Protein AF-A0A2S1ESB9-F1 (afdb_monomer_lite)

Sequence (446 aa):
MNRKIQLGNTDPASDSEGITGELIHFNNNGKWISNLESQIYVFVDTGYHPTDKYGKETSHFNVYFRHAVKDITPNTPVDEVPKDPDGNPIVDPSDLHKKFTRTITFVVNNDAKSPLHDPVPQKVTFDGHIYVDMVTGQTTTPETVKDANGNDVQVATTKAGNIEWNHDTQTMDEVVQKYITLNTGDKYATADDMVGTWHWISGTANEIVLTPTSENPQDLQLVYEKNKSETGPDESHDLPKVDVKVETKTFTRTVVYRGTKDGGVHFESVNGSPDGKNTYKQTVTFTRNISSTTGKDGKVTILKTTPWTAKDDTLGEVVSKTPSAVGYELVDIEKVDAHKINPDKDNPDLGIVTVTYETTPTQPTEQPSEQKNEEPQSMTTQVIAKQGETSIIESTNSSSTQPTTKQGTQQLPQTGNQKSSSLIGLGFADLLSALGLTKVNKKRKD

pLDDT: mean 74.26, std 25.58, range [23.66, 98.19]

Secondary structure (DSSP, 8-state):
-------SS----------TTSBP--SSHHHHHHHHHHTTEEEEEES--TT-B--SS-----EEEEEBEEEE-TTS-GGGS-B-TTS-BSS-GGGGEEEEEEEEEEEESSTT--B-S--EEEEEEEEEEEEEETTTTEEE-EEEEE-TTS-EEEEE-SSPP-PEES-S-EEEPPB---EEEE-TT-TT--SGGG-EEEEEEE--B--EEE-TTPPPPPPEEEEEEE-TT-SS--S------EEEEEEEEEEEEEEEEEEESSSSSS-EE---STTSSSEEEEEEEEEEEEEEEE-TTS-EEEEEEPPPB-S--EE--EEPPPGGGGT-SEES-SEEPPEE--TTTS-SEEEEEEEEEE----------------------------------------------------------------------------------------

InterPro domains:
  IPR019931 LPXTG cell wall anchor motif [PF00746] (405-445)
  IPR019931 LPXTG cell wall anchor motif [PS50847] (412-446)

Radius of gyration: 40.67 Å; chains: 1; bounding box: 105×71×106 Å

Foldseek 3Di:
DDPPDPPDDPPCPVPDDDDFPDFDDSPCPVVVVVVVVVLQKFFADKPDDRRDGDHPDDDDMDTDIFFAKDKQKLPDDQVNADADPVGGGLDHNVLQKDKAKAKEFEAEPDPVRQGQDDIDIDMDMKIKMFMARSNVRFTFDWDWGQGHVRDTHIGGDPHHIDIDIPDQKDKDAWDDDQKGAADPPDPRCPDPVSGAIKGFDDKTRHMDMDGSPDDHDYYIYTYTYGDPPPPDDDPDDPDQDKDKDKDKFKAKEKEFEWEDAPVPPDIDQWLFWPVRGRMDMDMWMWMWIWIWGADPVRDIDTDDIDDIDTPDQKDQKTATDDLVVGPADDKPPRIDHMGGDDRVPDDSYPYYHYIYGYHDHDDDDDDDDDDDDDDDDDDDDDDDDDDDDDDDDDDDDDDDDDDDDDDDDDDDDDDDDDDDDDDDDDDDDDDDDDDDDDDDDDDDDD

Organism: Limosilactobacillus reuteri (NCBI:txid1598)

Structure (mmCIF, N/CA/C/O backbone):
data_AF-A0A2S1ESB9-F1
#
_entry.id   AF-A0A2S1ESB9-F1
#
loop_
_atom_site.group_PDB
_atom_site.id
_atom_site.type_symbol
_atom_site.label_atom_id
_atom_site.label_alt_id
_atom_site.label_comp_id
_atom_site.label_asym_id
_atom_site.label_entity_id
_atom_site.label_seq_id
_atom_site.pdbx_PDB_ins_code
_atom_site.Cartn_x
_atom_site.Cartn_y
_atom_site.Cartn_z
_atom_site.occupancy
_atom_site.B_iso_or_equiv
_atom_site.auth_seq_id
_atom_site.auth_comp_id
_atom_site.auth_asym_id
_atom_site.auth_atom_id
_atom_site.pdbx_PDB_model_num
ATOM 1 N N . MET A 1 1 ? 12.572 1.985 -27.768 1.00 30.00 1 MET A N 1
ATOM 2 C CA . MET A 1 1 ? 13.407 3.060 -28.352 1.00 30.00 1 MET A CA 1
ATOM 3 C C . MET A 1 1 ? 14.835 2.850 -27.867 1.00 30.00 1 MET A C 1
ATOM 5 O O . MET A 1 1 ? 15.102 3.089 -26.701 1.00 30.00 1 MET A O 1
ATOM 9 N N . ASN A 1 2 ? 15.730 2.341 -28.718 1.00 31.89 2 ASN A N 1
ATOM 10 C CA . ASN A 1 2 ? 17.142 2.153 -28.371 1.00 31.89 2 ASN A CA 1
ATOM 11 C C . ASN A 1 2 ? 17.852 3.512 -28.428 1.00 31.89 2 ASN A C 1
ATOM 13 O O . ASN A 1 2 ? 18.237 3.952 -29.512 1.00 31.89 2 ASN A O 1
ATOM 17 N N . ARG A 1 3 ? 18.010 4.197 -27.288 1.00 34.62 3 ARG A N 1
ATOM 18 C CA . ARG A 1 3 ? 18.938 5.333 -27.202 1.00 34.62 3 ARG A CA 1
ATOM 19 C C . ARG A 1 3 ? 20.349 4.773 -27.406 1.00 34.62 3 ARG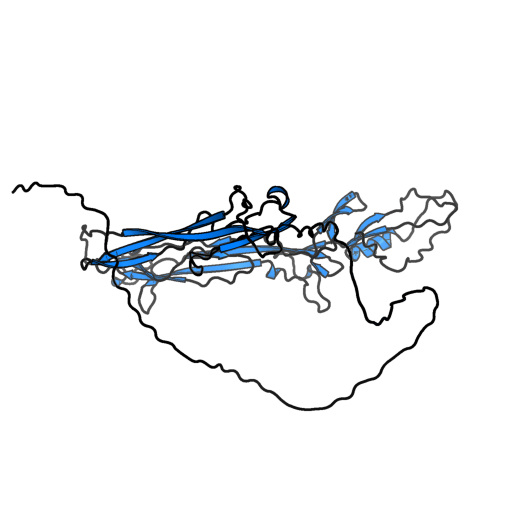 A C 1
ATOM 21 O O . ARG A 1 3 ? 20.902 4.142 -26.515 1.00 34.62 3 ARG A O 1
ATOM 28 N N . LYS A 1 4 ? 20.905 4.953 -28.606 1.00 40.56 4 LYS A N 1
ATOM 29 C CA . LYS A 1 4 ? 22.329 4.733 -28.874 1.00 40.56 4 LYS A CA 1
ATOM 30 C C . LYS A 1 4 ? 23.072 5.920 -28.269 1.00 40.56 4 LYS A C 1
ATOM 32 O O . LYS A 1 4 ? 23.159 6.970 -28.896 1.00 40.56 4 LYS A O 1
ATOM 37 N N . ILE A 1 5 ? 23.501 5.794 -27.019 1.00 37.78 5 ILE A N 1
ATOM 38 C CA . ILE A 1 5 ? 24.401 6.777 -26.417 1.00 37.78 5 ILE A CA 1
ATOM 39 C C . ILE A 1 5 ? 25.802 6.394 -26.884 1.00 37.78 5 ILE A C 1
ATOM 41 O O . ILE A 1 5 ? 26.284 5.307 -26.580 1.00 37.78 5 ILE A O 1
ATOM 45 N N . GLN A 1 6 ? 26.425 7.256 -27.683 1.00 41.56 6 GLN A N 1
ATOM 46 C CA . GLN A 1 6 ? 27.832 7.121 -28.031 1.00 41.56 6 GLN A CA 1
ATOM 47 C C . GLN A 1 6 ? 28.641 7.481 -26.778 1.00 41.56 6 GLN A C 1
ATOM 49 O O . GLN A 1 6 ? 28.744 8.651 -26.409 1.00 41.56 6 GLN A O 1
ATOM 54 N N . LEU A 1 7 ? 29.113 6.462 -26.057 1.00 38.34 7 LEU A N 1
ATOM 55 C CA . LEU A 1 7 ? 29.847 6.610 -24.799 1.00 38.34 7 LEU A CA 1
ATOM 56 C C . LEU A 1 7 ? 31.301 7.002 -25.091 1.00 38.34 7 LEU A C 1
ATOM 58 O O . LEU A 1 7 ? 32.201 6.167 -25.096 1.00 38.34 7 LEU A O 1
ATOM 62 N N . GLY A 1 8 ? 31.496 8.293 -25.361 1.00 38.50 8 GLY A N 1
ATOM 63 C CA . GLY A 1 8 ? 32.793 8.905 -25.638 1.00 38.50 8 GLY A CA 1
ATOM 64 C C . GLY A 1 8 ? 33.012 9.223 -27.115 1.00 38.50 8 GLY A C 1
ATOM 65 O O . GLY A 1 8 ? 32.291 8.756 -27.997 1.00 38.50 8 GLY A O 1
ATOM 66 N N . ASN A 1 9 ? 34.035 10.034 -27.395 1.00 35.91 9 ASN A N 1
ATOM 67 C CA . ASN A 1 9 ? 34.593 10.076 -28.743 1.00 35.91 9 ASN A CA 1
ATOM 68 C C . ASN A 1 9 ? 34.956 8.637 -29.119 1.00 35.91 9 ASN A C 1
ATOM 70 O O . ASN A 1 9 ? 35.440 7.901 -28.258 1.00 35.91 9 ASN A O 1
ATOM 74 N N . THR A 1 10 ? 34.732 8.236 -30.376 1.00 39.66 10 THR A N 1
ATOM 75 C CA . THR A 1 10 ? 35.476 7.101 -30.929 1.00 39.66 10 THR A CA 1
ATOM 76 C C . THR A 1 10 ? 36.922 7.375 -30.571 1.00 39.66 10 THR A C 1
ATOM 78 O O . THR A 1 10 ? 37.486 8.340 -31.091 1.00 39.66 10 THR A O 1
ATOM 81 N N . ASP A 1 11 ? 37.490 6.620 -29.630 1.00 39.94 11 ASP A N 1
ATOM 82 C CA . ASP A 1 11 ? 38.932 6.553 -29.558 1.00 39.94 11 ASP A CA 1
ATOM 83 C C . ASP A 1 11 ? 39.311 6.163 -30.985 1.00 39.94 11 ASP A C 1
ATOM 85 O O . ASP A 1 11 ? 38.796 5.149 -31.483 1.00 39.94 11 ASP A O 1
ATOM 89 N N . PRO A 1 12 ? 40.092 6.967 -31.719 1.00 42.47 12 PRO A N 1
ATOM 90 C CA . PRO A 1 12 ? 40.812 6.419 -32.833 1.00 42.47 12 PRO A CA 1
ATOM 91 C C . PRO A 1 12 ? 41.837 5.478 -32.197 1.00 42.47 12 PRO A C 1
ATOM 93 O O . PRO A 1 12 ? 43.038 5.726 -32.221 1.00 42.47 12 PRO A O 1
ATOM 96 N N . ALA A 1 13 ? 41.368 4.342 -31.681 1.00 43.00 13 ALA A N 1
ATOM 97 C CA . ALA A 1 13 ? 42.067 3.102 -31.849 1.00 43.00 13 ALA A CA 1
ATOM 98 C C . ALA A 1 13 ? 42.109 2.913 -33.376 1.00 43.00 13 ALA A C 1
ATOM 100 O O . ALA A 1 13 ? 41.292 2.254 -34.010 1.00 43.00 13 ALA A O 1
ATOM 101 N N . SER A 1 14 ? 43.013 3.672 -33.995 1.00 44.69 14 SER A N 1
ATOM 102 C CA . SER A 1 14 ? 43.465 3.551 -35.362 1.00 44.69 14 SER A CA 1
ATOM 103 C C . SER A 1 14 ? 44.414 2.358 -35.404 1.00 44.69 14 SER A C 1
ATOM 105 O O . SER A 1 14 ? 45.553 2.457 -35.844 1.00 44.69 14 SER A O 1
ATOM 107 N N . ASP A 1 15 ? 44.001 1.239 -34.832 1.00 50.91 15 ASP A N 1
ATOM 108 C CA . ASP A 1 15 ? 44.518 -0.070 -35.135 1.00 50.91 15 ASP A CA 1
ATOM 109 C C . ASP A 1 15 ? 43.450 -0.674 -36.043 1.00 50.91 15 ASP A C 1
ATOM 111 O O . ASP A 1 15 ? 42.523 -1.355 -35.628 1.00 50.91 15 ASP A O 1
ATOM 115 N N . SER A 1 16 ? 43.489 -0.447 -37.351 1.00 54.78 16 SER A N 1
ATOM 116 C CA . SER A 1 16 ? 44.510 -1.092 -38.170 1.00 54.78 16 SER A CA 1
ATOM 117 C C . SER A 1 16 ? 44.165 -0.877 -39.643 1.00 54.78 16 SER A C 1
ATOM 119 O O . SER A 1 16 ? 43.091 -1.262 -40.104 1.00 54.78 16 SER A O 1
ATOM 121 N N . GLU A 1 17 ? 45.085 -0.307 -40.412 1.00 64.94 17 GLU A N 1
ATOM 122 C CA . GLU A 1 17 ? 45.155 -0.690 -41.818 1.00 64.94 17 GLU A CA 1
ATOM 123 C C . GLU A 1 17 ? 45.645 -2.142 -41.842 1.00 64.94 17 GLU A C 1
ATOM 125 O O . GLU A 1 17 ? 46.680 -2.464 -41.258 1.00 64.94 17 GLU A O 1
ATOM 130 N N . GLY A 1 18 ? 44.858 -3.032 -42.438 1.00 68.31 18 GLY A N 1
ATOM 131 C CA . GLY A 1 18 ? 45.163 -4.455 -42.532 1.00 68.31 18 GLY A CA 1
ATOM 132 C C . GLY A 1 18 ? 45.113 -4.933 -43.974 1.00 68.31 18 GLY A C 1
ATOM 133 O O . GLY A 1 18 ? 44.559 -4.267 -44.853 1.00 68.31 18 GLY A O 1
ATOM 134 N N . ILE A 1 19 ? 45.706 -6.094 -44.240 1.00 79.62 19 ILE A N 1
ATOM 135 C CA . ILE A 1 19 ? 45.704 -6.670 -45.583 1.00 79.62 19 ILE A CA 1
ATOM 136 C C . ILE A 1 19 ? 44.345 -7.323 -45.831 1.00 79.62 19 ILE A C 1
ATOM 138 O O . ILE A 1 19 ? 43.876 -8.135 -45.032 1.00 79.62 19 ILE A O 1
ATOM 142 N N . THR A 1 20 ? 43.715 -6.998 -46.965 1.00 87.38 20 THR A N 1
ATOM 143 C CA . THR A 1 20 ? 42.437 -7.599 -47.364 1.00 87.38 20 THR A CA 1
ATOM 144 C C . THR A 1 20 ? 42.488 -9.129 -47.257 1.00 87.38 20 THR A C 1
ATOM 146 O O . THR A 1 20 ? 43.317 -9.778 -47.895 1.00 87.38 20 THR A O 1
ATOM 149 N N . GLY A 1 21 ? 41.560 -9.706 -46.491 1.00 82.88 21 GLY A N 1
ATOM 150 C CA . GLY A 1 21 ? 41.450 -11.148 -46.258 1.00 82.88 21 GLY A CA 1
ATOM 151 C C . GLY A 1 21 ? 42.128 -11.671 -44.984 1.00 82.88 21 GLY A C 1
ATOM 152 O O . GLY A 1 21 ? 41.868 -12.823 -44.618 1.00 82.88 21 GLY A O 1
ATOM 153 N N . GLU A 1 22 ? 42.931 -10.857 -44.294 1.00 86.25 22 GLU A N 1
ATOM 154 C CA . GLU A 1 22 ? 43.457 -11.173 -42.958 1.00 86.25 22 GLU A CA 1
ATOM 155 C C . GLU A 1 22 ? 42.415 -10.918 -41.868 1.00 86.25 22 GLU A C 1
ATOM 157 O O . GLU A 1 22 ? 41.500 -10.116 -42.058 1.00 86.25 22 GLU A O 1
ATOM 162 N N . LEU A 1 23 ? 42.540 -11.630 -40.742 1.00 85.19 23 LEU A N 1
ATOM 163 C CA . LEU A 1 23 ? 41.659 -11.459 -39.586 1.00 85.19 23 LEU A CA 1
ATOM 164 C C . LEU A 1 23 ? 41.872 -10.088 -38.947 1.00 85.19 23 LEU A C 1
ATOM 166 O O . LEU A 1 23 ? 43.005 -9.639 -38.783 1.00 85.19 23 LEU A O 1
ATOM 170 N N . ILE A 1 24 ? 40.770 -9.456 -38.561 1.00 80.88 24 ILE A N 1
ATOM 171 C CA . ILE A 1 24 ? 40.792 -8.200 -37.819 1.00 80.88 24 ILE A CA 1
ATOM 172 C C . ILE A 1 24 ? 41.144 -8.505 -36.362 1.00 80.88 24 ILE A C 1
ATOM 174 O O . ILE A 1 24 ? 40.563 -9.400 -35.751 1.00 80.88 24 ILE A O 1
ATOM 178 N N . HIS A 1 25 ? 42.074 -7.737 -35.793 1.00 74.12 25 HIS A N 1
ATOM 179 C CA . HIS A 1 25 ? 42.448 -7.826 -34.383 1.00 74.12 25 HIS A CA 1
ATOM 180 C C . HIS A 1 25 ? 42.416 -6.438 -33.738 1.00 74.12 25 HIS A C 1
ATOM 182 O O . HIS A 1 25 ? 43.263 -5.597 -34.024 1.00 74.12 25 HIS A O 1
ATOM 188 N N . PHE A 1 26 ? 41.454 -6.214 -32.839 1.00 71.31 26 PHE A N 1
ATOM 189 C CA . PHE A 1 26 ? 41.384 -4.993 -32.034 1.00 71.31 26 PHE A CA 1
ATOM 190 C C . PHE A 1 26 ? 42.150 -5.184 -30.726 1.00 71.31 26 PHE A C 1
ATOM 192 O O . PHE A 1 26 ? 41.699 -5.913 -29.840 1.00 71.31 26 PHE A O 1
ATOM 199 N N . ASN A 1 27 ? 43.295 -4.518 -30.580 1.00 61.88 27 ASN A N 1
ATOM 200 C CA . ASN A 1 27 ? 44.199 -4.764 -29.453 1.00 61.88 27 ASN A CA 1
ATOM 201 C C . ASN A 1 27 ? 43.704 -4.132 -28.139 1.00 61.88 27 ASN A C 1
ATOM 203 O O . ASN A 1 27 ? 44.113 -4.559 -27.061 1.00 61.88 27 ASN A O 1
ATOM 207 N N . ASN A 1 28 ? 42.788 -3.159 -28.214 1.00 67.62 28 ASN A N 1
ATOM 208 C CA . ASN A 1 28 ? 42.314 -2.397 -27.051 1.00 67.62 28 ASN A CA 1
ATOM 209 C C . ASN A 1 28 ? 40.837 -2.617 -26.678 1.00 67.62 28 ASN A C 1
ATOM 211 O O . ASN A 1 28 ? 40.416 -2.173 -25.607 1.00 67.62 28 ASN A O 1
ATOM 215 N N . ASN A 1 29 ? 40.050 -3.321 -27.500 1.00 72.56 29 ASN A N 1
ATOM 216 C CA . ASN A 1 29 ? 38.596 -3.408 -27.310 1.00 72.56 29 ASN A CA 1
ATOM 217 C C . ASN A 1 29 ? 38.214 -4.088 -25.982 1.00 72.56 29 ASN A C 1
ATOM 219 O O . ASN A 1 29 ? 37.402 -3.565 -25.227 1.00 72.56 29 ASN A O 1
ATOM 223 N N . GLY A 1 30 ? 38.877 -5.196 -25.630 1.00 76.25 30 GLY A N 1
ATOM 224 C CA . GLY A 1 30 ? 38.617 -5.888 -24.361 1.00 76.25 30 GLY A CA 1
ATOM 225 C C . GLY A 1 30 ? 38.852 -5.001 -23.133 1.00 76.25 30 GLY A C 1
ATOM 226 O O . GLY A 1 30 ? 38.045 -4.995 -22.211 1.00 76.25 30 GLY A O 1
ATOM 227 N N . LYS A 1 31 ? 39.908 -4.177 -23.146 1.00 81.00 31 LYS A N 1
ATOM 228 C CA . LYS A 1 31 ? 40.212 -3.249 -22.046 1.00 81.00 31 LYS A CA 1
ATOM 229 C C . LYS A 1 31 ? 39.154 -2.152 -21.913 1.00 81.00 31 LYS A C 1
ATOM 231 O O . LYS A 1 31 ? 38.816 -1.772 -20.795 1.00 81.00 31 LYS A O 1
ATOM 236 N N . TRP A 1 32 ? 38.652 -1.637 -23.034 1.00 81.06 32 TRP A N 1
ATOM 237 C CA . TRP A 1 32 ? 37.601 -0.621 -23.038 1.00 81.06 32 TRP A CA 1
ATOM 238 C C . TRP A 1 32 ? 36.255 -1.190 -22.573 1.00 81.06 32 TRP A C 1
ATOM 240 O O . TRP A 1 32 ? 35.613 -0.579 -21.721 1.00 81.06 32 TRP A O 1
ATOM 250 N N . ILE A 1 33 ? 35.887 -2.394 -23.030 1.00 84.88 33 ILE A N 1
ATOM 251 C CA . ILE A 1 33 ? 34.697 -3.111 -22.548 1.00 84.88 33 ILE A CA 1
ATOM 252 C C . ILE A 1 33 ? 34.770 -3.289 -21.028 1.00 84.88 33 ILE A C 1
ATOM 254 O O . ILE A 1 33 ? 33.876 -2.829 -20.323 1.00 84.88 33 ILE A O 1
ATOM 258 N N . SER A 1 34 ? 35.879 -3.827 -20.506 1.00 87.00 34 SER A N 1
ATOM 259 C CA . SER A 1 34 ? 36.058 -3.993 -19.058 1.00 87.00 34 SER A CA 1
ATOM 260 C C . SER A 1 34 ? 36.046 -2.667 -18.288 1.00 87.00 34 SER A C 1
ATOM 262 O O . SER A 1 34 ? 35.618 -2.625 -17.137 1.00 87.00 34 SER A O 1
ATOM 264 N N . ASN A 1 35 ? 36.503 -1.566 -18.896 1.00 87.12 35 ASN A N 1
ATOM 265 C CA . ASN A 1 35 ? 36.434 -0.247 -18.270 1.00 87.12 35 ASN A CA 1
ATOM 266 C C . ASN A 1 35 ? 34.985 0.245 -18.135 1.00 87.12 35 ASN A C 1
ATOM 268 O O . ASN A 1 35 ? 34.623 0.741 -17.070 1.00 87.12 35 ASN A O 1
ATOM 272 N N . LEU A 1 36 ? 34.150 0.077 -19.162 1.00 87.88 36 LEU A N 1
ATOM 273 C CA . LEU A 1 36 ? 32.729 0.421 -19.075 1.00 87.88 36 LEU A CA 1
ATOM 274 C C . LEU A 1 36 ? 31.974 -0.500 -18.114 1.00 87.88 36 LEU A C 1
ATOM 276 O O . LEU A 1 36 ? 31.175 -0.018 -17.316 1.00 87.88 36 LEU A O 1
ATOM 280 N N . GLU A 1 37 ? 32.269 -1.799 -18.105 1.00 89.00 37 GLU A N 1
ATOM 281 C CA . GLU A 1 37 ? 31.684 -2.726 -17.127 1.00 89.00 37 GLU A CA 1
ATOM 282 C C . GLU A 1 37 ? 32.044 -2.340 -15.685 1.00 89.00 37 GLU A C 1
ATOM 284 O O . GLU A 1 37 ? 31.188 -2.358 -14.802 1.00 89.00 37 GLU A O 1
ATOM 289 N N . SER A 1 38 ? 33.276 -1.869 -15.447 1.00 87.50 38 SER A N 1
ATOM 290 C CA . SER A 1 38 ? 33.680 -1.330 -14.137 1.00 87.50 38 SER A CA 1
ATOM 291 C C . SER A 1 38 ? 32.949 -0.037 -13.743 1.00 87.50 38 SER A C 1
ATOM 293 O O . SER A 1 38 ? 32.910 0.314 -12.567 1.00 87.50 38 SER A O 1
ATOM 295 N N . GLN A 1 39 ? 32.342 0.646 -14.716 1.00 86.31 39 GLN A N 1
ATOM 296 C CA . GLN A 1 39 ? 31.465 1.804 -14.531 1.00 86.31 39 GLN A CA 1
ATOM 297 C C . GLN A 1 39 ? 29.978 1.411 -14.523 1.00 86.31 39 GLN A C 1
ATOM 299 O O . GLN A 1 39 ? 29.112 2.260 -14.718 1.00 86.31 39 GLN A O 1
ATOM 304 N N . ILE A 1 40 ? 29.675 0.135 -14.260 1.00 90.00 40 ILE A N 1
ATOM 305 C CA . ILE A 1 40 ? 28.315 -0.379 -14.056 1.00 90.00 40 ILE A CA 1
ATOM 306 C C . ILE A 1 40 ? 27.469 -0.38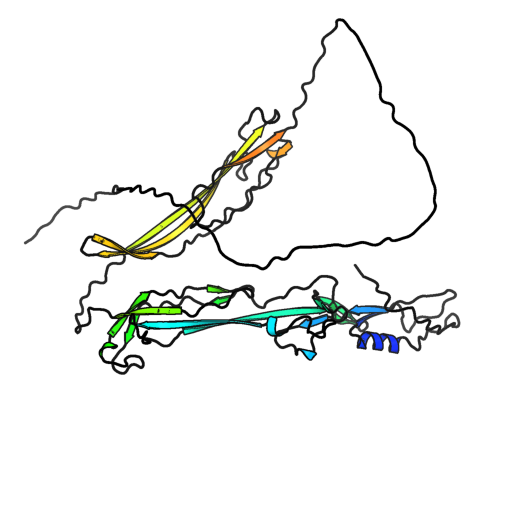0 -15.350 1.00 90.00 40 ILE A C 1
ATOM 308 O O . ILE A 1 40 ? 26.238 -0.312 -15.335 1.00 90.00 40 ILE A O 1
ATOM 312 N N . TYR A 1 41 ? 28.135 -0.511 -16.499 1.00 92.88 41 TYR A N 1
ATOM 313 C CA . TYR A 1 41 ? 27.492 -0.876 -17.761 1.00 92.88 41 TYR A CA 1
ATOM 314 C C . TYR A 1 41 ? 27.487 -2.397 -17.951 1.00 92.88 41 TYR A C 1
ATOM 316 O O . TYR A 1 41 ? 28.343 -3.112 -17.444 1.00 92.88 41 TYR A O 1
ATOM 324 N N . VAL A 1 42 ? 26.530 -2.894 -18.727 1.00 93.50 42 VAL A N 1
ATOM 325 C CA . VAL A 1 42 ? 26.394 -4.305 -19.098 1.00 93.50 42 VAL A CA 1
ATOM 326 C C . VAL A 1 42 ? 26.655 -4.436 -20.591 1.00 93.50 42 VAL A C 1
ATOM 328 O O . VAL A 1 42 ? 25.948 -3.819 -21.392 1.00 93.50 42 VAL A O 1
ATOM 331 N N . PHE A 1 43 ? 27.667 -5.216 -20.971 1.00 92.75 43 PHE A N 1
ATOM 332 C CA . PHE A 1 43 ? 27.973 -5.516 -22.368 1.00 92.75 43 PHE A CA 1
ATOM 333 C C . PHE A 1 43 ? 26.958 -6.521 -22.928 1.00 92.75 43 PHE A C 1
ATOM 335 O O . PHE A 1 43 ? 26.871 -7.657 -22.464 1.00 92.75 43 PHE A O 1
ATOM 342 N N . VAL A 1 44 ? 26.169 -6.097 -23.918 1.00 92.88 44 VAL A N 1
ATOM 343 C CA . VAL A 1 44 ? 25.044 -6.902 -24.425 1.00 92.88 44 VAL A CA 1
ATOM 344 C C . VAL A 1 44 ? 25.281 -7.482 -25.809 1.00 92.88 44 VAL A C 1
ATOM 346 O O . VAL A 1 44 ? 24.827 -8.585 -26.082 1.00 92.88 44 VAL A O 1
ATOM 349 N N . ASP A 1 45 ? 25.966 -6.757 -26.692 1.00 89.25 45 ASP A N 1
ATOM 350 C CA . ASP A 1 45 ? 26.134 -7.199 -28.076 1.00 89.25 45 ASP A CA 1
ATOM 351 C C . ASP A 1 45 ? 27.289 -6.467 -28.764 1.00 89.25 45 ASP A C 1
ATOM 353 O O . ASP A 1 45 ? 27.632 -5.338 -28.412 1.00 89.25 45 ASP A O 1
ATOM 357 N N . THR A 1 46 ? 27.872 -7.077 -29.788 1.00 87.69 46 THR A N 1
ATOM 358 C CA . THR A 1 46 ? 28.926 -6.495 -30.617 1.00 87.69 46 THR A CA 1
ATOM 359 C C . THR A 1 46 ? 28.716 -6.882 -32.073 1.00 87.69 46 THR A C 1
ATOM 361 O O . THR A 1 46 ? 28.450 -8.033 -32.395 1.00 87.69 46 THR A O 1
ATOM 364 N N . GLY A 1 47 ? 28.897 -5.919 -32.976 1.00 85.88 47 GLY A N 1
ATOM 365 C CA . GLY A 1 47 ? 28.925 -6.194 -34.412 1.00 85.88 47 GLY A CA 1
ATOM 366 C C . GLY A 1 47 ? 30.225 -6.849 -34.886 1.00 85.88 47 GLY A C 1
ATOM 367 O O . GLY A 1 47 ? 30.282 -7.273 -36.032 1.00 85.88 47 GLY A O 1
ATOM 368 N N . TYR A 1 48 ? 31.264 -6.875 -34.045 1.00 84.31 48 TYR A N 1
ATOM 369 C CA . TYR A 1 48 ? 32.548 -7.514 -34.337 1.00 84.31 48 TYR A CA 1
ATOM 370 C C . TYR A 1 48 ? 32.564 -8.970 -33.872 1.00 84.31 48 TYR A C 1
ATOM 372 O O . TYR A 1 48 ? 32.291 -9.258 -32.702 1.00 84.31 48 TYR A O 1
ATOM 380 N N . HIS A 1 49 ? 33.003 -9.858 -34.757 1.00 84.62 49 HIS A N 1
ATOM 381 C CA . HIS A 1 49 ? 33.276 -11.258 -34.482 1.00 84.62 49 HIS A CA 1
ATOM 382 C C . HIS A 1 49 ? 34.761 -11.582 -34.716 1.00 84.62 49 HIS A C 1
ATOM 384 O O . HIS A 1 49 ? 35.351 -11.103 -35.683 1.00 84.62 49 HIS A O 1
ATOM 390 N N . PRO A 1 50 ? 35.382 -12.472 -33.914 1.00 83.62 50 PRO A N 1
ATOM 391 C CA . PRO A 1 50 ? 36.795 -12.848 -34.081 1.00 83.62 50 PRO A CA 1
ATOM 392 C C . PRO A 1 50 ? 37.163 -13.454 -35.447 1.00 83.62 50 PRO A C 1
ATOM 394 O O . PRO A 1 50 ? 38.338 -13.642 -35.745 1.00 83.62 50 PRO A O 1
ATOM 397 N N . THR A 1 51 ? 36.167 -13.820 -36.255 1.00 89.12 51 THR A N 1
ATOM 398 C CA . THR A 1 51 ? 36.330 -14.356 -37.611 1.00 89.12 51 THR A CA 1
ATOM 399 C C . THR A 1 51 ? 36.276 -13.290 -38.706 1.00 89.12 51 THR A C 1
ATOM 401 O O . THR A 1 51 ? 36.459 -13.632 -39.877 1.00 89.12 51 THR A O 1
ATOM 404 N N . ASP A 1 52 ? 35.995 -12.033 -38.356 1.00 88.31 52 ASP A N 1
ATOM 405 C CA . ASP A 1 52 ? 35.898 -10.933 -39.312 1.00 88.31 52 ASP A CA 1
ATOM 406 C C . ASP A 1 52 ? 37.259 -10.610 -39.933 1.00 88.31 52 ASP A C 1
ATOM 408 O O . ASP A 1 52 ? 38.313 -10.779 -39.316 1.00 88.31 52 ASP A O 1
ATOM 412 N N . LYS A 1 53 ? 37.235 -10.164 -41.194 1.00 88.44 53 LYS A N 1
ATOM 413 C CA . LYS A 1 53 ? 38.427 -9.954 -42.024 1.00 88.44 53 LYS A CA 1
ATOM 414 C C . LYS A 1 53 ? 38.435 -8.580 -42.674 1.00 88.44 53 LYS A C 1
ATOM 416 O O . LYS A 1 53 ? 37.372 -8.056 -43.002 1.00 88.44 53 LYS A O 1
ATOM 421 N N . TYR A 1 54 ? 39.622 -8.038 -42.945 1.00 85.44 54 TYR A N 1
ATOM 422 C CA . TYR A 1 54 ? 39.738 -6.774 -43.675 1.00 85.44 54 TYR A CA 1
ATOM 423 C C . TYR A 1 54 ? 39.152 -6.899 -45.082 1.00 85.44 54 TYR A C 1
ATOM 425 O O . TYR A 1 54 ? 39.483 -7.815 -45.844 1.00 85.44 54 TYR A O 1
ATOM 433 N N . GLY A 1 55 ? 38.282 -5.951 -45.424 1.00 84.69 55 GLY A N 1
ATOM 434 C CA . GLY A 1 55 ? 37.729 -5.781 -46.762 1.00 84.69 55 GLY A CA 1
ATOM 435 C C . GLY A 1 55 ? 38.599 -4.886 -47.645 1.00 84.69 55 GLY A C 1
ATOM 436 O O . GLY A 1 55 ? 39.761 -4.617 -47.348 1.00 84.69 55 GLY A O 1
ATOM 437 N N . LYS A 1 56 ? 38.018 -4.431 -48.758 1.00 85.56 56 LYS A N 1
ATOM 438 C CA . LYS A 1 56 ? 38.603 -3.387 -49.621 1.00 85.56 56 LYS A CA 1
ATOM 439 C C . LYS A 1 56 ? 38.125 -1.980 -49.257 1.00 85.56 56 LYS A C 1
ATOM 441 O O . LYS A 1 56 ? 38.686 -1.009 -49.743 1.00 85.56 56 LYS A O 1
ATOM 446 N N . GLU A 1 57 ? 37.094 -1.904 -48.423 1.00 85.00 57 GLU A N 1
ATOM 447 C CA . GLU A 1 57 ? 36.406 -0.680 -48.027 1.00 85.00 57 GLU A CA 1
ATOM 448 C C . GLU A 1 57 ? 36.476 -0.512 -46.507 1.00 85.00 57 GLU A C 1
ATOM 450 O O . GLU A 1 57 ? 36.620 -1.490 -45.763 1.00 85.00 57 GLU A O 1
ATOM 455 N N . THR A 1 58 ? 36.318 0.724 -46.038 1.00 81.88 58 THR A N 1
ATOM 456 C CA . THR A 1 58 ? 36.223 1.030 -44.608 1.00 81.88 58 THR A CA 1
ATOM 457 C C . THR A 1 58 ? 34.986 0.374 -43.994 1.00 81.88 58 THR A C 1
ATOM 459 O O . THR A 1 58 ? 33.883 0.471 -44.528 1.00 81.88 58 THR A O 1
ATOM 462 N N . SER A 1 59 ? 35.169 -0.281 -42.848 1.00 78.00 59 SER A N 1
ATOM 463 C CA . SER A 1 59 ? 34.100 -0.925 -42.078 1.00 78.00 59 SER A CA 1
ATOM 464 C C . SER A 1 59 ? 34.036 -0.344 -40.667 1.00 78.00 59 SER A C 1
ATOM 466 O O . SER A 1 59 ? 35.057 0.061 -40.113 1.00 78.00 59 SER A O 1
ATOM 468 N N . HIS A 1 60 ? 32.839 -0.321 -40.080 1.00 79.50 60 HIS A N 1
ATOM 469 C CA . HIS A 1 60 ? 32.608 0.142 -38.712 1.00 79.50 60 HIS A CA 1
ATOM 470 C C . HIS A 1 60 ? 31.896 -0.942 -37.909 1.00 79.50 60 HIS A C 1
ATOM 472 O O . HIS A 1 60 ? 30.858 -1.450 -38.336 1.00 79.50 60 HIS A O 1
ATOM 478 N N . PHE A 1 61 ? 32.419 -1.241 -36.723 1.00 80.62 61 PHE A N 1
ATOM 479 C CA . PHE A 1 61 ? 31.793 -2.146 -35.767 1.00 80.62 61 PHE A CA 1
ATOM 480 C C . PHE A 1 61 ? 31.281 -1.353 -34.570 1.00 80.62 61 PHE A C 1
ATOM 482 O O . PHE A 1 61 ? 31.920 -0.404 -34.122 1.00 80.62 61 PHE A O 1
ATOM 489 N N . ASN A 1 62 ? 30.117 -1.745 -34.061 1.00 82.12 62 ASN A N 1
ATOM 490 C CA . ASN A 1 62 ? 29.534 -1.154 -32.863 1.00 82.12 62 ASN A CA 1
ATOM 491 C C . ASN A 1 62 ? 29.621 -2.146 -31.711 1.00 82.12 62 ASN A C 1
ATOM 493 O O . ASN A 1 62 ? 29.445 -3.346 -31.918 1.00 82.12 62 ASN A O 1
ATOM 497 N N . VAL A 1 63 ? 29.814 -1.622 -30.508 1.00 83.88 63 VAL A N 1
ATOM 498 C CA . VAL A 1 63 ? 29.689 -2.363 -29.255 1.00 83.88 63 VAL A CA 1
ATOM 499 C C . VAL A 1 63 ? 28.514 -1.760 -28.496 1.00 83.88 63 VAL A C 1
ATOM 501 O O . VAL A 1 63 ? 28.399 -0.538 -28.380 1.00 83.88 63 VAL A O 1
ATOM 504 N N . TYR A 1 64 ? 27.607 -2.607 -28.033 1.00 85.06 64 TYR A N 1
ATOM 505 C CA . TYR A 1 64 ? 26.353 -2.210 -27.418 1.00 85.06 64 TYR A CA 1
ATOM 506 C C . TYR A 1 64 ? 26.386 -2.502 -25.923 1.00 85.06 64 TYR A C 1
ATOM 508 O O . TYR A 1 64 ? 26.679 -3.618 -25.493 1.00 85.06 64 TYR A O 1
ATOM 516 N N . PHE A 1 65 ? 26.020 -1.486 -25.144 1.00 91.75 65 PHE A N 1
ATOM 517 C CA . PHE A 1 65 ? 25.888 -1.573 -23.698 1.00 91.75 65 PHE A CA 1
ATOM 518 C C . PHE A 1 65 ? 24.485 -1.185 -23.250 1.00 91.75 65 PHE A C 1
ATOM 520 O O . PHE A 1 65 ? 23.740 -0.476 -23.938 1.00 91.75 65 PHE A O 1
ATOM 527 N N . ARG A 1 66 ? 24.157 -1.634 -22.048 1.00 93.31 66 ARG A N 1
ATOM 528 C CA . ARG A 1 66 ? 23.017 -1.188 -21.254 1.00 93.31 66 ARG A CA 1
ATOM 529 C C . ARG A 1 66 ? 23.511 -0.702 -19.897 1.00 93.31 66 ARG A C 1
ATOM 531 O O . ARG A 1 66 ? 24.628 -1.019 -19.502 1.00 93.31 66 ARG A O 1
ATOM 538 N N . HIS A 1 67 ? 22.701 0.071 -19.189 1.00 94.81 67 HIS A N 1
ATOM 539 C CA . HIS A 1 67 ? 23.002 0.403 -17.799 1.00 94.81 67 HIS A CA 1
ATOM 540 C C . HIS A 1 67 ? 22.633 -0.787 -16.918 1.00 94.81 67 HIS A C 1
ATOM 542 O O . HIS A 1 67 ? 21.570 -1.388 -17.117 1.00 94.81 67 HIS A O 1
ATOM 548 N N . ALA A 1 68 ? 23.483 -1.130 -15.951 1.00 94.44 68 ALA A N 1
ATOM 549 C CA . ALA A 1 68 ? 23.067 -2.093 -14.946 1.00 94.44 68 ALA A CA 1
ATOM 550 C C . ALA A 1 68 ? 22.001 -1.473 -14.037 1.00 94.44 68 ALA A C 1
ATOM 552 O O . ALA A 1 68 ? 21.927 -0.257 -13.834 1.00 94.44 68 ALA A O 1
ATOM 553 N N . VAL A 1 69 ? 21.177 -2.344 -13.476 1.00 95.69 69 VAL A N 1
ATOM 554 C CA . VAL A 1 69 ? 20.124 -1.987 -12.534 1.00 95.69 69 VAL A CA 1
ATOM 555 C C . VAL A 1 69 ? 20.379 -2.696 -11.215 1.00 95.69 69 VAL A C 1
ATOM 557 O O . VAL A 1 69 ? 20.885 -3.820 -11.202 1.00 95.69 69 VAL A O 1
ATOM 560 N N . LYS A 1 70 ? 20.027 -2.051 -10.106 1.00 95.38 70 LYS A N 1
ATOM 561 C CA . LYS A 1 70 ? 20.105 -2.654 -8.776 1.00 95.38 70 LYS A CA 1
ATOM 562 C C . LYS A 1 70 ? 18.748 -2.636 -8.098 1.00 95.38 70 LYS A C 1
ATOM 564 O O . LYS A 1 70 ? 18.068 -1.615 -8.116 1.00 95.38 70 LYS A O 1
ATOM 569 N N . ASP A 1 71 ? 18.384 -3.771 -7.515 1.00 97.19 71 ASP A N 1
ATOM 570 C CA . ASP A 1 71 ? 17.208 -3.914 -6.662 1.00 97.19 71 ASP A CA 1
ATOM 571 C C . ASP A 1 71 ? 17.544 -3.412 -5.253 1.00 97.19 71 ASP A C 1
ATOM 573 O O . ASP A 1 71 ? 18.471 -3.918 -4.608 1.00 97.19 71 ASP A O 1
ATOM 577 N N . ILE A 1 72 ? 16.838 -2.384 -4.796 1.00 97.69 72 ILE A N 1
ATOM 578 C CA . ILE A 1 72 ? 17.001 -1.809 -3.463 1.00 97.69 72 ILE A CA 1
ATOM 579 C C . ILE A 1 72 ? 15.846 -2.296 -2.597 1.00 97.69 72 ILE A C 1
ATOM 581 O O . ILE A 1 72 ? 14.682 -2.094 -2.929 1.00 97.69 72 ILE A O 1
ATOM 585 N N . THR A 1 73 ? 16.185 -2.917 -1.472 1.00 97.44 73 THR A N 1
ATOM 586 C CA . THR A 1 73 ? 15.261 -3.477 -0.477 1.00 97.44 73 THR A CA 1
ATOM 587 C C . THR A 1 73 ? 15.598 -2.896 0.899 1.00 97.44 73 THR A C 1
ATOM 589 O O . THR A 1 73 ? 16.664 -2.292 1.047 1.00 97.44 73 THR A O 1
ATOM 592 N N . PRO A 1 74 ? 14.795 -3.131 1.953 1.00 97.94 74 PRO A N 1
ATOM 593 C CA . PRO A 1 74 ? 15.102 -2.609 3.283 1.00 97.94 74 PRO A CA 1
ATOM 594 C C . PRO A 1 74 ? 16.399 -3.135 3.895 1.00 97.94 74 PRO A C 1
ATOM 596 O O . PRO A 1 74 ? 16.944 -2.536 4.818 1.00 97.94 74 PRO A O 1
ATOM 599 N N . ASN A 1 75 ? 16.890 -4.266 3.388 1.00 96.56 75 ASN A N 1
ATOM 600 C CA . ASN A 1 75 ? 18.118 -4.900 3.854 1.00 96.56 75 ASN A CA 1
ATOM 601 C C . ASN A 1 75 ? 19.341 -4.518 3.007 1.00 96.56 75 ASN A C 1
ATOM 603 O O . ASN A 1 75 ? 20.441 -4.986 3.297 1.00 96.56 75 ASN A O 1
ATOM 607 N N . THR A 1 76 ? 19.170 -3.709 1.957 1.00 96.75 76 THR A N 1
ATOM 608 C CA . THR A 1 76 ? 20.287 -3.246 1.130 1.00 96.75 76 THR A CA 1
ATOM 609 C C . THR A 1 76 ? 21.178 -2.310 1.959 1.00 96.75 76 THR A C 1
ATOM 611 O O . THR A 1 76 ? 20.668 -1.328 2.501 1.00 96.75 76 THR A O 1
ATOM 614 N N . PRO A 1 77 ? 22.496 -2.568 2.078 1.00 95.88 77 PRO A N 1
ATOM 615 C CA . PRO A 1 77 ? 23.404 -1.662 2.778 1.00 95.88 77 PRO A CA 1
ATOM 616 C C . PRO A 1 77 ? 23.412 -0.260 2.150 1.00 95.88 77 PRO A C 1
ATOM 618 O O . PRO A 1 77 ? 23.378 -0.114 0.931 1.00 95.88 77 PRO A O 1
ATOM 621 N N . VAL A 1 78 ? 23.456 0.793 2.970 1.00 93.44 78 VAL A N 1
ATOM 622 C CA . VAL A 1 78 ? 23.349 2.188 2.488 1.00 93.44 78 VAL A CA 1
ATOM 623 C C . VAL A 1 78 ? 24.536 2.590 1.602 1.00 93.44 78 VAL A C 1
ATOM 625 O O . VAL A 1 78 ? 24.383 3.374 0.670 1.00 93.44 78 VAL A O 1
ATOM 628 N N . ASP A 1 79 ? 25.724 2.047 1.863 1.00 92.19 79 ASP A N 1
ATOM 629 C CA . ASP A 1 79 ? 26.937 2.258 1.062 1.00 92.19 79 ASP A CA 1
ATOM 630 C C . ASP A 1 79 ? 26.876 1.592 -0.318 1.00 92.19 79 ASP A C 1
ATOM 632 O O . ASP A 1 79 ? 27.611 1.968 -1.230 1.00 92.19 79 ASP A O 1
ATOM 636 N N . GLU A 1 80 ? 25.962 0.643 -0.475 1.00 91.31 80 GLU A N 1
ATOM 637 C CA . GLU A 1 80 ? 25.688 -0.077 -1.706 1.00 91.31 80 GLU A CA 1
ATOM 638 C C . GLU A 1 80 ? 24.619 0.594 -2.586 1.00 91.31 80 GLU A C 1
ATOM 640 O O . GLU A 1 80 ? 24.409 0.151 -3.723 1.00 91.31 80 GLU A O 1
ATOM 645 N N . VAL A 1 81 ? 23.946 1.635 -2.083 1.00 92.44 81 VAL A N 1
ATOM 646 C CA . VAL A 1 81 ? 22.960 2.428 -2.827 1.00 92.44 81 VAL A CA 1
ATOM 647 C C . VAL A 1 81 ? 23.664 3.567 -3.574 1.00 92.44 81 VAL A C 1
ATOM 649 O O . VAL A 1 81 ? 24.504 4.256 -2.985 1.00 92.44 81 VAL A O 1
ATOM 652 N N . PRO A 1 82 ? 23.326 3.826 -4.852 1.00 90.56 82 PRO A N 1
ATOM 653 C CA 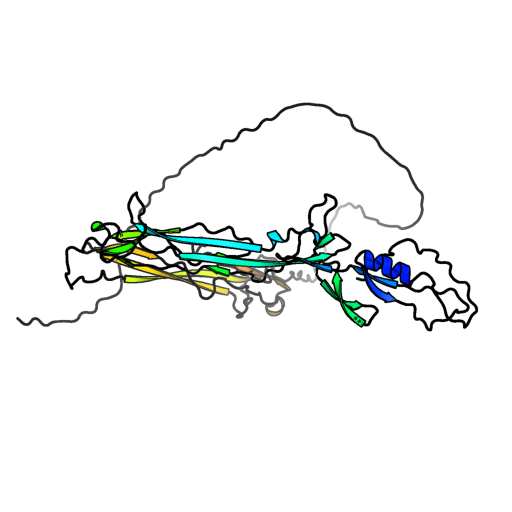. PRO A 1 82 ? 23.843 4.988 -5.565 1.00 90.56 82 PRO A CA 1
ATOM 654 C C . PRO A 1 82 ? 23.513 6.300 -4.845 1.00 90.56 82 PRO A C 1
ATOM 656 O O . PRO A 1 82 ? 22.442 6.450 -4.250 1.00 90.56 82 PRO A O 1
ATOM 659 N N . LYS A 1 83 ? 24.440 7.257 -4.921 1.00 91.00 83 LYS A N 1
ATOM 660 C CA . LYS A 1 83 ? 24.336 8.552 -4.244 1.00 91.00 83 LYS A CA 1
ATOM 661 C C . LYS A 1 83 ? 24.041 9.679 -5.224 1.00 91.00 83 LYS A C 1
ATOM 663 O O . LYS A 1 83 ? 24.493 9.642 -6.367 1.00 91.00 83 LYS A O 1
ATOM 668 N N . ASP A 1 84 ? 23.306 10.678 -4.757 1.00 88.00 84 ASP A N 1
ATOM 669 C CA . ASP A 1 84 ? 23.107 11.942 -5.455 1.00 88.00 84 ASP A CA 1
ATOM 670 C C . ASP A 1 84 ? 24.403 12.795 -5.452 1.00 88.00 84 ASP A C 1
ATOM 672 O O . ASP A 1 84 ? 25.385 12.441 -4.785 1.00 88.00 84 ASP A O 1
ATOM 676 N N . PRO A 1 85 ? 24.457 13.916 -6.201 1.00 88.00 85 PRO A N 1
ATOM 677 C CA . PRO A 1 85 ? 25.624 14.805 -6.213 1.00 88.00 85 PRO A CA 1
ATOM 678 C C . PRO A 1 85 ? 25.999 15.399 -4.847 1.00 88.00 85 PRO A C 1
ATOM 680 O O . PRO A 1 85 ? 27.147 15.808 -4.667 1.00 88.00 85 PRO A O 1
ATOM 683 N N . ASP A 1 86 ? 25.060 15.434 -3.900 1.00 89.94 86 ASP A N 1
ATOM 684 C CA . ASP A 1 86 ? 25.266 15.919 -2.533 1.00 89.94 86 ASP A CA 1
ATOM 685 C C . ASP A 1 86 ? 25.789 14.809 -1.594 1.00 89.94 86 ASP A C 1
ATOM 687 O O . ASP A 1 86 ? 26.184 15.078 -0.458 1.00 89.94 86 ASP A O 1
ATOM 691 N N . GLY A 1 87 ? 25.861 13.563 -2.076 1.00 89.62 87 GLY A N 1
ATOM 692 C CA . GLY A 1 87 ? 26.390 12.402 -1.365 1.00 89.62 87 GLY A CA 1
ATOM 693 C C . GLY A 1 87 ? 25.357 11.609 -0.559 1.00 89.62 87 GLY A C 1
ATOM 694 O O . GLY A 1 87 ? 25.752 10.679 0.155 1.00 89.62 87 GLY A O 1
ATOM 695 N N . ASN A 1 88 ? 24.066 11.928 -0.668 1.00 91.19 88 ASN A N 1
ATOM 696 C CA . ASN A 1 88 ? 22.986 11.186 -0.015 1.00 91.19 88 ASN A CA 1
ATOM 697 C C . ASN A 1 88 ? 22.551 9.995 -0.879 1.00 91.19 88 ASN A C 1
ATOM 699 O O . ASN A 1 88 ? 22.624 10.080 -2.104 1.00 91.19 88 ASN A O 1
ATOM 703 N N . PRO A 1 89 ? 22.096 8.877 -0.287 1.00 93.75 89 PRO A N 1
ATOM 704 C CA . PRO A 1 89 ? 21.538 7.781 -1.072 1.00 93.75 89 PRO A CA 1
ATOM 705 C C . PRO A 1 89 ? 20.285 8.252 -1.825 1.00 93.75 89 PRO A C 1
ATOM 707 O O . PRO A 1 89 ? 19.433 8.930 -1.257 1.00 93.75 89 PRO A O 1
ATOM 710 N N . ILE A 1 90 ? 20.153 7.866 -3.097 1.00 92.50 90 ILE A N 1
ATOM 711 C CA . ILE A 1 90 ? 18.992 8.232 -3.934 1.00 92.50 90 ILE A CA 1
ATOM 712 C C . ILE A 1 90 ? 17.684 7.656 -3.379 1.00 92.50 90 ILE A C 1
ATOM 714 O O . ILE A 1 90 ? 16.621 8.256 -3.524 1.00 92.50 90 ILE A O 1
ATOM 718 N N . VAL A 1 91 ? 17.767 6.491 -2.741 1.00 94.56 91 VAL A N 1
ATOM 719 C CA . VAL A 1 91 ? 16.677 5.870 -1.989 1.00 94.56 91 VAL A CA 1
ATOM 720 C C . VAL A 1 91 ? 17.243 5.450 -0.645 1.00 94.56 91 VAL A C 1
ATOM 722 O O . VAL A 1 91 ? 18.221 4.709 -0.609 1.00 94.56 91 VAL A O 1
ATOM 725 N N . ASP A 1 92 ? 16.640 5.887 0.456 1.00 94.88 92 ASP A N 1
ATOM 726 C CA . ASP A 1 92 ? 16.982 5.355 1.772 1.00 94.88 92 ASP A CA 1
ATOM 727 C C . ASP A 1 92 ? 16.349 3.956 1.926 1.00 94.88 92 ASP A C 1
ATOM 729 O O . ASP A 1 92 ? 15.121 3.841 1.892 1.00 94.88 92 ASP A O 1
ATOM 733 N N . PRO A 1 93 ? 17.134 2.872 2.099 1.00 96.31 93 PRO A N 1
ATOM 734 C CA . PRO A 1 93 ? 16.590 1.533 2.327 1.00 96.31 93 PRO A CA 1
ATOM 735 C C . PRO A 1 93 ? 15.597 1.475 3.495 1.00 96.31 93 PRO A C 1
ATOM 737 O O . PRO A 1 93 ? 14.623 0.726 3.445 1.00 96.31 93 PRO A O 1
ATOM 740 N N . SER A 1 94 ? 15.787 2.292 4.535 1.00 95.19 94 SER A N 1
ATOM 741 C CA . SER A 1 94 ? 14.887 2.314 5.690 1.00 95.19 94 SER A CA 1
ATOM 742 C C . SER A 1 94 ? 13.492 2.848 5.353 1.00 95.19 94 SER A C 1
ATOM 744 O O . SER A 1 94 ? 12.512 2.426 5.971 1.00 95.19 94 SER A O 1
ATOM 746 N N . ASP A 1 95 ? 13.361 3.685 4.318 1.00 95.50 95 ASP A N 1
ATOM 747 C CA . ASP A 1 95 ? 12.061 4.163 3.847 1.00 95.50 95 ASP A CA 1
ATOM 748 C C . ASP A 1 95 ? 11.223 3.063 3.195 1.00 95.50 95 ASP A C 1
ATOM 750 O O . ASP A 1 95 ? 9.994 3.181 3.149 1.00 95.50 95 ASP A O 1
ATOM 754 N N . LEU A 1 96 ? 11.868 1.979 2.761 1.00 97.62 96 LEU A N 1
ATOM 755 C CA . LEU A 1 96 ? 11.232 0.800 2.185 1.00 97.62 96 LEU A CA 1
ATOM 756 C C . LEU A 1 96 ? 10.713 -0.178 3.251 1.00 97.62 96 LEU A C 1
ATOM 758 O O . LEU A 1 96 ? 10.104 -1.180 2.894 1.00 97.62 96 LEU A O 1
ATOM 762 N N . HIS A 1 97 ? 10.909 0.092 4.546 1.00 97.38 97 HIS A N 1
ATOM 763 C CA . HIS A 1 97 ? 10.291 -0.672 5.631 1.00 97.38 97 HIS A CA 1
ATOM 764 C C . HIS A 1 97 ? 9.308 0.199 6.408 1.00 97.38 97 HIS A C 1
ATOM 766 O O . HIS A 1 97 ? 9.689 1.167 7.068 1.00 97.38 97 HIS A O 1
ATOM 772 N N . LYS A 1 98 ? 8.024 -0.167 6.389 1.00 97.12 98 LYS A N 1
ATOM 773 C CA . LYS A 1 98 ? 6.995 0.496 7.200 1.00 97.12 98 LYS A CA 1
ATOM 774 C C . LYS A 1 98 ? 6.476 -0.466 8.249 1.00 97.12 98 LYS A C 1
ATOM 776 O O . LYS A 1 98 ? 6.003 -1.554 7.937 1.00 97.12 98 LYS A O 1
ATOM 781 N N . LYS A 1 99 ? 6.531 -0.048 9.510 1.00 97.38 99 LYS A N 1
ATOM 782 C CA . LYS A 1 99 ? 6.028 -0.815 10.647 1.00 97.38 99 LYS A CA 1
ATOM 783 C C . LYS A 1 99 ? 4.961 -0.011 11.361 1.00 97.38 99 LYS A C 1
ATOM 785 O O . LYS A 1 99 ? 5.227 1.092 11.828 1.00 97.38 99 LYS A O 1
ATOM 790 N N . PHE A 1 100 ? 3.794 -0.620 11.507 1.00 98.12 100 PHE A N 1
ATOM 791 C CA . PHE A 1 100 ? 2.677 -0.044 12.232 1.00 98.12 100 PHE A CA 1
ATOM 792 C C . PHE A 1 100 ? 2.374 -0.880 13.464 1.00 98.12 100 PHE A C 1
ATOM 794 O O . PHE A 1 100 ? 2.334 -2.112 13.401 1.00 98.12 100 PHE A O 1
ATOM 801 N N . THR A 1 101 ? 2.153 -0.213 14.590 1.00 97.44 101 THR A N 1
ATOM 802 C CA . THR A 1 101 ? 1.833 -0.849 15.867 1.00 97.44 101 THR A CA 1
ATOM 803 C C . THR A 1 101 ? 0.745 -0.081 16.592 1.00 97.44 101 THR A C 1
ATOM 805 O O . THR A 1 101 ? 0.802 1.146 16.648 1.00 97.44 101 THR A O 1
ATOM 808 N N . ARG A 1 102 ? -0.186 -0.811 17.207 1.00 96.81 102 ARG A N 1
ATOM 809 C CA . ARG A 1 102 ? -1.085 -0.288 18.243 1.00 96.81 102 ARG A CA 1
ATOM 810 C C . ARG A 1 102 ? -1.231 -1.304 19.361 1.00 96.81 102 ARG A C 1
ATOM 812 O O . ARG A 1 102 ? -1.126 -2.507 19.129 1.00 96.81 102 ARG A O 1
ATOM 819 N N . THR A 1 103 ? -1.532 -0.825 20.552 1.00 96.06 103 THR A N 1
ATOM 820 C CA . THR A 1 103 ? -1.794 -1.641 21.731 1.00 96.06 103 THR A CA 1
ATOM 821 C C . THR A 1 103 ? -3.199 -1.359 22.237 1.00 96.06 103 THR A C 1
ATOM 823 O O . THR A 1 103 ? -3.578 -0.205 22.435 1.00 96.06 103 THR A O 1
ATOM 826 N N . ILE A 1 104 ? -3.976 -2.419 22.462 1.00 95.69 104 ILE A N 1
ATOM 827 C CA . ILE A 1 104 ? -5.303 -2.327 23.073 1.00 95.69 104 ILE A CA 1
ATOM 828 C C . ILE A 1 104 ? -5.179 -2.670 24.554 1.00 95.69 104 ILE A C 1
ATOM 830 O O . ILE A 1 104 ? -4.703 -3.746 24.910 1.00 95.69 104 ILE A O 1
ATOM 834 N N . THR A 1 105 ? -5.600 -1.755 25.418 1.00 96.25 105 THR A N 1
ATOM 835 C CA . THR A 1 105 ? -5.564 -1.914 26.878 1.00 96.25 105 THR A CA 1
ATOM 836 C C . THR A 1 105 ? -6.976 -1.985 27.449 1.00 96.25 105 THR A C 1
ATOM 838 O O . THR A 1 105 ? -7.910 -1.428 26.875 1.00 96.25 105 THR A O 1
ATOM 841 N N . PHE A 1 106 ? -7.138 -2.669 28.581 1.00 94.94 106 PHE A N 1
ATOM 842 C CA . PHE A 1 106 ? -8.432 -2.899 29.228 1.00 94.94 106 PHE A CA 1
ATOM 843 C C . PHE A 1 106 ? -8.383 -2.311 30.631 1.00 94.94 106 PHE A C 1
ATOM 845 O O . PHE A 1 106 ? -7.615 -2.796 31.462 1.00 94.94 106 PHE A O 1
ATOM 852 N N . VAL A 1 107 ? -9.155 -1.258 30.887 1.00 93.94 107 VAL A N 1
ATOM 853 C CA . VAL A 1 107 ? -9.014 -0.440 32.099 1.00 93.94 107 VAL A CA 1
ATOM 854 C C . VAL A 1 107 ? -10.340 -0.199 32.806 1.00 93.94 107 VAL A C 1
ATOM 856 O O . VAL A 1 107 ? -11.403 -0.142 32.191 1.00 93.94 107 VAL A O 1
ATOM 859 N N . VAL A 1 108 ? -10.274 -0.002 34.118 1.00 87.88 108 VAL A N 1
ATOM 860 C CA . VAL A 1 108 ? -11.422 0.387 34.941 1.00 87.88 108 VAL A CA 1
ATOM 861 C C . VAL A 1 108 ? -11.874 1.821 34.627 1.00 87.88 108 VAL A C 1
ATOM 863 O O . VAL A 1 108 ? -11.063 2.715 34.370 1.00 87.88 108 VAL A O 1
ATOM 866 N N . ASN A 1 109 ? -13.183 2.077 34.707 1.00 86.12 109 ASN A N 1
ATOM 867 C CA . ASN A 1 109 ? -13.773 3.413 34.689 1.00 86.12 109 ASN A CA 1
ATOM 868 C C . ASN A 1 109 ? -13.579 4.154 36.022 1.00 86.12 109 ASN A C 1
ATOM 870 O O . ASN A 1 109 ? -14.529 4.456 36.740 1.00 86.12 109 ASN A O 1
ATOM 874 N N . ASN A 1 110 ? -12.330 4.426 36.367 1.00 80.50 110 ASN A N 1
ATOM 875 C CA . ASN A 1 110 ? -11.948 5.288 37.476 1.00 80.50 110 ASN A CA 1
ATOM 876 C C . ASN A 1 110 ? -10.828 6.235 37.019 1.00 80.50 110 ASN A C 1
ATOM 878 O O . ASN A 1 110 ? -10.387 6.178 35.863 1.00 80.50 110 ASN A O 1
ATOM 882 N N . ASP A 1 111 ? -10.380 7.106 37.920 1.00 79.94 111 ASP A N 1
ATOM 883 C CA . ASP A 1 111 ? -9.287 8.045 37.644 1.00 79.94 111 ASP A CA 1
ATOM 884 C C . ASP A 1 111 ? -7.940 7.327 37.477 1.00 79.94 111 ASP A C 1
ATOM 886 O O . ASP A 1 111 ? -7.091 7.765 36.707 1.00 79.94 111 ASP A O 1
ATOM 890 N N . ALA A 1 112 ? -7.757 6.191 38.157 1.00 85.44 112 ALA A N 1
ATOM 891 C CA . ALA A 1 112 ? -6.513 5.425 38.138 1.00 85.44 112 ALA A CA 1
ATOM 892 C C . ALA A 1 112 ? -6.308 4.582 36.864 1.00 85.44 112 ALA A C 1
ATOM 894 O O . ALA A 1 112 ? -5.187 4.150 36.610 1.00 85.44 112 ALA A O 1
ATOM 895 N N . LYS A 1 113 ? -7.370 4.323 36.083 1.00 88.38 113 LYS A N 1
ATOM 896 C CA . LYS A 1 113 ? -7.366 3.446 34.896 1.00 88.38 113 LYS A CA 1
ATOM 897 C C . LYS A 1 113 ? -6.688 2.097 35.152 1.00 88.38 113 LYS A C 1
ATOM 899 O O . LYS A 1 113 ? -5.913 1.613 34.329 1.00 88.38 113 LYS A O 1
ATOM 904 N N . SER A 1 114 ? -6.990 1.484 36.298 1.00 91.25 114 SER A N 1
ATOM 905 C CA . SER A 1 114 ? -6.400 0.203 36.700 1.00 91.25 114 SER A CA 1
ATOM 906 C C . SER A 1 114 ? -6.609 -0.868 35.618 1.00 91.25 114 SER A C 1
ATOM 908 O O . SER A 1 114 ? -7.725 -0.970 35.099 1.00 91.25 114 SER A O 1
ATOM 910 N N . PRO A 1 115 ? -5.584 -1.666 35.268 1.00 95.06 115 PRO A N 1
ATOM 911 C CA . PRO A 1 115 ? -5.698 -2.679 34.227 1.00 95.06 115 PRO A CA 1
ATOM 912 C C . PRO A 1 115 ? -6.544 -3.868 34.692 1.00 95.06 115 PRO A C 1
ATOM 914 O O . PRO A 1 115 ? -6.458 -4.289 35.843 1.00 95.06 115 PRO A O 1
ATOM 917 N N . LEU A 1 116 ? -7.325 -4.431 33.772 1.00 92.44 116 LEU A N 1
ATOM 918 C CA . LEU A 1 116 ? -8.190 -5.591 34.013 1.00 92.44 116 LEU A CA 1
ATOM 919 C C . LEU A 1 116 ? -7.743 -6.848 33.263 1.00 92.44 116 LEU A C 1
ATOM 921 O O . LEU A 1 116 ? -8.182 -7.945 33.587 1.00 92.44 116 LEU A O 1
ATOM 925 N N . HIS A 1 117 ? -6.904 -6.701 32.244 1.00 91.00 117 HIS A N 1
ATOM 926 C CA . HIS A 1 117 ? -6.474 -7.801 31.390 1.00 91.00 117 HIS A CA 1
ATOM 927 C C . HIS A 1 117 ? -5.122 -7.476 30.751 1.00 91.00 117 HIS A C 1
ATOM 929 O O . HIS A 1 117 ? -4.717 -6.309 30.692 1.00 91.00 117 HIS A O 1
ATOM 935 N N . ASP A 1 118 ? -4.427 -8.502 30.260 1.00 90.94 118 ASP A N 1
ATOM 936 C CA . ASP A 1 118 ? -3.219 -8.312 29.461 1.00 90.94 118 ASP A CA 1
ATOM 937 C C . ASP A 1 118 ? -3.535 -7.467 28.215 1.00 90.94 118 ASP A C 1
ATOM 939 O O . ASP A 1 118 ? -4.570 -7.691 27.573 1.00 90.94 118 ASP A O 1
ATOM 943 N N . PRO A 1 119 ? -2.676 -6.493 27.865 1.00 94.88 119 PRO A N 1
ATOM 944 C CA . PRO A 1 119 ? -2.855 -5.710 26.655 1.00 94.88 119 PRO A CA 1
ATOM 945 C C . PRO A 1 119 ? -2.720 -6.593 25.411 1.00 94.88 119 PRO A C 1
ATOM 947 O O . PRO A 1 119 ? -1.944 -7.548 25.396 1.00 94.88 119 PRO A O 1
ATOM 950 N N . VAL A 1 120 ? -3.434 -6.237 24.345 1.00 94.31 120 VAL A N 1
ATOM 951 C CA . VAL A 1 120 ? -3.334 -6.899 23.039 1.00 94.31 120 VAL A CA 1
ATOM 952 C C . VAL A 1 120 ? -2.491 -6.021 22.111 1.00 94.31 120 VAL A C 1
ATOM 954 O O . VAL A 1 120 ? -3.010 -5.036 21.576 1.00 94.31 120 VAL A O 1
ATOM 957 N N . PRO A 1 121 ? -1.191 -6.320 21.926 1.00 95.50 121 PRO A N 1
ATOM 958 C CA . PRO A 1 121 ? -0.377 -5.641 20.931 1.00 95.50 121 PRO A CA 1
ATOM 959 C C . PRO A 1 121 ? -0.724 -6.152 19.530 1.00 95.50 121 PRO A C 1
ATOM 961 O O . PRO A 1 121 ? -0.830 -7.355 19.296 1.00 95.50 121 PRO A O 1
ATOM 964 N N . GLN A 1 122 ? -0.845 -5.237 18.579 1.00 96.06 122 GLN A N 1
ATOM 965 C CA . GLN A 1 122 ? -1.019 -5.535 17.164 1.00 96.06 122 GLN A CA 1
ATOM 966 C C . GLN A 1 122 ? 0.114 -4.896 16.365 1.00 96.06 122 GLN A C 1
ATOM 968 O O . GLN A 1 122 ? 0.590 -3.803 16.682 1.00 96.06 122 GLN A O 1
ATOM 973 N N . LYS A 1 123 ? 0.569 -5.608 15.334 1.00 96.69 123 LYS A N 1
ATOM 974 C CA . LYS A 1 123 ? 1.692 -5.208 14.488 1.00 96.69 123 LYS A CA 1
ATOM 975 C C . LYS A 1 123 ? 1.443 -5.662 13.056 1.00 96.69 123 LYS A C 1
ATOM 977 O O . LYS A 1 123 ? 1.159 -6.836 12.848 1.00 96.69 123 LYS A O 1
ATOM 982 N N . VAL A 1 124 ? 1.656 -4.763 12.102 1.00 96.94 124 VAL A N 1
ATOM 983 C CA . VAL A 1 124 ? 1.760 -5.092 10.672 1.00 96.94 124 VAL A CA 1
ATOM 984 C C . VAL A 1 124 ? 3.005 -4.429 10.084 1.00 96.94 124 VAL A C 1
ATOM 986 O O . VAL A 1 124 ? 3.461 -3.397 10.589 1.00 96.94 124 VAL A O 1
ATOM 989 N N . THR A 1 125 ? 3.585 -5.037 9.052 1.00 96.56 125 THR A N 1
ATOM 990 C CA . THR A 1 125 ? 4.830 -4.576 8.419 1.00 96.56 125 THR A CA 1
ATOM 991 C C . THR A 1 125 ? 4.738 -4.662 6.906 1.00 96.56 125 THR A C 1
ATOM 993 O O . THR A 1 125 ? 4.350 -5.706 6.390 1.00 96.56 125 THR A O 1
ATOM 996 N N . PHE A 1 126 ? 5.139 -3.603 6.214 1.00 98.19 126 PHE A N 1
ATOM 997 C CA . PHE A 1 126 ? 5.281 -3.560 4.764 1.00 98.19 126 PHE A CA 1
ATOM 998 C C . PHE A 1 126 ? 6.757 -3.457 4.411 1.00 98.19 126 PHE A C 1
ATOM 1000 O O . PHE A 1 126 ? 7.471 -2.630 4.980 1.00 98.19 126 PHE A O 1
ATOM 1007 N N . ASP A 1 127 ? 7.176 -4.274 3.454 1.00 97.62 127 ASP A N 1
ATOM 1008 C CA . ASP A 1 127 ? 8.520 -4.260 2.894 1.00 97.62 127 ASP A CA 1
ATOM 1009 C C . ASP A 1 127 ? 8.389 -3.980 1.400 1.00 97.62 127 ASP A C 1
ATOM 1011 O O . ASP A 1 127 ? 7.684 -4.694 0.682 1.00 97.62 127 ASP A O 1
ATOM 1015 N N . GLY A 1 128 ? 8.999 -2.886 0.963 1.00 97.81 128 GLY A N 1
ATOM 1016 C CA . GLY A 1 128 ? 9.001 -2.436 -0.417 1.00 97.81 128 GLY A CA 1
ATOM 1017 C C . GLY A 1 128 ? 10.331 -2.710 -1.094 1.00 97.81 128 GLY A C 1
ATOM 1018 O O . GLY A 1 128 ? 11.350 -2.917 -0.438 1.00 97.81 128 GLY A O 1
ATOM 1019 N N . HIS A 1 129 ? 10.336 -2.671 -2.415 1.00 97.75 129 HIS A N 1
ATOM 1020 C CA . HIS A 1 129 ? 11.566 -2.636 -3.185 1.00 97.75 129 HIS A CA 1
ATOM 1021 C C . HIS A 1 129 ? 11.435 -1.707 -4.389 1.00 97.75 129 HIS A C 1
ATOM 1023 O O . HIS A 1 129 ? 10.330 -1.353 -4.809 1.00 97.75 129 HIS A O 1
ATOM 1029 N N . ILE A 1 130 ? 12.572 -1.246 -4.898 1.00 97.69 130 ILE A N 1
ATOM 1030 C CA . ILE A 1 130 ? 12.629 -0.364 -6.059 1.00 97.69 130 ILE A CA 1
ATOM 1031 C C . ILE A 1 130 ? 13.932 -0.573 -6.819 1.00 97.69 130 ILE A C 1
ATOM 1033 O O . ILE A 1 130 ? 15.000 -0.740 -6.233 1.00 97.69 130 ILE A O 1
ATOM 1037 N N . TYR A 1 131 ? 13.847 -0.515 -8.143 1.00 97.44 131 TYR A N 1
ATOM 1038 C CA . TYR A 1 131 ? 15.007 -0.628 -9.011 1.00 97.44 131 TYR A CA 1
ATOM 1039 C C . TYR A 1 131 ? 15.619 0.745 -9.300 1.00 97.44 131 TYR A C 1
ATOM 1041 O O . TYR A 1 131 ? 14.912 1.701 -9.628 1.00 97.44 131 TYR A O 1
ATOM 1049 N N . VAL A 1 132 ? 16.947 0.834 -9.217 1.00 96.25 132 VAL A N 1
ATOM 1050 C CA . VAL A 1 132 ? 17.722 2.046 -9.515 1.00 96.25 132 VAL A CA 1
ATOM 1051 C C . VAL A 1 132 ? 18.671 1.781 -10.681 1.00 96.25 132 VAL A C 1
ATOM 1053 O O . VAL A 1 132 ? 19.403 0.790 -10.689 1.00 96.25 132 VAL A O 1
ATOM 1056 N N . ASP A 1 133 ? 18.659 2.677 -11.667 1.00 95.06 133 ASP A N 1
ATOM 1057 C CA . ASP A 1 133 ? 19.668 2.746 -12.722 1.00 95.06 133 ASP A CA 1
ATOM 1058 C C . ASP A 1 133 ? 20.984 3.227 -12.105 1.00 95.06 133 ASP A C 1
ATOM 1060 O O . ASP A 1 133 ? 21.089 4.351 -11.604 1.00 95.06 133 ASP A O 1
ATOM 1064 N N . MET A 1 134 ? 21.988 2.356 -12.135 1.00 91.62 134 MET A N 1
ATOM 1065 C CA . MET A 1 134 ? 23.267 2.585 -11.468 1.00 91.62 134 MET A CA 1
ATOM 1066 C C . MET A 1 134 ? 24.138 3.640 -12.159 1.00 91.62 134 MET A C 1
ATOM 1068 O O . MET A 1 134 ? 25.081 4.140 -11.552 1.00 91.62 134 MET A O 1
ATOM 1072 N N . VAL A 1 135 ? 23.839 3.973 -13.416 1.00 90.06 135 VAL A N 1
ATOM 1073 C CA . VAL A 1 135 ? 24.570 4.971 -14.201 1.00 90.06 135 VAL A CA 1
ATOM 1074 C C . VAL A 1 135 ? 23.930 6.344 -14.034 1.00 90.06 135 VAL A C 1
ATOM 1076 O O . VAL A 1 135 ? 24.631 7.330 -13.821 1.00 90.06 135 VAL A O 1
ATOM 1079 N N . THR A 1 136 ? 22.601 6.436 -14.135 1.00 90.06 136 THR A N 1
ATOM 1080 C CA . THR A 1 136 ? 21.905 7.731 -14.056 1.00 90.06 136 THR A CA 1
ATOM 1081 C C . THR A 1 136 ? 21.525 8.130 -12.639 1.00 90.06 136 THR A C 1
ATOM 1083 O O . THR A 1 136 ? 21.180 9.290 -12.423 1.00 90.06 136 THR A O 1
ATOM 1086 N N . GLY A 1 137 ? 21.513 7.187 -11.695 1.00 89.56 137 GLY A N 1
ATOM 1087 C CA . GLY A 1 137 ? 21.053 7.436 -10.334 1.00 89.56 137 GLY A CA 1
ATOM 1088 C C . GLY A 1 137 ? 19.560 7.770 -10.262 1.00 89.56 137 GLY A C 1
ATOM 1089 O O . GLY A 1 137 ? 19.147 8.615 -9.475 1.00 89.56 137 GLY A O 1
ATOM 1090 N N . GLN A 1 138 ? 18.744 7.163 -11.126 1.00 91.88 138 GLN A N 1
ATOM 1091 C CA . GLN A 1 138 ? 17.293 7.382 -11.161 1.00 91.88 138 GLN A CA 1
ATOM 1092 C C . GLN A 1 138 ? 16.554 6.068 -10.945 1.00 91.88 138 GLN A C 1
ATOM 1094 O O . GLN A 1 138 ? 17.058 5.000 -11.293 1.00 91.88 138 GLN A O 1
ATOM 1099 N N . THR A 1 139 ? 15.344 6.141 -10.394 1.00 95.38 139 THR A N 1
ATOM 1100 C CA . THR A 1 139 ? 14.484 4.961 -10.280 1.00 95.38 139 THR A CA 1
ATOM 1101 C C . THR A 1 139 ? 14.041 4.506 -11.668 1.00 95.38 139 THR A C 1
ATOM 1103 O O . THR A 1 139 ? 13.759 5.319 -12.551 1.00 95.38 139 THR A O 1
ATOM 1106 N N . THR A 1 140 ? 13.968 3.196 -11.880 1.00 95.81 140 THR A N 1
ATOM 1107 C CA . THR A 1 140 ? 13.676 2.608 -13.192 1.00 95.81 140 THR A CA 1
ATOM 1108 C C . THR A 1 140 ? 12.820 1.351 -13.071 1.00 95.81 140 THR A C 1
ATOM 1110 O O . THR A 1 140 ? 12.674 0.800 -11.984 1.00 95.81 140 THR A O 1
ATOM 1113 N N . THR A 1 141 ? 12.256 0.873 -14.178 1.00 96.75 141 THR A N 1
ATOM 1114 C CA . THR A 1 141 ? 11.797 -0.521 -14.285 1.00 96.75 141 THR A CA 1
ATOM 1115 C C . THR A 1 141 ? 12.887 -1.375 -14.936 1.00 96.75 141 THR A C 1
ATOM 1117 O O . THR A 1 141 ? 13.472 -0.914 -15.923 1.00 96.75 141 THR A O 1
ATOM 1120 N N . PRO A 1 142 ? 13.159 -2.598 -14.455 1.00 96.81 142 PRO A N 1
ATOM 1121 C CA . PRO A 1 142 ? 14.147 -3.477 -15.067 1.00 96.81 142 PRO A CA 1
ATOM 1122 C C . PRO A 1 142 ? 13.580 -4.180 -16.311 1.00 96.81 142 PRO A C 1
ATOM 1124 O O . PRO A 1 142 ? 12.370 -4.370 -16.446 1.00 96.81 142 PRO A O 1
ATOM 1127 N N . GLU A 1 143 ? 14.460 -4.602 -17.216 1.00 96.44 143 GLU A N 1
ATOM 1128 C CA . GLU A 1 143 ? 14.150 -5.575 -18.266 1.00 96.44 143 GLU A CA 1
ATOM 1129 C C . GLU A 1 143 ? 15.222 -6.668 -18.324 1.00 96.44 143 GLU A C 1
ATOM 1131 O O . GLU A 1 143 ? 16.403 -6.411 -18.087 1.00 96.44 143 GLU A O 1
ATOM 1136 N N . THR A 1 144 ? 14.816 -7.893 -18.664 1.00 96.94 144 THR A N 1
ATOM 1137 C CA . THR A 1 144 ? 15.743 -9.014 -18.851 1.00 96.94 144 THR A CA 1
ATOM 1138 C C . THR A 1 144 ? 16.208 -9.077 -20.299 1.00 96.94 144 THR A C 1
ATOM 1140 O O . THR A 1 144 ? 15.390 -9.174 -21.216 1.00 96.94 144 THR A O 1
ATOM 1143 N N . VAL A 1 145 ? 17.523 -9.056 -20.501 1.00 93.94 145 VAL A N 1
ATOM 1144 C CA . VAL A 1 145 ? 18.172 -9.183 -21.813 1.00 93.94 145 VAL A CA 1
ATOM 1145 C C . VAL A 1 145 ? 19.261 -10.250 -21.767 1.00 93.94 145 VAL A C 1
ATOM 1147 O O . VAL A 1 145 ? 19.672 -10.679 -20.691 1.00 93.94 145 VAL A O 1
ATOM 1150 N N . LYS A 1 146 ? 19.746 -10.666 -22.940 1.00 94.88 146 LYS A N 1
ATOM 1151 C CA . LYS A 1 146 ? 20.965 -11.469 -23.042 1.00 94.88 146 LYS A CA 1
ATOM 1152 C C . LYS A 1 146 ? 22.189 -10.559 -22.979 1.00 94.88 146 LYS A C 1
ATOM 1154 O O . LYS A 1 146 ? 22.234 -9.557 -23.694 1.00 94.88 146 LYS A O 1
ATOM 1159 N N . ASP A 1 147 ? 23.153 -10.900 -22.130 1.00 92.62 147 ASP A N 1
ATOM 1160 C CA . ASP A 1 147 ? 24.500 -10.336 -22.212 1.00 92.62 147 ASP A CA 1
ATOM 1161 C C . ASP A 1 147 ? 25.234 -10.880 -23.454 1.00 92.62 147 ASP A C 1
ATOM 1163 O O . ASP A 1 147 ? 24.762 -11.803 -24.130 1.00 92.62 147 ASP A O 1
ATOM 1167 N N . ALA A 1 148 ? 26.421 -10.345 -23.741 1.00 89.00 148 ALA A N 1
ATOM 1168 C CA . ALA A 1 148 ? 27.226 -10.793 -24.877 1.00 89.00 148 ALA A CA 1
ATOM 1169 C C . ALA A 1 148 ? 27.693 -12.265 -24.782 1.00 89.00 148 ALA A C 1
ATOM 1171 O O . ALA A 1 148 ? 28.140 -12.835 -25.777 1.00 89.00 148 ALA A O 1
ATOM 1172 N N . ASN A 1 149 ? 27.583 -12.890 -23.604 1.00 90.31 149 ASN A N 1
ATOM 1173 C CA . ASN A 1 149 ? 27.890 -14.301 -23.369 1.00 90.31 149 ASN A CA 1
ATOM 1174 C C . ASN A 1 149 ? 26.640 -15.204 -23.465 1.00 90.31 149 ASN A C 1
ATOM 1176 O O . ASN A 1 149 ? 26.757 -16.424 -23.349 1.00 90.31 149 ASN A O 1
ATOM 1180 N N . GLY A 1 150 ? 25.449 -14.634 -23.682 1.00 92.69 150 GLY A N 1
ATOM 1181 C CA . GLY A 1 150 ? 24.177 -15.352 -23.758 1.00 92.69 150 GLY A CA 1
ATOM 1182 C C . GLY A 1 150 ? 23.494 -15.622 -22.408 1.00 92.69 150 GLY A C 1
ATOM 1183 O O . GLY A 1 150 ? 22.509 -16.370 -22.369 1.00 92.69 150 GLY A O 1
ATOM 1184 N N . ASN A 1 151 ? 23.961 -15.020 -21.312 1.00 96.44 151 ASN A N 1
ATOM 1185 C CA . ASN A 1 151 ? 23.330 -15.121 -19.994 1.00 96.44 151 ASN A CA 1
ATOM 1186 C C . ASN A 1 151 ? 22.185 -14.115 -19.855 1.00 96.44 151 ASN A C 1
ATOM 1188 O O . ASN A 1 151 ? 22.256 -13.010 -20.388 1.00 96.44 151 ASN A O 1
ATOM 1192 N N . ASP A 1 152 ? 21.137 -14.482 -19.116 1.00 97.00 152 ASP A N 1
ATOM 1193 C CA . ASP A 1 152 ? 20.076 -13.536 -18.755 1.00 97.00 152 ASP A CA 1
ATOM 1194 C C . ASP A 1 152 ? 20.568 -12.568 -17.677 1.00 97.00 152 ASP A C 1
ATOM 1196 O O . ASP A 1 152 ? 21.033 -12.987 -16.616 1.00 97.00 152 ASP A O 1
ATOM 1200 N N . VAL A 1 153 ? 20.438 -11.271 -17.947 1.00 95.56 153 VAL A N 1
ATOM 1201 C CA . VAL A 1 153 ? 20.835 -10.182 -17.050 1.00 95.56 153 VAL A CA 1
ATOM 1202 C C . VAL A 1 153 ? 19.734 -9.127 -16.980 1.00 95.56 153 VAL A C 1
ATOM 1204 O O . VAL A 1 153 ? 19.044 -8.869 -17.967 1.00 95.56 153 VAL A O 1
ATOM 1207 N N . GLN A 1 154 ? 19.563 -8.515 -15.806 1.00 95.81 154 GLN A N 1
ATOM 1208 C CA . GLN A 1 154 ? 18.655 -7.380 -15.634 1.00 95.81 154 GLN A CA 1
ATOM 1209 C C . GLN A 1 154 ? 19.377 -6.083 -15.992 1.00 95.81 154 GLN A C 1
ATOM 1211 O O . GLN A 1 154 ? 20.496 -5.837 -15.537 1.00 95.81 154 GLN A O 1
ATOM 1216 N N . VAL A 1 155 ? 18.721 -5.239 -16.781 1.00 95.62 155 VAL A N 1
ATOM 1217 C CA . VAL A 1 155 ? 19.228 -3.923 -17.178 1.00 95.62 155 VAL A CA 1
ATOM 1218 C C . VAL A 1 155 ? 18.174 -2.848 -16.950 1.00 95.62 155 VAL A C 1
ATOM 1220 O O . VAL A 1 155 ? 16.976 -3.131 -16.911 1.00 95.62 155 VAL A O 1
ATOM 1223 N N . ALA A 1 156 ? 18.616 -1.604 -16.779 1.00 95.94 156 ALA A N 1
ATOM 1224 C CA . ALA A 1 156 ? 17.706 -0.484 -16.586 1.00 95.94 156 ALA A CA 1
ATOM 1225 C C . ALA A 1 156 ? 16.989 -0.120 -17.891 1.00 95.94 156 ALA A C 1
ATOM 1227 O O . ALA A 1 156 ? 17.551 -0.202 -18.989 1.00 95.94 156 ALA A O 1
ATOM 1228 N N . THR A 1 157 ? 15.752 0.355 -17.761 1.00 94.06 157 THR A N 1
ATOM 1229 C CA . THR A 1 157 ? 14.994 0.943 -18.871 1.00 94.06 157 THR A CA 1
ATOM 1230 C C . THR A 1 157 ? 14.892 2.459 -18.712 1.00 94.06 157 THR A C 1
ATOM 1232 O O . THR A 1 157 ? 15.315 3.047 -17.720 1.00 94.06 157 THR A O 1
ATOM 1235 N N . THR A 1 158 ? 14.278 3.127 -19.686 1.00 90.56 158 THR A N 1
ATOM 1236 C CA . THR A 1 158 ? 13.994 4.567 -19.598 1.00 90.56 158 THR A CA 1
ATOM 1237 C C . THR A 1 158 ? 12.697 4.890 -18.853 1.00 90.56 158 THR A C 1
ATOM 1239 O O . THR A 1 158 ? 12.295 6.051 -18.824 1.00 90.56 158 THR A O 1
ATOM 1242 N N . LYS A 1 159 ? 11.967 3.885 -18.358 1.00 93.62 159 LYS A N 1
ATOM 1243 C CA . LYS A 1 159 ? 10.714 4.102 -17.629 1.00 93.62 159 LYS A CA 1
ATOM 1244 C C . LYS A 1 159 ? 11.040 4.316 -16.161 1.00 93.62 159 LYS A C 1
ATOM 1246 O O . LYS A 1 159 ? 11.779 3.518 -15.600 1.00 93.62 159 LYS A O 1
ATOM 1251 N N . ALA A 1 160 ? 10.467 5.352 -15.558 1.00 93.69 160 ALA A N 1
ATOM 1252 C CA . ALA A 1 160 ? 10.602 5.583 -14.126 1.00 93.69 160 ALA A CA 1
ATOM 1253 C C . ALA A 1 160 ? 10.005 4.410 -13.332 1.00 93.69 160 ALA A C 1
ATOM 1255 O O . ALA A 1 160 ? 8.923 3.919 -13.663 1.00 93.69 160 ALA A O 1
ATOM 1256 N N . GLY A 1 161 ? 10.730 3.974 -12.305 1.00 94.00 161 GLY A N 1
ATOM 1257 C CA . GLY A 1 161 ? 10.296 2.936 -11.375 1.00 94.00 161 GLY A CA 1
ATOM 1258 C C . GLY A 1 161 ? 9.487 3.513 -10.220 1.00 94.00 161 GLY A C 1
ATOM 1259 O O . GLY A 1 161 ? 9.753 4.631 -9.774 1.00 94.00 161 GLY A O 1
ATOM 1260 N N . ASN A 1 162 ? 8.538 2.724 -9.721 1.00 95.19 162 ASN A N 1
ATOM 1261 C CA . ASN A 1 162 ? 7.810 2.992 -8.483 1.00 95.19 162 ASN A CA 1
ATOM 1262 C C . ASN A 1 162 ? 8.225 1.971 -7.421 1.00 95.19 162 ASN A C 1
ATOM 1264 O O . ASN A 1 162 ? 8.746 0.910 -7.758 1.00 95.19 162 ASN A O 1
ATOM 1268 N N . ILE A 1 163 ? 7.977 2.286 -6.149 1.00 96.44 163 ILE A N 1
ATOM 1269 C CA . ILE A 1 163 ? 8.148 1.309 -5.072 1.00 96.44 163 ILE A CA 1
ATOM 1270 C C . ILE A 1 163 ? 7.060 0.247 -5.213 1.00 96.44 163 ILE A C 1
ATOM 1272 O O . ILE A 1 163 ? 5.871 0.573 -5.224 1.00 96.44 163 ILE A O 1
ATOM 1276 N N . GLU A 1 164 ? 7.476 -1.009 -5.282 1.00 96.12 164 GLU A N 1
ATOM 1277 C CA . GLU A 1 164 ? 6.595 -2.168 -5.241 1.00 96.12 164 GLU A CA 1
ATOM 1278 C C . GLU A 1 164 ? 6.586 -2.709 -3.812 1.00 96.12 164 GLU A C 1
ATOM 1280 O O . GLU A 1 164 ? 7.629 -3.043 -3.253 1.00 96.12 164 GLU A O 1
ATOM 1285 N N . TRP A 1 165 ? 5.411 -2.739 -3.186 1.00 97.19 165 TRP A N 1
ATOM 1286 C CA . TRP A 1 165 ? 5.245 -3.233 -1.821 1.00 97.19 165 TRP A CA 1
ATOM 1287 C C . TRP A 1 165 ? 4.837 -4.701 -1.836 1.00 97.19 165 TRP A C 1
ATOM 1289 O O . TRP A 1 165 ? 4.044 -5.123 -2.673 1.00 97.19 165 TRP A O 1
ATOM 1299 N N . ASN A 1 166 ? 5.315 -5.475 -0.860 1.00 94.44 166 ASN A N 1
ATOM 1300 C CA . ASN A 1 166 ? 4.906 -6.871 -0.686 1.00 94.44 166 ASN A CA 1
ATOM 1301 C C . ASN A 1 166 ? 3.389 -7.049 -0.466 1.00 94.44 166 ASN A C 1
ATOM 1303 O O . ASN A 1 166 ? 2.849 -8.124 -0.732 1.00 94.44 166 ASN A O 1
ATOM 1307 N N . HIS A 1 167 ? 2.708 -6.001 0.003 1.00 90.75 167 HIS A N 1
ATOM 1308 C CA . HIS A 1 167 ? 1.263 -5.941 0.179 1.00 90.75 167 HIS A CA 1
ATOM 1309 C C . HIS A 1 167 ? 0.734 -4.536 -0.139 1.00 90.75 167 HIS A C 1
ATOM 1311 O O . HIS A 1 167 ? 1.275 -3.550 0.361 1.00 90.75 167 HIS A O 1
ATOM 1317 N N . ASP A 1 168 ? -0.384 -4.445 -0.863 1.00 90.94 168 ASP A N 1
ATOM 1318 C CA . ASP A 1 168 ? -1.107 -3.175 -1.045 1.00 90.94 168 ASP A CA 1
ATOM 1319 C C . ASP A 1 168 ? -1.780 -2.721 0.261 1.00 90.94 168 ASP A C 1
ATOM 1321 O O . ASP A 1 168 ? -1.807 -1.535 0.600 1.00 90.94 168 ASP A O 1
ATOM 1325 N N . THR A 1 169 ? -2.317 -3.688 1.012 1.00 93.44 169 THR A N 1
ATOM 1326 C CA . THR A 1 169 ? -3.038 -3.466 2.268 1.00 93.44 169 THR A CA 1
ATOM 1327 C C . THR A 1 169 ? -2.780 -4.578 3.276 1.00 93.44 169 THR A C 1
ATOM 1329 O O . THR A 1 169 ? -2.641 -5.739 2.892 1.00 93.44 169 THR A O 1
ATOM 1332 N N . GLN A 1 170 ? -2.820 -4.248 4.566 1.00 92.81 170 GLN A N 1
ATOM 1333 C CA . GLN A 1 170 ? -2.876 -5.211 5.670 1.00 92.81 170 GLN A CA 1
ATOM 1334 C C . GLN A 1 170 ? -3.848 -4.754 6.748 1.00 92.81 170 GLN A C 1
ATOM 1336 O O . GLN A 1 170 ? -4.105 -3.563 6.892 1.00 92.81 170 GLN A O 1
ATOM 1341 N N . THR A 1 171 ? -4.352 -5.698 7.533 1.00 89.38 171 THR A N 1
ATOM 1342 C CA . THR A 1 171 ? -5.408 -5.440 8.512 1.00 89.38 171 THR A CA 1
ATOM 1343 C C . THR A 1 171 ? -4.920 -5.723 9.927 1.00 89.38 171 THR A C 1
ATOM 1345 O O . THR A 1 171 ? -4.241 -6.720 10.167 1.00 89.38 171 THR A O 1
ATOM 1348 N N . MET A 1 172 ? -5.275 -4.854 10.875 1.00 88.12 172 MET A N 1
ATOM 1349 C CA . MET A 1 172 ? -5.264 -5.197 12.298 1.00 88.12 172 MET A CA 1
ATOM 1350 C C . MET A 1 172 ? -6.693 -5.508 12.741 1.00 88.12 172 MET A C 1
ATOM 1352 O O . MET A 1 172 ? -7.580 -4.666 12.588 1.00 88.12 172 MET A O 1
ATOM 1356 N N . ASP A 1 173 ? -6.890 -6.694 13.313 1.00 82.31 173 ASP A N 1
ATOM 1357 C CA . ASP A 1 173 ? -8.213 -7.230 13.645 1.00 82.31 173 ASP A CA 1
ATOM 1358 C C . ASP A 1 173 ? -8.974 -6.393 14.684 1.00 82.31 173 ASP A C 1
ATOM 1360 O O . ASP A 1 173 ? -8.377 -5.716 15.534 1.00 82.31 173 ASP A O 1
ATOM 1364 N N . GLU A 1 174 ? -10.306 -6.490 14.647 1.00 89.12 174 GLU A N 1
ATOM 1365 C CA . GLU A 1 174 ? -11.181 -6.003 15.717 1.00 89.12 174 GLU A CA 1
ATOM 1366 C C . GLU A 1 174 ? -10.886 -6.750 17.030 1.00 89.12 174 GLU A C 1
ATOM 1368 O O . GLU A 1 174 ? -10.786 -7.977 17.060 1.00 89.12 174 GLU A O 1
ATOM 1373 N N . VAL A 1 175 ? -10.801 -6.017 18.144 1.00 80.25 175 VAL A N 1
ATOM 1374 C CA . VAL A 1 175 ? -10.691 -6.603 19.487 1.00 80.25 175 VAL A CA 1
ATOM 1375 C C . VAL A 1 175 ? -11.998 -6.377 20.239 1.00 80.25 175 VAL A C 1
ATOM 1377 O O . VAL A 1 175 ? -12.311 -5.262 20.660 1.00 80.25 175 VAL A O 1
ATOM 1380 N N . VAL A 1 176 ? -12.758 -7.458 20.436 1.00 81.19 176 VAL A N 1
ATOM 1381 C CA . VAL A 1 176 ? -14.036 -7.444 21.161 1.00 81.19 176 VAL A CA 1
ATOM 1382 C C . VAL A 1 176 ? -13.920 -8.244 22.452 1.00 81.19 176 VAL A C 1
ATOM 1384 O O . VAL A 1 176 ? -14.025 -9.467 22.445 1.00 81.19 176 VAL A O 1
ATOM 1387 N N . GLN A 1 177 ? -13.800 -7.545 23.579 1.00 79.75 177 GLN A N 1
ATOM 1388 C CA . GLN A 1 177 ? -13.824 -8.152 24.911 1.00 79.75 177 GLN A CA 1
ATOM 1389 C C . GLN A 1 177 ? -14.991 -7.572 25.714 1.00 79.75 177 GLN A C 1
ATOM 1391 O O . GLN A 1 177 ? -14.857 -6.562 26.395 1.00 79.75 177 GLN A O 1
ATOM 1396 N N . LYS A 1 178 ? -16.182 -8.169 25.617 1.00 79.56 178 LYS A N 1
ATOM 1397 C CA . LYS A 1 178 ? -17.394 -7.573 26.221 1.00 79.56 178 LYS A CA 1
ATOM 1398 C C . LYS A 1 178 ? -17.404 -7.613 27.750 1.00 79.56 178 LYS A C 1
ATOM 1400 O O . LYS A 1 178 ? -17.924 -6.692 28.374 1.00 79.56 178 LYS A O 1
ATOM 1405 N N . TYR A 1 179 ? -16.833 -8.667 28.326 1.00 79.19 179 TYR A N 1
ATOM 1406 C CA . TYR A 1 179 ? -16.795 -8.895 29.766 1.00 79.19 179 TYR A CA 1
ATOM 1407 C C . TYR A 1 179 ? -15.406 -9.348 30.196 1.00 79.19 179 TYR A C 1
ATOM 1409 O O . TYR A 1 179 ? -14.739 -10.067 29.454 1.00 79.19 179 TYR A O 1
ATOM 1417 N N . ILE A 1 180 ? -14.986 -8.952 31.391 1.00 82.88 180 ILE A N 1
ATOM 1418 C CA . ILE A 1 180 ? -13.780 -9.453 32.051 1.00 82.88 180 ILE A CA 1
ATOM 1419 C C . ILE A 1 180 ? -14.184 -9.873 33.460 1.00 82.88 180 ILE A C 1
ATOM 1421 O O . ILE A 1 180 ? -14.766 -9.077 34.190 1.00 82.88 180 ILE A O 1
ATOM 1425 N N . THR A 1 181 ? -13.887 -11.107 33.847 1.00 84.69 181 THR A N 1
ATOM 1426 C CA . THR A 1 181 ? -14.141 -11.596 35.206 1.00 84.69 181 THR A CA 1
ATOM 1427 C C . THR A 1 181 ? -12.810 -11.757 35.916 1.00 84.69 181 THR A C 1
ATOM 1429 O O . THR A 1 181 ? -11.920 -12.424 35.394 1.00 84.69 181 THR A O 1
ATOM 1432 N N . LEU A 1 182 ? -12.687 -11.139 37.088 1.00 84.19 182 LEU A N 1
ATOM 1433 C CA . LEU A 1 182 ? -11.532 -11.284 37.967 1.00 84.19 182 LEU A CA 1
ATOM 1434 C C . LEU A 1 182 ? -11.924 -12.095 39.198 1.00 84.19 182 LEU A C 1
ATOM 1436 O O . LEU A 1 182 ? -12.872 -11.737 39.895 1.00 84.19 182 LEU A O 1
ATOM 1440 N N . ASN A 1 183 ? -11.177 -13.155 39.480 1.00 83.00 183 ASN A N 1
ATOM 1441 C CA . ASN A 1 183 ? -11.307 -13.988 40.667 1.00 83.00 183 ASN A CA 1
ATOM 1442 C C . ASN A 1 183 ? -10.251 -13.617 41.714 1.00 83.00 183 ASN A C 1
ATOM 1444 O O . ASN A 1 183 ? -9.221 -13.010 41.417 1.00 83.00 183 ASN A O 1
ATOM 1448 N N . THR A 1 184 ? -10.486 -14.014 42.965 1.00 81.44 184 THR A N 1
ATOM 1449 C CA . THR A 1 184 ? -9.501 -13.852 44.038 1.00 81.44 184 THR A CA 1
ATOM 1450 C C . THR A 1 184 ? -8.191 -14.553 43.676 1.00 81.44 184 THR A C 1
ATOM 1452 O O . THR A 1 184 ? -8.176 -15.751 43.404 1.00 81.44 184 THR A O 1
ATOM 1455 N N . GLY A 1 185 ? -7.086 -13.807 43.719 1.00 81.31 185 GLY A N 1
ATOM 1456 C CA . GLY A 1 185 ? -5.753 -14.306 43.374 1.00 81.31 185 GLY A CA 1
ATOM 1457 C C . GLY A 1 185 ? -5.359 -14.122 41.905 1.00 81.31 185 GLY A C 1
ATOM 1458 O O . GLY A 1 185 ? -4.202 -14.378 41.571 1.00 81.31 185 GLY A O 1
ATOM 1459 N N . ASP A 1 186 ? -6.261 -13.638 41.042 1.00 86.81 186 ASP A N 1
ATOM 1460 C CA . ASP A 1 186 ? -5.907 -13.285 39.666 1.00 86.81 186 ASP A CA 1
ATOM 1461 C C . ASP A 1 186 ? -4.921 -12.109 39.637 1.00 86.81 186 ASP A C 1
ATOM 1463 O O . ASP A 1 186 ? -4.986 -11.191 40.456 1.00 86.81 186 ASP A O 1
ATOM 1467 N N . LYS A 1 187 ? -4.037 -12.094 38.630 1.00 91.25 187 LYS A N 1
ATOM 1468 C CA . LYS A 1 187 ? -2.992 -11.067 38.424 1.00 91.25 187 LYS A CA 1
ATOM 1469 C C . LYS A 1 187 ? -3.508 -9.627 38.554 1.00 91.25 187 LYS A C 1
ATOM 1471 O O . LYS A 1 187 ? -2.789 -8.764 39.049 1.00 91.25 187 LYS A O 1
ATOM 1476 N N . TYR A 1 188 ? -4.725 -9.376 38.077 1.00 89.94 188 TYR A N 1
ATOM 1477 C CA . TYR A 1 188 ? -5.346 -8.050 38.035 1.00 89.94 188 TYR A CA 1
ATOM 1478 C C . TYR A 1 188 ? -6.300 -7.779 39.203 1.00 89.94 188 TYR A C 1
ATOM 1480 O O . TYR A 1 188 ? -6.768 -6.656 39.353 1.00 89.94 188 TYR A O 1
ATOM 1488 N N . ALA A 1 189 ? -6.568 -8.765 40.062 1.00 87.81 189 ALA A N 1
ATOM 1489 C CA . ALA A 1 189 ? -7.361 -8.593 41.274 1.00 87.81 189 ALA A CA 1
ATOM 1490 C C . ALA A 1 189 ? -6.486 -8.036 42.413 1.00 87.81 189 ALA A C 1
ATOM 1492 O O . ALA A 1 189 ? -6.233 -8.709 43.410 1.00 87.81 189 ALA A O 1
ATOM 1493 N N . THR A 1 190 ? -5.976 -6.808 42.259 1.00 85.12 190 THR A N 1
ATOM 1494 C CA . THR A 1 190 ? -5.010 -6.222 43.213 1.00 85.12 190 THR A CA 1
ATOM 1495 C C . THR A 1 190 ? -5.632 -5.764 44.536 1.00 85.12 190 THR A C 1
ATOM 1497 O O . THR A 1 190 ? -4.906 -5.400 45.458 1.00 85.12 190 THR A O 1
ATOM 1500 N N . ALA A 1 191 ? -6.961 -5.764 44.628 1.00 83.56 191 ALA A N 1
ATOM 1501 C CA . ALA A 1 191 ? -7.731 -5.482 45.833 1.00 83.56 191 ALA A CA 1
ATOM 1502 C C . ALA A 1 191 ? -9.076 -6.231 45.782 1.00 83.56 191 ALA A C 1
ATOM 1504 O O . ALA A 1 191 ? -9.546 -6.595 44.700 1.00 83.56 191 ALA A O 1
ATOM 1505 N N . ASP A 1 192 ? -9.700 -6.457 46.941 1.00 78.31 192 ASP A N 1
ATOM 1506 C CA . ASP A 1 192 ? -10.962 -7.211 47.049 1.00 78.31 192 ASP A CA 1
ATOM 1507 C C . ASP A 1 192 ? -12.099 -6.573 46.233 1.00 78.31 192 ASP A C 1
ATOM 1509 O O . ASP A 1 192 ? -12.960 -7.262 45.685 1.00 78.31 192 ASP A O 1
ATOM 1513 N N . ASP A 1 193 ? -12.087 -5.248 46.094 1.00 81.56 193 ASP A N 1
ATOM 1514 C CA . ASP A 1 193 ? -13.054 -4.502 45.294 1.00 81.56 193 ASP A CA 1
ATOM 1515 C C . ASP A 1 193 ? -12.857 -4.679 43.778 1.00 81.56 193 ASP A C 1
ATOM 1517 O O . ASP A 1 193 ? -13.777 -4.372 43.014 1.00 81.56 193 ASP A O 1
ATOM 1521 N N . MET A 1 194 ? -11.730 -5.243 43.331 1.00 83.44 194 MET A N 1
ATOM 1522 C CA . MET A 1 194 ? -11.487 -5.566 41.924 1.00 83.44 194 MET A CA 1
ATOM 1523 C C . MET A 1 194 ? -12.071 -6.912 41.482 1.00 83.44 194 MET A C 1
ATOM 1525 O O . MET A 1 194 ? -12.336 -7.099 40.293 1.00 83.44 194 MET A O 1
ATOM 1529 N N . VAL A 1 195 ? -12.312 -7.829 42.422 1.00 83.69 195 VAL A N 1
ATOM 1530 C CA . VAL A 1 195 ? -12.892 -9.155 42.155 1.00 83.69 195 VAL A CA 1
ATOM 1531 C C . VAL A 1 195 ? -14.343 -9.011 41.701 1.00 83.69 195 VAL A C 1
ATOM 1533 O O . VAL A 1 195 ? -15.126 -8.320 42.351 1.00 83.69 195 VAL A O 1
ATOM 1536 N N . GLY A 1 196 ? -14.713 -9.666 40.605 1.00 76.81 196 GLY A N 1
ATOM 1537 C CA . GLY A 1 196 ? -16.066 -9.662 40.049 1.00 76.81 196 GLY A CA 1
ATOM 1538 C C . GLY A 1 196 ? -16.091 -9.482 38.535 1.00 76.81 196 GLY A C 1
ATOM 1539 O O . GLY A 1 196 ? -15.051 -9.473 37.866 1.00 76.81 196 GLY A O 1
ATOM 1540 N N . THR A 1 197 ? -17.297 -9.343 37.990 1.00 83.38 197 THR A N 1
ATOM 1541 C CA . THR A 1 197 ? -17.498 -9.175 36.545 1.00 83.38 197 THR A CA 1
ATOM 1542 C C . THR A 1 197 ? -17.533 -7.701 36.138 1.00 83.38 197 THR A C 1
ATOM 1544 O O . THR A 1 197 ? -18.323 -6.899 36.642 1.00 83.38 197 THR A O 1
ATOM 1547 N N . TRP A 1 198 ? -16.701 -7.359 35.162 1.00 85.38 198 TRP A N 1
ATOM 1548 C CA . TRP A 1 198 ? -16.556 -6.045 34.551 1.00 85.38 198 TRP A CA 1
ATOM 1549 C C . TRP A 1 198 ? -17.156 -6.060 33.149 1.00 85.38 198 TRP A C 1
ATOM 1551 O O . TRP A 1 198 ? -16.830 -6.940 32.353 1.00 85.38 198 TRP A O 1
ATOM 1561 N N . HIS A 1 199 ? -18.011 -5.093 32.821 1.00 84.94 199 HIS A N 1
ATOM 1562 C CA . HIS A 1 199 ? -18.591 -4.957 31.486 1.00 84.94 199 HIS A CA 1
ATOM 1563 C C . HIS A 1 199 ? -18.003 -3.752 30.759 1.00 84.94 199 HIS A C 1
ATOM 1565 O O . HIS A 1 199 ? -17.765 -2.699 31.348 1.00 84.94 199 HIS A O 1
ATOM 1571 N N . TRP A 1 200 ? -17.758 -3.922 29.465 1.00 81.38 200 TRP A N 1
ATOM 1572 C CA . TRP A 1 200 ? -17.255 -2.868 28.593 1.00 81.38 200 TRP A CA 1
ATOM 1573 C C . TRP A 1 200 ? -18.294 -1.748 28.435 1.00 81.38 200 TRP A C 1
ATOM 1575 O O . TRP A 1 200 ? -19.459 -2.021 28.138 1.00 81.38 200 TRP A O 1
ATOM 1585 N N . ILE A 1 201 ? -17.870 -0.495 28.618 1.00 77.25 201 ILE A N 1
ATOM 1586 C CA . ILE A 1 201 ? -18.736 0.693 28.537 1.00 77.25 201 ILE A CA 1
ATOM 1587 C C . ILE A 1 201 ? -18.277 1.734 27.510 1.00 77.25 201 ILE A C 1
ATOM 1589 O O . ILE A 1 201 ? -19.099 2.523 27.046 1.00 77.25 201 ILE A O 1
ATOM 1593 N N . SER A 1 202 ? -16.985 1.793 27.165 1.00 77.00 202 SER A N 1
ATOM 1594 C CA . SER A 1 202 ? -16.469 2.777 26.204 1.00 77.00 202 SER A CA 1
ATOM 1595 C C . SER A 1 202 ? -15.096 2.407 25.632 1.00 77.00 202 SER A C 1
ATOM 1597 O O . SER A 1 202 ? -14.464 1.439 26.055 1.00 77.00 202 SER A O 1
ATOM 1599 N N . GLY A 1 203 ? -14.650 3.166 24.628 1.00 75.44 203 GLY A N 1
ATOM 1600 C CA . GLY A 1 203 ? -13.505 2.812 23.787 1.00 75.44 203 GLY A CA 1
ATOM 1601 C C . GLY A 1 203 ? -13.909 1.813 22.708 1.00 75.44 203 GLY A C 1
ATOM 1602 O O . GLY A 1 203 ? -14.850 1.051 22.893 1.00 75.44 203 GLY A O 1
ATOM 1603 N N . THR A 1 204 ? -13.272 1.834 21.542 1.00 78.94 204 THR A N 1
ATOM 1604 C CA . THR A 1 204 ? -13.621 0.923 20.442 1.00 78.94 204 THR A CA 1
ATOM 1605 C C . THR A 1 204 ? -12.368 0.541 19.678 1.00 78.94 204 THR A C 1
ATOM 1607 O O . THR A 1 204 ? -11.697 1.411 19.135 1.00 78.94 204 THR A O 1
ATOM 1610 N N . ALA A 1 205 ? -12.073 -0.756 19.624 1.00 82.25 205 ALA A N 1
ATOM 1611 C CA . ALA A 1 205 ? -10.932 -1.317 18.911 1.00 82.25 205 ALA A CA 1
ATOM 1612 C C . ALA A 1 205 ? -11.405 -2.000 17.624 1.00 82.25 205 ALA A C 1
ATOM 1614 O O . ALA A 1 205 ? -11.370 -3.222 17.512 1.00 82.25 205 ALA A O 1
ATOM 1615 N N . ASN A 1 206 ? -11.897 -1.198 16.677 1.00 82.12 206 ASN A N 1
ATOM 1616 C CA . ASN A 1 206 ? -12.356 -1.700 15.383 1.00 82.12 206 ASN A CA 1
ATOM 1617 C C . ASN A 1 206 ? -11.200 -2.269 14.554 1.00 82.12 206 ASN A C 1
ATOM 1619 O O . ASN A 1 206 ? -10.027 -1.909 14.742 1.00 82.12 206 ASN A O 1
ATOM 1623 N N . GLU A 1 207 ? -11.575 -3.106 13.593 1.00 88.88 207 GLU A N 1
ATOM 1624 C CA . GLU A 1 207 ? -10.713 -3.461 12.475 1.00 88.88 207 GLU A CA 1
ATOM 1625 C C . GLU A 1 207 ? -10.209 -2.192 11.770 1.00 88.88 207 GLU A C 1
ATOM 1627 O O . GLU A 1 207 ? -10.952 -1.222 11.586 1.00 88.88 207 GLU A O 1
ATOM 1632 N N . ILE A 1 208 ? -8.931 -2.194 11.401 1.00 87.31 208 ILE A N 1
ATOM 1633 C CA . ILE A 1 208 ? -8.305 -1.132 10.615 1.00 87.31 208 ILE A CA 1
ATOM 1634 C C . ILE A 1 208 ? -7.517 -1.753 9.470 1.00 87.31 208 ILE A C 1
ATOM 1636 O O . ILE A 1 208 ? -6.658 -2.604 9.691 1.00 87.31 208 ILE A O 1
ATOM 1640 N N . VAL A 1 209 ? -7.786 -1.269 8.259 1.00 94.00 209 VAL A N 1
ATOM 1641 C CA . VAL A 1 209 ? -7.008 -1.574 7.059 1.00 94.00 209 VAL A CA 1
ATOM 1642 C C . VAL A 1 209 ? -5.965 -0.474 6.872 1.00 94.00 209 VAL A C 1
ATOM 1644 O O . VAL A 1 209 ? -6.300 0.709 6.838 1.00 94.00 209 VAL A O 1
ATOM 1647 N N . LEU A 1 210 ? -4.704 -0.874 6.772 1.00 92.56 210 LEU A N 1
ATOM 1648 C CA . LEU A 1 210 ? -3.536 -0.021 6.596 1.00 92.56 210 LEU A CA 1
ATOM 1649 C C . LEU A 1 210 ? -2.932 -0.237 5.210 1.00 92.56 210 LEU A C 1
ATOM 1651 O O . LEU A 1 210 ? -2.953 -1.343 4.673 1.00 92.56 210 LEU A O 1
ATOM 1655 N N . THR A 1 211 ? -2.348 0.825 4.674 1.00 96.88 211 THR A N 1
ATOM 1656 C CA . THR A 1 211 ? -1.503 0.857 3.474 1.00 96.88 211 THR A CA 1
ATOM 1657 C C . THR A 1 211 ? -0.091 1.316 3.861 1.00 96.88 211 THR A C 1
ATOM 1659 O O . THR A 1 211 ? 0.081 1.911 4.930 1.00 96.88 211 THR A O 1
ATOM 1662 N N . PRO A 1 212 ? 0.925 1.154 2.995 1.00 95.62 212 PRO A N 1
ATOM 1663 C CA . PRO A 1 212 ? 2.271 1.687 3.241 1.00 95.62 212 PRO A CA 1
ATOM 1664 C C . PRO A 1 212 ? 2.328 3.206 3.494 1.00 95.62 212 PRO A C 1
ATOM 1666 O O . PRO A 1 212 ? 3.269 3.698 4.111 1.00 95.62 212 PRO A O 1
ATOM 1669 N N . THR A 1 213 ? 1.319 3.955 3.038 1.00 93.75 213 THR A N 1
ATOM 1670 C CA . THR A 1 213 ? 1.202 5.413 3.215 1.00 93.75 213 THR A CA 1
ATOM 1671 C C . THR A 1 213 ? 0.343 5.816 4.414 1.00 93.75 213 THR A C 1
ATOM 1673 O O . THR A 1 213 ? 0.067 7.001 4.592 1.00 93.75 213 THR A O 1
ATOM 1676 N N . SER A 1 214 ? -0.157 4.854 5.191 1.00 94.56 214 SER A N 1
ATOM 1677 C CA . SER A 1 214 ? -0.979 5.141 6.367 1.00 94.56 214 SER A CA 1
ATOM 1678 C C . SER A 1 214 ? -0.153 5.774 7.485 1.00 94.56 214 SER A C 1
ATOM 1680 O O . SER A 1 214 ? 1.061 5.600 7.563 1.00 94.56 214 SER A O 1
ATOM 1682 N N . GLU A 1 215 ? -0.823 6.492 8.381 1.00 95.00 215 GLU A N 1
ATOM 1683 C CA . GLU A 1 215 ? -0.223 6.914 9.645 1.00 95.00 215 GLU A CA 1
ATOM 1684 C C . GLU A 1 215 ? -0.268 5.775 10.668 1.00 95.00 215 GLU A C 1
ATOM 1686 O O . GLU A 1 215 ? -1.110 4.875 10.591 1.00 95.00 215 GLU A O 1
ATOM 1691 N N . ASN A 1 216 ? 0.625 5.823 11.661 1.00 94.81 216 ASN A N 1
ATOM 1692 C CA . ASN A 1 216 ? 0.597 4.836 12.730 1.00 94.81 216 ASN A CA 1
ATOM 1693 C C . ASN A 1 216 ? -0.690 4.969 13.561 1.00 94.81 216 ASN A C 1
ATOM 1695 O O . ASN A 1 216 ? -0.959 6.056 14.082 1.00 94.81 216 ASN A O 1
ATOM 1699 N N . PRO A 1 217 ? -1.472 3.884 13.725 1.00 92.06 217 PRO A N 1
ATOM 1700 C CA . PRO A 1 217 ? -2.670 3.931 14.546 1.00 92.06 217 PRO A CA 1
ATOM 1701 C C . PRO A 1 217 ? -2.326 4.248 16.001 1.00 92.06 217 PRO A C 1
ATOM 1703 O O . PRO A 1 217 ? -1.285 3.850 16.521 1.00 92.06 217 PRO A O 1
ATOM 1706 N N . GLN A 1 218 ? -3.229 4.963 16.663 1.00 91.81 218 GLN A N 1
ATOM 1707 C CA . GLN A 1 218 ? -3.100 5.261 18.085 1.00 91.81 218 GLN A CA 1
ATOM 1708 C C . GLN A 1 218 ? -3.363 4.010 18.926 1.00 91.81 218 GLN A C 1
ATOM 1710 O O . GLN A 1 218 ? -4.164 3.146 18.553 1.00 91.81 218 GLN A O 1
ATOM 1715 N N . ASP A 1 219 ? -2.734 3.960 20.096 1.00 95.38 219 ASP A N 1
ATOM 1716 C CA . ASP A 1 219 ? -3.098 3.008 21.139 1.00 95.38 219 ASP A CA 1
ATOM 1717 C C . ASP A 1 219 ? -4.512 3.300 21.652 1.00 95.38 219 ASP A C 1
ATOM 1719 O O . ASP A 1 219 ? -4.964 4.448 21.693 1.00 95.38 219 ASP A O 1
ATOM 1723 N N . LEU A 1 220 ? -5.224 2.248 22.052 1.00 90.06 220 LEU A N 1
ATOM 1724 C CA . LEU A 1 220 ? -6.623 2.346 22.455 1.00 90.06 220 LEU A CA 1
ATOM 1725 C C . LEU A 1 220 ? -6.832 1.776 23.853 1.00 90.06 220 LEU A C 1
ATOM 1727 O O . LEU A 1 220 ? -6.197 0.806 24.270 1.00 90.06 220 LEU A O 1
ATOM 1731 N N . GLN A 1 221 ? -7.780 2.375 24.566 1.00 90.50 221 GLN A N 1
ATOM 1732 C CA . GLN A 1 221 ? -8.233 1.903 25.867 1.00 90.50 221 GLN A CA 1
ATOM 1733 C C . GLN A 1 221 ? -9.697 1.495 25.759 1.00 90.50 221 GLN A C 1
ATOM 1735 O O . GLN A 1 221 ? -10.539 2.295 25.352 1.00 90.50 221 GLN A O 1
ATOM 1740 N N . LEU A 1 222 ? -9.996 0.255 26.130 1.00 88.56 222 LEU A N 1
ATOM 1741 C CA . LEU A 1 222 ? -11.347 -0.221 26.376 1.00 88.56 222 LEU A CA 1
ATOM 1742 C C . LEU A 1 222 ? -11.636 -0.056 27.865 1.00 88.56 222 LEU A C 1
ATOM 1744 O O . LEU A 1 222 ? -10.894 -0.555 28.712 1.00 88.56 222 LEU A O 1
ATOM 1748 N N . VAL A 1 223 ? -12.695 0.681 28.181 1.00 86.69 223 VAL A N 1
ATOM 1749 C CA . VAL A 1 223 ? -13.039 1.065 29.550 1.00 86.69 223 VAL A CA 1
ATOM 1750 C C . VAL A 1 223 ? -14.194 0.208 30.048 1.00 86.69 223 VAL A C 1
ATOM 1752 O O . VAL A 1 223 ? -15.167 -0.005 29.321 1.00 86.69 223 VAL A O 1
ATOM 1755 N N . TYR A 1 224 ? -14.100 -0.243 31.297 1.00 89.19 224 TYR A N 1
ATOM 1756 C CA . TYR A 1 224 ? -15.053 -1.156 31.917 1.00 89.19 224 TYR A CA 1
ATOM 1757 C C . TYR A 1 224 ? -15.626 -0.604 33.222 1.00 89.19 224 TYR A C 1
ATOM 1759 O O . TYR A 1 224 ? -14.924 0.036 34.004 1.00 89.19 224 TYR A O 1
ATOM 1767 N N . GLU A 1 225 ? -16.890 -0.910 33.500 1.00 84.88 225 GLU A N 1
ATOM 1768 C CA . GLU A 1 225 ? -17.527 -0.680 34.800 1.00 84.88 225 GLU A CA 1
ATOM 1769 C C . GLU A 1 225 ? -17.851 -2.028 35.461 1.00 84.88 225 GLU A C 1
ATOM 1771 O O . GLU A 1 225 ? -18.200 -3.004 34.793 1.00 84.88 225 GLU A O 1
ATOM 1776 N N . LYS A 1 226 ? -17.709 -2.103 36.787 1.00 83.75 226 LYS A N 1
ATOM 1777 C CA . LYS A 1 226 ? -18.050 -3.306 37.550 1.00 83.75 226 LYS A CA 1
ATOM 1778 C C . LYS A 1 226 ? -19.566 -3.489 37.581 1.00 83.75 226 LYS A C 1
ATOM 1780 O O . LYS A 1 226 ? -20.307 -2.530 37.809 1.00 83.75 226 LYS A O 1
ATOM 1785 N N . ASN A 1 227 ? -20.041 -4.717 37.401 1.00 71.69 227 ASN A N 1
ATOM 1786 C CA . ASN A 1 227 ? -21.459 -5.033 37.542 1.00 71.69 227 ASN A CA 1
ATOM 1787 C C . ASN A 1 227 ? -21.930 -4.759 38.980 1.00 71.69 227 ASN A C 1
ATOM 1789 O O . ASN A 1 227 ? -21.410 -5.319 39.941 1.00 71.69 227 ASN A O 1
ATOM 1793 N N . LYS A 1 228 ? -22.946 -3.898 39.131 1.00 58.28 228 LYS A N 1
ATOM 1794 C CA . LYS A 1 228 ? -23.477 -3.465 40.439 1.00 58.28 228 LYS A CA 1
ATOM 1795 C C . LYS A 1 228 ? -24.342 -4.518 41.154 1.00 58.28 228 LYS A C 1
ATOM 1797 O O . LYS A 1 228 ? -24.770 -4.257 42.271 1.00 58.28 228 LYS A O 1
ATOM 1802 N N . SER A 1 229 ? -24.616 -5.674 40.543 1.00 45.88 229 SER A N 1
ATOM 1803 C CA . SER A 1 229 ? -25.495 -6.709 41.115 1.00 45.88 229 SER A CA 1
ATOM 1804 C C . SER A 1 229 ? -24.777 -7.815 41.896 1.00 45.88 229 SER A C 1
ATOM 1806 O O . SER A 1 229 ? -25.444 -8.681 42.446 1.00 45.88 229 SER A O 1
ATOM 1808 N N . GLU A 1 230 ? -23.449 -7.803 42.006 1.00 41.12 230 GLU A N 1
ATOM 1809 C CA . GLU A 1 230 ? -22.716 -8.861 42.717 1.00 41.12 230 GLU A CA 1
ATOM 1810 C C . GLU A 1 230 ? -22.535 -8.525 44.211 1.00 41.12 230 GLU A C 1
ATOM 1812 O O . GLU A 1 230 ? -21.432 -8.274 44.693 1.00 41.12 230 GLU A O 1
ATOM 1817 N N . THR A 1 231 ? -23.633 -8.551 44.974 1.00 36.91 231 THR A N 1
ATOM 1818 C CA . THR A 1 231 ? -23.586 -8.963 46.388 1.00 36.91 231 THR A CA 1
ATOM 1819 C C . THR A 1 231 ? -24.016 -10.428 46.470 1.00 36.91 231 THR A C 1
ATOM 1821 O O . THR A 1 231 ? -25.189 -10.698 46.701 1.00 36.91 231 THR A O 1
ATOM 1824 N N . GLY A 1 232 ? -23.082 -11.370 46.283 1.00 35.97 232 GLY A N 1
ATOM 1825 C CA . GLY A 1 232 ? -23.335 -12.818 46.429 1.00 35.97 232 GLY A CA 1
ATOM 1826 C C . GLY A 1 232 ? -24.255 -13.429 45.353 1.00 35.97 232 GLY A C 1
ATOM 1827 O O . GLY A 1 232 ? -24.871 -12.690 44.591 1.00 35.97 232 GLY A O 1
ATOM 1828 N N . PRO A 1 233 ? -24.321 -14.771 45.222 1.00 38.00 233 PRO A N 1
ATOM 1829 C CA . PRO A 1 233 ? -24.953 -15.408 44.074 1.00 38.00 233 PRO A CA 1
ATOM 1830 C C . PRO A 1 233 ? -26.478 -15.321 44.187 1.00 38.00 233 PRO A C 1
ATOM 1832 O O . PRO A 1 233 ? -27.069 -15.892 45.103 1.00 38.00 233 PRO A O 1
ATOM 1835 N N . ASP A 1 234 ? -27.109 -14.646 43.230 1.00 36.56 234 ASP A N 1
ATOM 1836 C CA . ASP A 1 234 ? -28.512 -14.862 42.888 1.00 36.56 234 ASP A CA 1
ATOM 1837 C C . ASP A 1 234 ? -28.556 -15.397 41.451 1.00 36.56 234 ASP A C 1
ATOM 1839 O O . ASP A 1 234 ? -28.249 -14.693 40.488 1.00 36.56 234 ASP A O 1
ATOM 1843 N N . GLU A 1 235 ? -28.877 -16.683 41.310 1.00 40.62 235 GLU A N 1
ATOM 1844 C CA . GLU A 1 235 ? -28.926 -17.430 40.043 1.00 40.62 235 GLU A CA 1
ATOM 1845 C C . GLU A 1 235 ? -30.145 -17.066 39.168 1.00 40.62 235 GLU A C 1
ATOM 1847 O O . GLU A 1 235 ? -30.648 -17.884 38.400 1.00 40.62 235 GLU A O 1
ATOM 1852 N N . SER A 1 236 ? -30.648 -15.834 39.249 1.00 39.88 236 SER A N 1
ATOM 1853 C CA . SER A 1 236 ? -31.820 -15.409 38.483 1.00 39.88 236 SER A CA 1
ATOM 1854 C C . SER A 1 236 ? -31.758 -13.929 38.105 1.00 39.88 236 SER A C 1
ATOM 1856 O O . SER A 1 236 ? -32.571 -13.108 38.541 1.00 39.88 236 SER A O 1
ATOM 1858 N N . HIS A 1 237 ? -30.836 -13.572 37.214 1.00 41.97 237 HIS A N 1
ATOM 1859 C CA . HIS A 1 237 ? -30.959 -12.328 36.462 1.00 41.97 237 HIS A CA 1
ATOM 1860 C C . HIS A 1 237 ? -31.489 -12.621 35.063 1.00 41.97 237 HIS A C 1
ATOM 1862 O O . HIS A 1 237 ? -30.779 -13.149 34.208 1.00 41.97 237 HIS A O 1
ATOM 1868 N N . ASP A 1 238 ? -32.746 -12.238 34.834 1.00 44.66 238 ASP A N 1
ATOM 1869 C CA . ASP A 1 238 ? -33.271 -12.037 33.488 1.00 44.66 238 ASP A CA 1
ATOM 1870 C C . ASP A 1 238 ? -32.334 -11.060 32.768 1.00 44.66 238 ASP A C 1
ATOM 1872 O O . ASP A 1 238 ? -32.247 -9.875 33.114 1.00 44.66 238 ASP A O 1
ATOM 1876 N N . LEU A 1 239 ? -31.587 -11.583 31.793 1.00 42.53 239 LEU A N 1
ATOM 1877 C CA . LEU A 1 239 ? -30.734 -10.791 30.919 1.00 42.53 239 LEU A CA 1
ATOM 1878 C C . LEU A 1 239 ? -31.581 -9.663 30.310 1.00 42.53 239 LEU A C 1
ATOM 1880 O O . LEU A 1 239 ? -32.703 -9.924 29.863 1.00 42.53 239 LEU A O 1
ATOM 1884 N N . PRO A 1 240 ? -31.081 -8.415 30.250 1.00 50.44 240 PRO A N 1
ATOM 1885 C CA . PRO A 1 240 ? -31.790 -7.365 29.541 1.00 50.44 240 PRO A CA 1
ATOM 1886 C C . PRO A 1 240 ? -31.986 -7.828 28.098 1.00 50.44 240 PRO A C 1
ATOM 1888 O O . PRO A 1 240 ? -31.022 -8.099 27.381 1.00 50.44 240 PRO A O 1
ATOM 1891 N N . LYS A 1 241 ? -33.248 -7.965 27.688 1.00 56.00 241 LYS A N 1
ATOM 1892 C CA . LYS A 1 241 ? -33.602 -8.365 26.331 1.00 56.00 241 LYS A CA 1
ATOM 1893 C C . LYS A 1 241 ? -33.041 -7.320 25.365 1.00 56.00 241 LYS A C 1
ATOM 1895 O O . LYS A 1 241 ? -33.505 -6.181 25.340 1.00 56.00 241 LYS A O 1
ATOM 1900 N N . VAL A 1 242 ? -32.001 -7.700 24.627 1.00 60.47 242 VAL A N 1
ATOM 1901 C CA . VAL A 1 242 ? -31.412 -6.864 23.581 1.00 60.47 242 VAL A CA 1
ATOM 1902 C C . VAL A 1 242 ? -32.250 -7.039 22.327 1.00 60.47 242 VAL A C 1
ATOM 1904 O O . VAL A 1 242 ? -32.319 -8.133 21.767 1.00 60.47 242 VAL A O 1
ATOM 1907 N N . ASP A 1 243 ? -32.867 -5.954 21.881 1.00 70.75 243 ASP A N 1
ATOM 1908 C CA . ASP A 1 243 ? -33.578 -5.911 20.614 1.00 70.75 243 ASP A CA 1
ATOM 1909 C C . ASP A 1 243 ? -32.618 -5.421 19.526 1.00 70.75 243 ASP A C 1
ATOM 1911 O O . ASP A 1 243 ? -31.984 -4.367 19.653 1.00 70.75 243 ASP A O 1
ATOM 1915 N N . VAL A 1 244 ? -32.506 -6.193 18.444 1.00 71.12 244 VAL A N 1
ATOM 1916 C CA . VAL A 1 244 ? -31.718 -5.832 17.261 1.00 71.12 244 VAL A CA 1
ATOM 1917 C C . VAL A 1 244 ? -32.674 -5.429 16.149 1.00 71.12 244 VAL A C 1
ATOM 1919 O O . VAL A 1 244 ? -33.453 -6.244 15.657 1.00 71.12 244 VAL A O 1
ATOM 1922 N N . LYS A 1 245 ? -32.600 -4.164 15.739 1.00 85.75 245 LYS A N 1
ATOM 1923 C CA . LYS A 1 245 ? -33.331 -3.628 14.594 1.00 85.75 245 LYS A CA 1
ATOM 1924 C C . LYS A 1 245 ? -32.378 -3.453 13.420 1.00 85.75 245 LYS A C 1
ATOM 1926 O O . LYS A 1 245 ? -31.330 -2.828 13.561 1.00 85.75 245 LYS A O 1
ATOM 1931 N N . VAL A 1 246 ? -32.771 -3.950 12.254 1.00 82.56 246 VAL A N 1
ATOM 1932 C CA . VAL A 1 246 ? -32.084 -3.641 10.997 1.00 82.56 246 VAL A CA 1
ATOM 1933 C C . VAL A 1 246 ? -32.622 -2.313 10.472 1.00 82.56 246 VAL A C 1
ATOM 1935 O O . VAL A 1 246 ? -33.833 -2.134 10.330 1.00 82.56 246 VAL A O 1
ATOM 1938 N N . GLU A 1 247 ? -31.725 -1.374 10.204 1.00 90.81 247 GLU A N 1
ATOM 1939 C CA . GLU A 1 247 ? -32.016 -0.143 9.482 1.00 90.81 247 GLU A CA 1
ATOM 1940 C C . GLU A 1 247 ? -31.511 -0.269 8.045 1.00 90.81 247 GLU A C 1
ATOM 1942 O O . GLU A 1 247 ? -30.441 -0.824 7.792 1.00 90.81 247 GLU A O 1
ATOM 1947 N N . THR A 1 248 ? -32.286 0.254 7.099 1.00 89.75 248 THR A N 1
ATOM 1948 C CA . THR A 1 248 ? -31.976 0.206 5.669 1.00 89.75 248 THR A CA 1
ATOM 1949 C C . THR A 1 248 ? -32.011 1.604 5.074 1.00 89.75 248 THR A C 1
ATOM 1951 O O . THR A 1 248 ? -32.963 2.346 5.322 1.00 89.75 248 THR A O 1
ATOM 1954 N N . LYS A 1 249 ? -31.032 1.941 4.235 1.00 91.94 249 LYS A N 1
ATOM 1955 C CA . LYS A 1 249 ? -30.975 3.206 3.495 1.00 91.94 249 LYS A CA 1
ATOM 1956 C C . LYS A 1 249 ? -30.719 2.913 2.021 1.00 91.94 249 LYS A C 1
ATOM 1958 O O . LYS A 1 249 ? -29.759 2.228 1.691 1.00 91.94 249 LYS A O 1
ATOM 1963 N N . THR A 1 250 ? -31.598 3.389 1.143 1.00 93.31 250 THR A N 1
ATOM 1964 C CA . THR A 1 250 ? -31.514 3.120 -0.302 1.00 93.31 250 THR A CA 1
ATOM 1965 C C . THR A 1 250 ? -31.227 4.404 -1.058 1.00 93.31 250 THR A C 1
ATOM 1967 O O . THR A 1 250 ? -31.937 5.388 -0.877 1.00 93.31 250 THR A O 1
ATOM 1970 N N . PHE A 1 251 ? -30.209 4.357 -1.910 1.00 93.44 251 PHE A N 1
ATOM 1971 C CA . PHE A 1 251 ? -29.772 5.443 -2.773 1.00 93.44 251 PHE A CA 1
ATOM 1972 C C . PHE A 1 251 ? -30.243 5.182 -4.189 1.00 93.44 251 PHE A C 1
ATOM 1974 O O . PHE A 1 251 ? -30.091 4.068 -4.689 1.00 93.44 251 PHE A O 1
ATOM 1981 N N . THR A 1 252 ? -30.830 6.191 -4.821 1.00 90.00 252 THR A N 1
ATOM 1982 C CA . THR A 1 252 ? -31.420 6.084 -6.154 1.00 90.00 252 THR A CA 1
ATOM 1983 C C . THR A 1 252 ? -30.853 7.149 -7.079 1.00 90.00 252 THR A C 1
ATOM 1985 O O . THR A 1 252 ? -30.822 8.322 -6.723 1.00 90.00 252 THR A O 1
ATOM 1988 N N . ARG A 1 253 ? -30.482 6.740 -8.296 1.00 94.19 253 ARG A N 1
ATOM 1989 C CA . ARG A 1 253 ? -30.205 7.628 -9.433 1.00 94.19 253 ARG A CA 1
ATOM 1990 C C . ARG A 1 253 ? -31.092 7.228 -10.604 1.00 94.19 253 ARG A C 1
ATOM 1992 O O . ARG A 1 253 ? -31.216 6.036 -10.897 1.00 94.19 253 ARG A O 1
ATOM 1999 N N . THR A 1 254 ? -31.677 8.209 -11.285 1.00 91.69 254 THR A N 1
ATOM 2000 C CA . THR A 1 254 ? -32.454 7.972 -12.510 1.00 91.69 254 THR A CA 1
ATOM 2001 C C . THR A 1 254 ? -31.759 8.620 -13.698 1.00 91.69 254 THR A C 1
ATOM 2003 O O . THR A 1 254 ? -31.468 9.809 -13.669 1.00 91.69 254 THR A O 1
ATOM 2006 N N . VAL A 1 255 ? -31.514 7.853 -14.756 1.00 91.62 255 VAL A N 1
ATOM 2007 C CA . VAL A 1 255 ? -31.065 8.377 -16.049 1.00 91.62 255 VAL A CA 1
ATOM 2008 C C . VAL A 1 255 ? -32.273 8.450 -16.974 1.00 91.62 255 VAL A C 1
ATOM 2010 O O . VAL A 1 255 ? -32.981 7.456 -17.131 1.00 91.62 255 VAL A O 1
ATOM 2013 N N . VAL A 1 256 ? -32.535 9.615 -17.555 1.00 91.56 256 VAL A N 1
ATOM 2014 C CA . VAL A 1 256 ? -33.637 9.855 -18.495 1.00 91.56 256 VAL A CA 1
ATOM 2015 C C . VAL A 1 256 ? -33.050 10.142 -19.867 1.00 91.56 256 VAL A C 1
ATOM 2017 O O . VAL A 1 256 ? -32.172 10.988 -20.002 1.00 91.56 256 VAL A O 1
ATOM 2020 N N . TYR A 1 257 ? -33.562 9.458 -20.882 1.00 93.81 257 TYR A N 1
ATOM 2021 C CA . TYR A 1 257 ? -33.104 9.563 -22.260 1.00 93.81 257 TYR A CA 1
ATOM 2022 C C . TYR A 1 257 ? -34.159 10.277 -23.102 1.00 93.81 257 TYR A C 1
ATOM 2024 O O . TYR A 1 257 ? -35.313 9.841 -23.200 1.00 93.81 257 TYR A O 1
ATOM 2032 N N . ARG A 1 258 ? -33.751 11.377 -23.729 1.00 92.19 258 ARG A N 1
ATOM 2033 C CA . ARG A 1 258 ? -34.584 12.178 -24.628 1.00 92.19 258 ARG A CA 1
ATOM 2034 C C . ARG A 1 258 ? -33.842 12.476 -25.922 1.00 92.19 258 ARG A C 1
ATOM 2036 O O . ARG A 1 258 ? -32.626 12.340 -25.977 1.00 92.19 258 ARG A O 1
ATOM 2043 N N . GLY A 1 259 ? -34.552 12.917 -26.946 1.00 92.31 259 GLY A N 1
ATOM 2044 C CA . GLY A 1 259 ? -33.937 13.328 -28.198 1.00 92.31 259 GLY A CA 1
ATOM 2045 C C . GLY A 1 259 ? -34.662 14.489 -28.846 1.00 92.31 259 GLY A C 1
ATOM 2046 O O . GLY A 1 259 ? -35.841 14.713 -28.582 1.00 92.31 259 GLY A O 1
ATOM 2047 N N . THR A 1 260 ? -33.942 15.228 -29.678 1.00 90.50 260 THR A N 1
ATOM 2048 C CA . THR A 1 260 ? -34.438 16.371 -30.447 1.00 90.50 260 THR A CA 1
ATOM 2049 C C . THR A 1 260 ? -33.987 16.247 -31.897 1.00 90.50 260 THR A C 1
ATOM 2051 O O . THR A 1 260 ? -32.889 15.769 -32.187 1.00 90.50 260 THR A O 1
ATOM 2054 N N . LYS A 1 261 ? -34.858 16.662 -32.820 1.00 88.56 261 LYS A N 1
ATOM 2055 C CA . LYS A 1 261 ? -34.547 16.719 -34.256 1.00 88.56 261 LYS A CA 1
ATOM 2056 C C . LYS A 1 261 ? -34.495 18.141 -34.814 1.00 88.56 261 LYS A C 1
ATOM 2058 O O . LYS A 1 261 ? -34.229 18.338 -35.994 1.00 88.56 261 LYS A O 1
ATOM 2063 N N . ASP A 1 262 ? -34.763 19.125 -33.965 1.00 83.38 262 ASP A N 1
ATOM 2064 C CA . ASP A 1 262 ? -34.962 20.529 -34.314 1.00 83.38 262 ASP A CA 1
ATOM 2065 C C . ASP A 1 262 ? -34.033 21.460 -33.520 1.00 83.38 262 ASP A C 1
ATOM 2067 O O . ASP A 1 262 ? -34.341 22.632 -33.317 1.00 83.38 262 ASP A O 1
ATOM 2071 N N . GLY A 1 263 ? -32.881 20.946 -33.075 1.00 78.00 263 GLY A N 1
ATOM 2072 C CA . GLY A 1 263 ? -31.870 21.738 -32.370 1.00 78.00 263 GLY A CA 1
ATOM 2073 C C . GLY A 1 263 ? -32.277 22.139 -30.949 1.00 78.00 263 GLY A C 1
ATOM 2074 O O . GLY A 1 263 ? -31.939 23.229 -30.496 1.00 78.00 263 GLY A O 1
ATOM 2075 N N . GLY A 1 264 ? -33.021 21.276 -30.251 1.00 78.25 264 GLY A N 1
ATOM 2076 C CA . GLY A 1 264 ? -33.389 21.450 -28.844 1.00 78.25 264 GLY A CA 1
ATOM 2077 C C . GLY A 1 264 ? -34.709 22.183 -28.600 1.00 78.25 264 GLY A C 1
ATOM 2078 O O . GLY A 1 264 ? -34.977 22.569 -27.462 1.00 78.25 264 GLY A O 1
ATOM 2079 N N . VAL A 1 265 ? -35.541 22.377 -29.630 1.00 77.12 265 VAL A N 1
ATOM 2080 C CA . VAL A 1 265 ? -36.848 23.047 -29.497 1.00 77.12 265 VAL A CA 1
ATOM 2081 C C . VAL A 1 265 ? -37.916 22.071 -28.994 1.00 77.12 265 VAL A C 1
ATOM 2083 O O . VAL A 1 265 ? -38.690 22.404 -28.090 1.00 77.12 265 VAL A O 1
ATOM 2086 N N . HIS A 1 266 ? -37.926 20.841 -29.508 1.00 83.25 266 HIS A N 1
ATOM 2087 C CA . HIS A 1 266 ? -38.815 19.773 -29.067 1.00 83.25 266 HIS A CA 1
ATOM 2088 C C . HIS A 1 266 ? -38.035 18.534 -28.628 1.00 83.25 266 HIS A C 1
ATOM 2090 O O . HIS A 1 266 ? -37.075 18.111 -29.273 1.00 83.25 266 HIS A O 1
ATOM 2096 N N . PHE A 1 267 ? -38.487 17.933 -27.521 1.00 90.06 267 PHE A N 1
ATOM 2097 C CA . PHE A 1 267 ? -37.900 16.723 -26.956 1.00 90.06 267 PHE A CA 1
ATOM 2098 C C . PHE A 1 267 ? -38.907 15.576 -26.932 1.00 90.06 267 PHE A C 1
ATOM 2100 O O . PHE A 1 267 ? -40.004 15.710 -26.388 1.00 90.06 267 PHE A O 1
ATOM 2107 N N . GLU A 1 268 ? -38.496 14.428 -27.459 1.00 90.25 268 GLU A N 1
ATOM 2108 C CA . GLU A 1 268 ? -39.218 13.160 -27.374 1.00 90.25 268 GLU A CA 1
ATOM 2109 C C . GLU A 1 268 ? -38.456 12.150 -26.505 1.00 90.25 268 GLU A C 1
ATOM 2111 O O . GLU A 1 268 ? -37.247 12.262 -26.309 1.00 90.25 268 GLU A O 1
ATOM 2116 N N . SER A 1 269 ? -39.162 11.172 -25.935 1.00 93.75 269 SER A N 1
ATOM 2117 C CA . SER A 1 269 ? -38.524 10.078 -25.190 1.00 93.75 269 SER A CA 1
ATOM 2118 C C . SER A 1 269 ? -37.771 9.150 -26.136 1.00 93.75 269 SER A C 1
ATOM 2120 O O . SER A 1 269 ? -38.325 8.730 -27.149 1.00 93.75 269 SER A O 1
ATOM 2122 N N . VAL A 1 270 ? -36.552 8.759 -25.766 1.00 94.94 270 VAL A N 1
ATOM 2123 C CA . VAL A 1 270 ? -35.700 7.890 -26.592 1.00 94.94 270 VAL A CA 1
ATOM 2124 C C . VAL A 1 270 ? -35.315 6.650 -25.811 1.00 94.94 270 VAL A C 1
ATOM 2126 O O . VAL A 1 270 ? -34.892 6.757 -24.671 1.00 94.94 270 VAL A O 1
ATOM 2129 N N . ASN A 1 271 ? -35.401 5.467 -26.419 1.00 94.94 271 ASN A N 1
ATOM 2130 C CA . ASN A 1 271 ? -35.041 4.194 -25.782 1.00 94.94 271 ASN A CA 1
ATOM 2131 C C . ASN A 1 271 ? -33.516 3.961 -25.724 1.00 94.94 271 ASN A C 1
ATOM 2133 O O . ASN A 1 271 ? -33.008 2.959 -26.241 1.00 94.94 271 ASN A O 1
ATOM 2137 N N . GLY A 1 272 ? -32.803 4.920 -25.128 1.00 91.31 272 GLY A N 1
ATOM 2138 C CA . GLY A 1 272 ? -31.343 5.018 -25.095 1.00 91.31 272 GLY A CA 1
ATOM 2139 C C . GLY A 1 272 ? -30.654 4.248 -23.969 1.00 91.31 272 GLY A C 1
ATOM 2140 O O . GLY A 1 272 ? -29.432 4.120 -23.997 1.00 91.31 27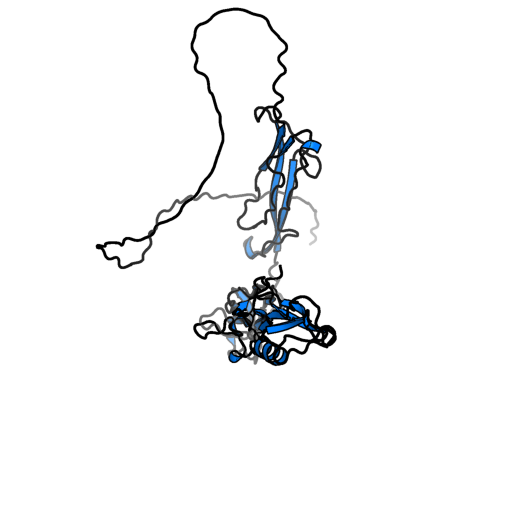2 GLY A O 1
ATOM 2141 N N . SER A 1 273 ? -31.398 3.706 -23.000 1.00 92.50 273 SER A N 1
ATOM 2142 C CA . SER A 1 273 ? -30.803 2.931 -21.907 1.00 92.50 273 SER A CA 1
ATOM 2143 C C . SER A 1 273 ? -30.241 1.576 -22.371 1.00 92.50 273 SER A C 1
ATOM 2145 O O . SER A 1 273 ? -30.686 1.032 -23.394 1.00 92.50 273 SER A O 1
ATOM 2147 N N . PRO A 1 274 ? -29.344 0.951 -21.578 1.00 87.88 274 PRO A N 1
ATOM 2148 C CA . PRO A 1 274 ? -28.870 -0.412 -21.830 1.00 87.88 274 PRO A CA 1
ATOM 2149 C C . PRO A 1 274 ? -29.993 -1.451 -21.962 1.00 87.88 274 PRO A C 1
ATOM 2151 O O . PRO A 1 274 ? -29.887 -2.373 -22.767 1.00 87.88 274 PRO A O 1
ATOM 2154 N N . ASP A 1 275 ? -31.091 -1.294 -21.213 1.00 89.50 275 ASP A N 1
ATOM 2155 C CA . ASP A 1 275 ? -32.255 -2.190 -21.255 1.00 89.50 275 ASP A CA 1
ATOM 2156 C C . ASP A 1 275 ? -33.308 -1.788 -22.308 1.00 89.50 275 ASP A C 1
ATOM 2158 O O . ASP A 1 275 ? -34.371 -2.403 -22.393 1.00 89.50 275 ASP A O 1
ATOM 2162 N N . GLY A 1 276 ? -33.012 -0.784 -23.141 1.00 90.19 276 GLY A N 1
ATOM 2163 C CA . GLY A 1 276 ? -33.859 -0.360 -24.256 1.00 90.19 276 GLY A CA 1
ATOM 2164 C C . GLY A 1 276 ? -35.118 0.406 -23.856 1.00 90.19 276 GLY A C 1
ATOM 2165 O O . GLY A 1 276 ? -36.113 0.344 -24.575 1.00 90.19 276 GLY A O 1
ATOM 2166 N N . LYS A 1 277 ? -35.071 1.134 -22.742 1.00 92.19 277 LYS A N 1
ATOM 2167 C CA . LYS A 1 277 ? -36.113 2.041 -22.251 1.00 92.19 277 LYS A CA 1
ATOM 2168 C C . LYS A 1 277 ? -35.643 3.495 -22.296 1.00 92.19 277 LYS A C 1
ATOM 2170 O O . LYS A 1 277 ? -34.467 3.794 -22.493 1.00 92.19 277 LYS A O 1
ATOM 2175 N N . ASN A 1 278 ? -36.581 4.414 -22.094 1.00 86.56 278 ASN A N 1
ATOM 2176 C CA . ASN A 1 278 ? -36.306 5.848 -21.982 1.00 86.56 278 ASN A CA 1
ATOM 2177 C C . ASN A 1 278 ? -35.865 6.293 -20.585 1.00 86.56 278 ASN A C 1
ATOM 2179 O O . ASN A 1 278 ? -35.523 7.455 -20.381 1.00 86.56 278 ASN A O 1
ATOM 2183 N N . THR A 1 279 ? -35.872 5.381 -19.616 1.00 90.56 279 THR A N 1
ATOM 2184 C CA . THR A 1 279 ? -35.428 5.636 -18.251 1.00 90.56 279 THR A CA 1
ATOM 2185 C C . THR A 1 279 ? -34.659 4.435 -17.725 1.00 90.56 279 THR A C 1
ATOM 2187 O O . THR A 1 279 ? -35.036 3.290 -17.969 1.00 90.56 279 THR A O 1
ATOM 2190 N N . TYR A 1 280 ? -33.585 4.699 -16.987 1.00 90.56 280 TYR A N 1
ATOM 2191 C CA . TYR A 1 280 ? -32.770 3.682 -16.338 1.00 90.56 280 TYR A CA 1
ATOM 2192 C C . TYR A 1 280 ? -32.556 4.055 -14.876 1.00 90.56 280 TYR A C 1
ATOM 2194 O O . TYR A 1 280 ? -31.926 5.064 -14.562 1.00 90.56 280 TYR A O 1
ATOM 2202 N N . LYS A 1 281 ? -33.125 3.258 -13.971 1.00 91.62 281 LYS A N 1
ATOM 2203 C CA . LYS A 1 281 ? -33.075 3.504 -12.529 1.00 91.62 281 LYS A CA 1
ATOM 2204 C C . LYS A 1 281 ? -32.058 2.572 -11.890 1.00 91.62 281 LYS A C 1
ATOM 2206 O O . LYS A 1 281 ? -32.205 1.355 -11.975 1.00 91.62 281 LYS A O 1
ATOM 2211 N N . GLN A 1 282 ? -31.069 3.141 -11.214 1.00 90.25 282 GLN A N 1
ATOM 2212 C CA . GLN A 1 282 ? -30.118 2.389 -10.406 1.00 90.25 282 GLN A CA 1
ATOM 2213 C C . GLN A 1 282 ? -30.412 2.605 -8.929 1.00 90.25 282 GLN A C 1
ATOM 2215 O O . GLN A 1 282 ? -30.745 3.715 -8.506 1.00 90.25 282 GLN A O 1
ATOM 2220 N N . THR A 1 283 ? -30.269 1.537 -8.153 1.00 91.31 283 THR A N 1
ATOM 2221 C CA . THR A 1 283 ? -30.438 1.575 -6.705 1.00 91.31 283 THR A CA 1
ATOM 2222 C C . THR A 1 283 ? -29.325 0.810 -6.018 1.00 91.31 283 THR A C 1
ATOM 2224 O O . THR A 1 283 ? -29.019 -0.310 -6.422 1.00 91.31 283 THR A O 1
ATOM 2227 N N . VAL A 1 284 ? -28.794 1.379 -4.943 1.00 88.56 284 VAL A N 1
ATOM 2228 C CA . VAL A 1 284 ? -27.914 0.689 -3.997 1.00 88.56 284 VAL A CA 1
ATOM 2229 C C . VAL A 1 284 ? -28.547 0.775 -2.616 1.00 88.56 284 VAL A C 1
ATOM 2231 O O . VAL A 1 284 ? -28.998 1.843 -2.201 1.00 88.56 284 VAL A O 1
ATOM 2234 N N . THR A 1 285 ? -28.587 -0.342 -1.895 1.00 91.06 285 THR A N 1
ATOM 2235 C CA . THR A 1 285 ? -29.157 -0.405 -0.547 1.00 91.06 285 THR A CA 1
ATOM 2236 C C . THR A 1 285 ? -28.077 -0.755 0.461 1.00 91.06 285 THR A C 1
ATOM 2238 O O . THR A 1 285 ? -27.426 -1.792 0.356 1.00 91.06 285 THR A O 1
ATOM 2241 N N . PHE A 1 286 ? -27.948 0.101 1.467 1.00 90.50 286 PHE A N 1
ATOM 2242 C CA . PHE A 1 286 ? -27.126 -0.117 2.642 1.00 90.50 286 PHE A CA 1
ATOM 2243 C C . PHE A 1 286 ? -27.986 -0.603 3.802 1.00 90.50 286 PHE A C 1
ATOM 2245 O O . PHE A 1 286 ? -29.135 -0.184 3.974 1.00 90.50 286 PHE A O 1
ATOM 2252 N N . THR A 1 287 ? -27.403 -1.457 4.632 1.00 85.06 287 THR A N 1
ATOM 2253 C CA . THR A 1 287 ? -28.010 -1.950 5.865 1.00 85.06 287 THR A CA 1
ATOM 2254 C C . THR A 1 287 ? -27.076 -1.729 7.042 1.00 85.06 287 THR A C 1
ATOM 2256 O O . THR A 1 287 ? -25.857 -1.751 6.882 1.00 85.06 287 THR A O 1
ATOM 2259 N N . ARG A 1 288 ? -27.637 -1.503 8.228 1.00 84.25 288 ARG A N 1
ATOM 2260 C CA . ARG A 1 288 ? -26.895 -1.537 9.490 1.00 84.25 288 ARG A CA 1
ATOM 2261 C C . ARG A 1 288 ? -27.774 -2.062 10.613 1.00 84.25 288 ARG A C 1
ATOM 2263 O O . ARG A 1 288 ? -28.996 -1.951 10.557 1.00 84.25 288 ARG A O 1
ATOM 2270 N N . ASN A 1 289 ? -27.154 -2.597 11.652 1.00 76.00 289 ASN A N 1
ATOM 2271 C CA . ASN A 1 289 ? -27.847 -3.097 12.829 1.00 76.00 289 ASN A CA 1
ATOM 2272 C C . ASN A 1 289 ? -27.781 -2.070 13.955 1.00 76.00 289 ASN A C 1
ATOM 2274 O O . ASN A 1 289 ? -26.705 -1.572 14.289 1.00 76.00 289 ASN A O 1
ATOM 2278 N N . ILE A 1 290 ? -28.927 -1.810 14.576 1.00 82.94 290 ILE A N 1
ATOM 2279 C CA . ILE A 1 290 ? -29.059 -1.026 15.801 1.00 82.94 290 ILE A CA 1
ATOM 2280 C C . ILE A 1 290 ? -29.472 -1.987 16.911 1.00 82.94 290 ILE A C 1
ATOM 2282 O O . ILE A 1 290 ? -30.568 -2.541 16.895 1.00 82.94 290 ILE A O 1
ATOM 2286 N N . SER A 1 291 ? -28.579 -2.198 17.870 1.00 71.81 291 SER A N 1
ATOM 2287 C CA . SER A 1 291 ? -28.857 -2.949 19.094 1.00 71.81 291 SER A CA 1
ATOM 2288 C C . SER A 1 291 ? -29.308 -1.979 20.176 1.00 71.81 291 SER A C 1
ATOM 2290 O O . SER A 1 291 ? -28.643 -0.970 20.415 1.00 71.81 291 SER A O 1
ATOM 2292 N N . SER A 1 292 ? -30.418 -2.275 20.840 1.00 78.19 292 SER A N 1
ATOM 2293 C CA . SER A 1 292 ? -30.983 -1.429 21.891 1.00 78.19 292 SER A CA 1
ATOM 2294 C C . SER A 1 292 ? -31.573 -2.258 23.025 1.00 78.19 292 SER A C 1
ATOM 2296 O O . SER A 1 292 ? -31.854 -3.443 22.857 1.00 78.19 292 SER A O 1
ATOM 2298 N N . THR A 1 293 ? -31.761 -1.635 24.181 1.00 80.25 293 THR A N 1
ATOM 2299 C CA . THR A 1 293 ? -32.518 -2.204 25.300 1.00 80.25 293 THR A CA 1
ATOM 2300 C C . THR A 1 293 ? -33.632 -1.257 25.698 1.00 80.25 293 THR A C 1
ATOM 2302 O O . THR A 1 293 ? -33.498 -0.038 25.584 1.00 80.25 293 THR A O 1
ATOM 2305 N N . THR A 1 294 ? -34.733 -1.821 26.183 1.00 77.25 294 THR A N 1
ATOM 2306 C CA . THR A 1 294 ? -35.858 -1.046 26.707 1.00 77.25 294 THR A CA 1
ATOM 2307 C C . THR A 1 294 ? -35.905 -1.212 28.219 1.00 77.25 294 THR A C 1
ATOM 2309 O O . THR A 1 294 ? -36.030 -2.330 28.722 1.00 77.25 294 THR A O 1
ATOM 2312 N N . GLY A 1 295 ? -35.764 -0.105 28.950 1.00 68.38 295 GLY A N 1
ATOM 2313 C CA . GLY A 1 295 ? -35.878 -0.088 30.405 1.00 68.38 295 GLY A CA 1
ATOM 2314 C C . GLY A 1 295 ? -37.290 -0.443 30.880 1.00 68.38 295 GLY A C 1
ATOM 2315 O O . GLY A 1 295 ? -38.253 -0.415 30.114 1.00 68.38 295 GLY A O 1
ATOM 2316 N N . LYS A 1 296 ? -37.441 -0.746 32.177 1.00 71.75 296 LYS A N 1
ATOM 2317 C CA . LYS A 1 296 ? -38.756 -1.020 32.800 1.00 71.75 296 LYS A CA 1
ATOM 2318 C C . LYS A 1 296 ? -39.721 0.177 32.720 1.00 71.75 296 LYS A C 1
ATOM 2320 O O . LYS A 1 296 ? -40.923 0.003 32.873 1.00 71.75 296 LYS A O 1
ATOM 2325 N N . ASP A 1 297 ? -39.187 1.370 32.479 1.00 78.12 297 ASP A N 1
ATOM 2326 C CA . ASP A 1 297 ? -39.891 2.632 32.234 1.00 78.12 297 ASP A CA 1
ATOM 2327 C C . ASP A 1 297 ? -40.307 2.830 30.760 1.00 78.12 297 ASP A C 1
ATOM 2329 O O . ASP A 1 297 ? -40.924 3.840 30.427 1.00 78.12 297 ASP A O 1
ATOM 2333 N N . GLY A 1 298 ? -39.978 1.886 29.870 1.00 76.69 298 GLY A N 1
ATOM 2334 C CA . GLY A 1 298 ? -40.241 1.973 28.433 1.00 76.69 298 GLY A CA 1
ATOM 2335 C C . GLY A 1 298 ? -39.210 2.793 27.650 1.00 76.69 298 GLY A C 1
ATOM 2336 O O . GLY A 1 298 ? -39.374 2.982 26.445 1.00 76.69 298 GLY A O 1
ATOM 2337 N N . LYS A 1 299 ? -38.140 3.281 28.292 1.00 76.81 299 LYS A N 1
ATOM 2338 C CA . LYS A 1 299 ? -37.115 4.087 27.625 1.00 76.81 299 LYS A CA 1
ATOM 2339 C C . LYS A 1 299 ? -36.159 3.203 26.824 1.00 76.81 299 LYS A C 1
ATOM 2341 O O . LYS A 1 299 ? -35.505 2.321 27.379 1.00 76.81 299 LYS A O 1
ATOM 2346 N N . VAL A 1 300 ? -36.035 3.484 25.527 1.00 77.69 300 VAL A N 1
ATOM 2347 C CA . VAL A 1 300 ? -35.083 2.803 24.639 1.00 77.69 300 VAL A CA 1
ATOM 2348 C C . VAL A 1 300 ? -33.700 3.438 24.774 1.00 77.69 300 VAL A C 1
ATOM 2350 O O . VAL A 1 300 ? -33.541 4.645 24.595 1.00 77.69 300 VAL A O 1
ATOM 2353 N N . THR A 1 301 ? -32.694 2.617 25.059 1.00 76.25 301 THR A N 1
ATOM 2354 C CA . THR A 1 301 ? -31.280 3.004 25.057 1.00 76.25 301 THR A CA 1
ATOM 2355 C C . THR A 1 301 ? -30.582 2.293 23.907 1.00 76.25 301 THR A C 1
ATOM 2357 O O . THR A 1 301 ? -30.586 1.064 23.837 1.00 76.25 301 THR A O 1
ATOM 2360 N N . ILE A 1 302 ? -29.995 3.057 22.984 1.00 72.12 302 ILE A N 1
ATOM 2361 C CA . ILE A 1 302 ? -29.183 2.494 21.900 1.00 72.12 302 ILE A CA 1
ATOM 2362 C C . ILE A 1 302 ? -27.849 2.037 22.494 1.00 72.12 302 ILE A C 1
ATOM 2364 O O . ILE A 1 302 ? -27.138 2.833 23.100 1.00 72.12 302 ILE A O 1
ATOM 2368 N N . LEU A 1 303 ? -27.525 0.758 22.314 1.00 66.69 303 LEU A N 1
ATOM 2369 C CA . LEU A 1 303 ? -26.288 0.144 22.795 1.00 66.69 303 LEU A CA 1
ATOM 2370 C C . LEU A 1 303 ? -25.184 0.174 21.737 1.00 66.69 303 LEU A C 1
ATOM 2372 O O . LEU A 1 303 ? -24.027 0.434 22.048 1.00 66.69 303 LEU A O 1
ATOM 2376 N N . LYS A 1 304 ? -25.531 -0.140 20.484 1.00 70.25 304 LYS A N 1
ATOM 2377 C CA . LYS A 1 304 ? -24.577 -0.213 19.370 1.00 70.25 304 LYS A CA 1
ATOM 2378 C C . LYS A 1 304 ? -25.288 0.048 18.051 1.00 70.25 304 LYS A C 1
ATOM 2380 O O . LYS A 1 304 ? -26.353 -0.513 17.812 1.00 70.25 304 LYS A O 1
ATOM 2385 N N . THR A 1 305 ? -24.641 0.809 17.179 1.00 71.81 305 THR A N 1
ATOM 2386 C CA . THR A 1 305 ? -25.012 0.949 15.768 1.00 71.81 305 THR A CA 1
ATOM 2387 C C . THR A 1 305 ? -23.826 0.490 14.933 1.00 71.81 305 THR A C 1
ATOM 2389 O O . THR A 1 305 ? -22.720 0.994 15.121 1.00 71.81 305 THR A O 1
ATOM 2392 N N . THR A 1 306 ? -24.009 -0.501 14.061 1.00 72.00 306 THR A N 1
ATOM 2393 C CA . THR A 1 306 ? -22.929 -0.945 13.165 1.00 72.00 306 THR A CA 1
ATOM 2394 C C . THR A 1 306 ? -22.704 0.074 12.042 1.00 72.00 306 THR A C 1
ATOM 2396 O O . THR A 1 306 ? -23.624 0.832 11.718 1.00 72.00 306 THR A O 1
ATOM 2399 N N . PRO A 1 307 ? -21.521 0.081 11.400 1.00 86.38 307 PRO A N 1
ATOM 2400 C CA . PRO A 1 307 ? -21.340 0.771 10.128 1.00 86.38 307 PRO A CA 1
ATOM 2401 C C . PRO A 1 307 ? -22.342 0.282 9.077 1.00 86.38 307 PRO A C 1
ATOM 2403 O O . PRO A 1 307 ? -22.880 -0.827 9.175 1.00 86.38 307 PRO A O 1
ATOM 2406 N N . TRP A 1 308 ? -22.581 1.119 8.072 1.00 86.44 308 TRP A N 1
ATOM 2407 C CA . TRP A 1 308 ? -23.354 0.743 6.896 1.00 86.44 308 TRP A CA 1
ATOM 2408 C C . TRP A 1 308 ? -22.601 -0.290 6.058 1.00 86.44 308 TRP A C 1
ATOM 2410 O O . TRP A 1 308 ? -21.421 -0.117 5.769 1.00 86.44 308 TRP A O 1
ATOM 2420 N N . THR A 1 309 ? -23.302 -1.331 5.621 1.00 81.38 309 THR A N 1
ATOM 2421 C CA . THR A 1 309 ? -22.786 -2.342 4.694 1.00 81.38 309 THR A CA 1
ATOM 2422 C C . THR A 1 309 ? -23.717 -2.480 3.496 1.00 81.38 309 THR A C 1
ATOM 2424 O O . THR A 1 309 ? -24.937 -2.362 3.627 1.00 81.38 309 THR A O 1
ATOM 2427 N N . ALA A 1 310 ? -23.151 -2.726 2.319 1.00 89.75 310 ALA A N 1
ATOM 2428 C CA . ALA A 1 310 ? -23.886 -3.013 1.094 1.00 89.75 310 ALA A CA 1
ATOM 2429 C C . ALA A 1 310 ? -23.160 -4.113 0.319 1.00 89.75 310 ALA A C 1
ATOM 2431 O O . ALA A 1 310 ? -21.962 -4.320 0.502 1.00 89.75 310 ALA A O 1
ATOM 2432 N N . LYS A 1 311 ? -2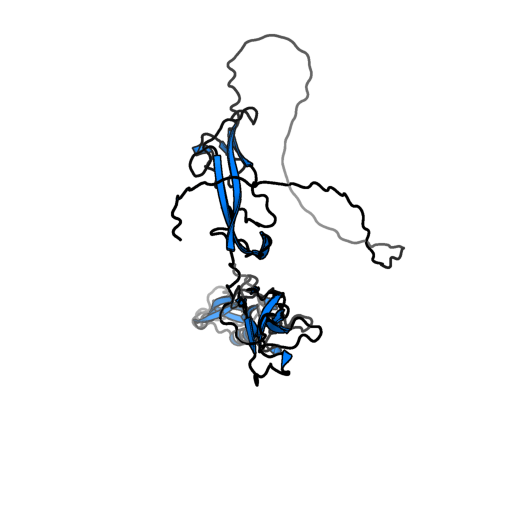3.895 -4.818 -0.545 1.00 84.06 311 LYS A N 1
ATOM 2433 C CA . LYS A 1 311 ? -23.296 -5.776 -1.481 1.00 84.06 311 LYS A CA 1
ATOM 2434 C C . LYS A 1 311 ? -22.391 -5.064 -2.491 1.00 84.06 311 LYS A C 1
ATOM 2436 O O . LYS A 1 311 ? -21.304 -5.544 -2.771 1.00 84.06 311 LYS A O 1
ATOM 2441 N N . ASP A 1 312 ? -22.861 -3.919 -2.976 1.00 86.62 312 ASP A N 1
ATOM 2442 C CA . ASP A 1 312 ? -22.169 -3.034 -3.903 1.00 86.62 312 ASP A CA 1
ATOM 2443 C C . ASP A 1 312 ? -22.324 -1.611 -3.362 1.00 86.62 312 ASP A C 1
ATOM 2445 O O . ASP A 1 312 ? -23.439 -1.198 -3.052 1.00 86.62 312 ASP A O 1
ATOM 2449 N N . ASP A 1 313 ? -21.230 -0.867 -3.211 1.00 91.81 313 ASP A N 1
ATOM 2450 C CA . ASP A 1 313 ? -21.239 0.504 -2.673 1.00 91.81 313 ASP A CA 1
ATOM 2451 C C . ASP A 1 313 ? -21.272 1.579 -3.773 1.00 91.81 313 ASP A C 1
ATOM 2453 O O . ASP A 1 313 ? -21.210 2.775 -3.493 1.00 91.81 313 ASP A O 1
ATOM 2457 N N . THR A 1 314 ? -21.367 1.155 -5.032 1.00 93.31 314 THR A N 1
ATOM 2458 C CA . THR A 1 314 ? -21.168 2.001 -6.205 1.00 93.31 314 THR A CA 1
ATOM 2459 C C . THR A 1 314 ? -22.310 1.816 -7.199 1.00 93.31 314 THR A C 1
ATOM 2461 O O . THR A 1 314 ? -22.644 0.700 -7.595 1.00 93.31 314 THR A O 1
ATOM 2464 N N . LEU A 1 315 ? -22.899 2.925 -7.650 1.00 91.88 315 LEU A N 1
ATOM 2465 C CA . LEU A 1 315 ? -23.759 2.936 -8.829 1.00 91.88 315 LEU A CA 1
ATOM 2466 C C . LEU A 1 315 ? -22.862 2.827 -10.059 1.00 91.88 315 LEU A C 1
ATOM 2468 O O . LEU A 1 315 ? -22.121 3.760 -10.360 1.00 91.88 315 LEU A O 1
ATOM 2472 N N . GLY A 1 316 ? -22.906 1.685 -10.742 1.00 92.38 316 GLY A N 1
ATOM 2473 C CA . GLY A 1 316 ? -22.046 1.420 -11.896 1.00 92.38 316 GLY A CA 1
ATOM 2474 C C . GLY A 1 316 ? -22.250 2.397 -13.059 1.00 92.38 316 GLY A C 1
ATOM 2475 O O . GLY A 1 316 ? -23.281 3.072 -13.151 1.00 92.38 316 GLY A O 1
ATOM 2476 N N . GLU A 1 317 ? -21.266 2.434 -13.957 1.00 96.62 317 GLU A N 1
ATOM 2477 C CA . GLU A 1 317 ? -21.341 3.170 -15.223 1.00 96.62 317 GLU A CA 1
ATOM 2478 C C . GLU A 1 317 ? -22.568 2.724 -16.035 1.00 96.62 317 GLU A C 1
ATOM 2480 O O . GLU A 1 317 ? -22.890 1.533 -16.103 1.00 96.62 317 GLU A O 1
ATOM 2485 N N . VAL A 1 318 ? -23.257 3.683 -16.655 1.00 95.75 318 VAL A N 1
ATOM 2486 C CA . VAL A 1 318 ? -24.388 3.417 -17.552 1.00 95.75 318 VAL A CA 1
ATOM 2487 C C . VAL A 1 318 ? -24.020 3.883 -18.950 1.00 95.75 318 VAL A C 1
ATOM 2489 O O . VAL A 1 318 ? -23.944 5.081 -19.212 1.00 95.75 318 VAL A O 1
ATOM 2492 N N . VAL A 1 319 ? -23.805 2.926 -19.851 1.00 96.00 319 VAL A N 1
ATOM 2493 C CA . VAL A 1 319 ? -23.474 3.203 -21.252 1.00 96.00 319 VAL A CA 1
ATOM 2494 C C . VAL A 1 319 ? -24.750 3.525 -22.028 1.00 96.00 319 VAL A C 1
ATOM 2496 O O . VAL A 1 319 ? -25.681 2.720 -22.064 1.00 96.00 319 VAL A O 1
ATOM 2499 N N . SER A 1 320 ? -24.797 4.696 -22.656 1.00 96.38 320 SER A N 1
ATOM 2500 C CA . SER A 1 320 ? -25.882 5.086 -23.557 1.00 96.38 320 SER A CA 1
ATOM 2501 C C . SER A 1 320 ? -25.797 4.280 -24.855 1.00 96.38 320 SER A C 1
ATOM 2503 O O . SER A 1 320 ? -24.710 3.955 -25.338 1.00 96.38 320 SER A O 1
ATOM 2505 N N . LYS A 1 321 ? -26.939 3.951 -25.466 1.00 95.50 321 LYS A N 1
ATOM 2506 C CA . LYS A 1 321 ? -26.934 3.331 -26.798 1.00 95.50 321 LYS A CA 1
ATOM 2507 C C . LYS A 1 321 ? -26.305 4.259 -27.829 1.00 95.50 321 LYS A C 1
ATOM 2509 O O . LYS A 1 321 ? -26.439 5.480 -27.735 1.00 95.50 321 LYS A O 1
ATOM 2514 N N . THR A 1 322 ? -25.691 3.661 -28.848 1.00 95.19 322 THR A N 1
ATOM 2515 C CA . THR A 1 322 ? -25.157 4.401 -29.993 1.00 95.19 322 THR A CA 1
ATOM 2516 C C . THR A 1 322 ? -26.269 5.220 -30.665 1.00 95.19 322 THR A C 1
ATOM 2518 O O . THR A 1 322 ? -27.367 4.686 -30.856 1.00 95.19 322 THR A O 1
ATOM 2521 N N . PRO A 1 323 ? -26.019 6.488 -31.052 1.00 95.62 323 PRO A N 1
ATOM 2522 C CA . PRO A 1 323 ? -27.055 7.361 -31.615 1.00 95.62 323 PRO A CA 1
ATOM 2523 C C . PRO A 1 323 ? -27.810 6.740 -32.798 1.00 95.62 323 PRO A C 1
ATOM 2525 O O . PRO A 1 323 ? -29.042 6.752 -32.839 1.00 95.62 323 PRO A O 1
ATOM 2528 N N . SER A 1 324 ? -27.088 6.087 -33.712 1.00 93.56 324 SER A N 1
ATOM 2529 C CA . SER A 1 324 ? -27.673 5.458 -34.901 1.00 93.56 324 SER A CA 1
ATOM 2530 C C . SER A 1 324 ? -28.640 4.315 -34.576 1.00 93.56 324 SER A C 1
ATOM 2532 O O . SER A 1 324 ? -29.606 4.107 -35.308 1.00 93.56 324 SER A O 1
ATOM 2534 N N . ALA A 1 325 ? -28.444 3.604 -33.459 1.00 94.25 325 ALA A N 1
ATOM 2535 C CA . ALA A 1 325 ? -29.335 2.526 -33.024 1.00 94.25 325 ALA A CA 1
ATOM 2536 C C . ALA A 1 325 ? -30.689 3.036 -32.508 1.00 94.25 325 ALA A C 1
ATOM 2538 O O . ALA A 1 325 ? -31.631 2.254 -32.373 1.00 94.25 325 ALA A O 1
ATOM 2539 N N . VAL A 1 326 ? -30.785 4.331 -32.205 1.00 94.19 326 VAL A N 1
ATOM 2540 C CA . VAL A 1 326 ? -32.000 4.980 -31.702 1.00 94.19 326 VAL A CA 1
ATOM 2541 C C . VAL A 1 326 ? -32.516 6.089 -32.627 1.00 94.19 326 VAL A C 1
ATOM 2543 O O . VAL A 1 326 ? -33.471 6.772 -32.272 1.00 94.19 326 VAL A O 1
ATOM 2546 N N . GLY A 1 327 ? -31.951 6.222 -33.833 1.00 93.00 327 GLY A N 1
ATOM 2547 C CA . GLY A 1 327 ? -32.436 7.138 -34.872 1.00 93.00 327 GLY A CA 1
ATOM 2548 C C . GLY A 1 327 ? -31.902 8.571 -34.784 1.00 93.00 327 GLY A C 1
ATOM 2549 O O . GLY A 1 327 ? -32.575 9.484 -35.259 1.00 93.00 327 GLY A O 1
ATOM 2550 N N . TYR A 1 328 ? -30.722 8.760 -34.186 1.00 95.12 328 TYR A N 1
ATOM 2551 C CA . TYR A 1 328 ? -30.049 10.053 -34.035 1.00 95.12 328 TYR A CA 1
ATOM 2552 C C . TYR A 1 328 ? -28.591 9.995 -34.510 1.00 95.12 328 TYR A C 1
ATOM 2554 O O . TYR A 1 328 ? -28.060 8.921 -34.798 1.00 95.12 328 TYR A O 1
ATOM 2562 N N . GLU A 1 329 ? -27.938 11.151 -34.597 1.00 94.25 329 GLU A N 1
ATOM 2563 C CA . GLU A 1 329 ? -26.559 11.277 -35.086 1.00 94.25 329 GLU A CA 1
ATOM 2564 C C . GLU A 1 329 ? -25.559 11.467 -33.943 1.00 94.25 329 GLU A C 1
ATOM 2566 O O . GLU A 1 329 ? -24.463 10.910 -33.993 1.00 94.25 329 GLU A O 1
ATOM 2571 N N . LEU A 1 330 ? -25.953 12.194 -32.893 1.00 93.69 330 LEU A N 1
ATOM 2572 C CA . LEU A 1 330 ? -25.106 12.556 -31.755 1.00 93.69 330 LEU A CA 1
ATOM 2573 C C . LEU A 1 330 ? -25.778 12.216 -30.418 1.00 93.69 330 LEU A C 1
ATOM 2575 O O . LEU A 1 330 ? -26.999 12.061 -30.340 1.00 93.69 330 LEU A O 1
ATOM 2579 N N . VAL A 1 331 ? -24.966 12.116 -29.365 1.00 96.06 331 VAL A N 1
ATOM 2580 C CA . VAL A 1 331 ? -25.396 12.024 -27.964 1.00 96.06 331 VAL A CA 1
ATOM 2581 C C . VAL A 1 331 ? -24.492 12.910 -27.107 1.00 96.06 331 VAL A C 1
ATOM 2583 O O . VAL A 1 331 ? -23.284 12.940 -27.326 1.00 96.06 331 VAL A O 1
ATOM 2586 N N . ASP A 1 332 ? -25.070 13.642 -26.155 1.00 95.25 332 ASP A N 1
ATOM 2587 C CA . ASP A 1 332 ? -24.332 14.545 -25.257 1.00 95.25 332 ASP A CA 1
ATOM 2588 C C . ASP A 1 332 ? -23.501 13.797 -24.197 1.00 95.25 332 ASP A C 1
ATOM 2590 O O . ASP A 1 332 ? -22.393 14.208 -23.855 1.00 95.25 332 ASP A O 1
ATOM 2594 N N . ILE A 1 333 ? -24.032 12.684 -23.690 1.00 95.62 333 ILE A N 1
ATOM 2595 C CA . ILE A 1 333 ? -23.445 11.844 -22.649 1.00 95.62 333 ILE A CA 1
ATOM 2596 C C . ILE A 1 333 ? -23.424 10.401 -23.155 1.00 95.62 333 ILE A C 1
ATOM 2598 O O . ILE A 1 333 ? -24.389 9.640 -23.023 1.00 95.62 333 ILE A O 1
ATOM 2602 N N . GLU A 1 334 ? -22.291 10.000 -23.726 1.00 95.25 334 GLU A N 1
ATOM 2603 C CA . GLU A 1 334 ? -22.074 8.619 -24.175 1.00 95.25 334 GLU A CA 1
ATOM 2604 C C . GLU A 1 334 ? -22.146 7.625 -23.009 1.00 95.25 334 GLU A C 1
ATOM 2606 O O . GLU A 1 334 ? -22.587 6.484 -23.172 1.00 95.25 334 GLU A O 1
ATOM 2611 N N . LYS A 1 335 ? -21.714 8.059 -21.820 1.00 96.12 335 LYS A N 1
ATOM 2612 C CA . LYS A 1 335 ? -21.633 7.245 -20.609 1.00 96.12 335 LYS A CA 1
ATOM 2613 C C . LYS A 1 335 ? -21.906 8.096 -19.378 1.00 96.12 335 LYS A C 1
ATOM 2615 O O . LYS A 1 335 ? -21.288 9.139 -19.194 1.00 96.12 335 LYS A O 1
ATOM 2620 N N . VAL A 1 336 ? -22.818 7.640 -18.527 1.00 95.25 336 VAL A N 1
ATOM 2621 C CA . VAL A 1 336 ? -23.009 8.219 -17.194 1.00 95.25 336 VAL A CA 1
ATOM 2622 C C . VAL A 1 336 ? -22.030 7.542 -16.245 1.00 95.25 336 VAL A C 1
ATOM 2624 O O . VAL A 1 336 ? -22.140 6.335 -16.012 1.00 95.25 336 VAL A O 1
ATOM 2627 N N . ASP A 1 337 ? -21.106 8.324 -15.689 1.00 95.38 337 ASP A N 1
ATOM 2628 C CA . ASP A 1 337 ? -20.022 7.822 -14.844 1.00 95.38 337 ASP A CA 1
ATOM 2629 C C . ASP A 1 337 ? -20.514 7.048 -13.614 1.00 95.38 337 ASP A C 1
ATOM 2631 O O . ASP A 1 337 ? -21.610 7.265 -13.066 1.00 95.38 337 ASP A O 1
ATOM 2635 N N . ALA A 1 338 ? -19.662 6.134 -13.153 1.00 95.50 338 ALA A N 1
ATOM 2636 C CA . ALA A 1 338 ? -19.871 5.435 -11.897 1.00 95.50 338 ALA A CA 1
ATOM 2637 C C . ALA A 1 338 ? -19.832 6.412 -10.709 1.00 95.50 338 ALA A C 1
ATOM 2639 O O . ALA A 1 338 ? -19.067 7.375 -10.695 1.00 95.50 338 ALA A O 1
ATOM 2640 N N . HIS A 1 339 ? -20.646 6.153 -9.687 1.00 91.62 339 HIS A N 1
ATOM 2641 C CA . HIS A 1 339 ? -20.707 6.984 -8.487 1.00 91.62 339 HIS A CA 1
ATOM 2642 C C . HIS A 1 339 ? -20.667 6.122 -7.226 1.00 91.62 339 HIS A C 1
ATOM 2644 O O . HIS A 1 339 ? -21.584 5.336 -6.975 1.00 91.62 339 HIS A O 1
ATOM 2650 N N . LYS A 1 340 ? -19.594 6.262 -6.443 1.00 95.56 340 LYS A N 1
ATOM 2651 C CA . LYS A 1 340 ? -19.420 5.576 -5.160 1.00 95.56 340 LYS A CA 1
ATOM 2652 C C . LYS A 1 340 ? -20.186 6.311 -4.061 1.00 95.56 340 LYS A C 1
ATOM 2654 O O . LYS A 1 340 ? -19.962 7.500 -3.860 1.00 95.56 340 LYS A O 1
ATOM 2659 N N . ILE A 1 341 ? -21.052 5.594 -3.351 1.00 94.06 341 ILE A N 1
ATOM 2660 C CA . ILE A 1 341 ? -21.965 6.148 -2.351 1.00 94.06 341 ILE A CA 1
ATOM 2661 C C . ILE A 1 341 ? -21.299 6.233 -0.978 1.00 94.06 341 ILE A C 1
ATOM 2663 O O . ILE A 1 341 ? -20.764 5.250 -0.463 1.00 94.06 341 ILE A O 1
ATOM 2667 N N . ASN A 1 342 ? -21.421 7.391 -0.336 1.00 92.06 342 ASN A N 1
ATOM 2668 C CA . ASN A 1 342 ? -21.177 7.592 1.082 1.00 92.06 342 ASN A CA 1
ATOM 2669 C C . ASN A 1 342 ? -22.515 7.670 1.846 1.00 92.06 342 ASN A C 1
ATOM 2671 O O . ASN A 1 342 ? -23.170 8.717 1.846 1.00 92.06 342 ASN A O 1
ATOM 2675 N N . PRO A 1 343 ? -22.925 6.610 2.564 1.00 90.88 343 PRO A N 1
ATOM 2676 C CA . PRO A 1 343 ? -24.249 6.547 3.172 1.00 90.88 343 PRO A CA 1
ATOM 2677 C C . PRO A 1 343 ? -24.478 7.543 4.319 1.00 90.88 343 PRO A C 1
ATOM 2679 O O . PRO A 1 343 ? -25.632 7.794 4.681 1.00 90.88 343 PRO A O 1
ATOM 2682 N N . ASP A 1 344 ? -23.417 8.131 4.874 1.00 90.00 344 ASP A N 1
ATOM 2683 C CA . ASP A 1 344 ? -23.499 9.116 5.956 1.00 90.00 344 ASP A CA 1
ATOM 2684 C C . ASP A 1 344 ? -23.564 10.563 5.448 1.00 90.00 344 ASP A C 1
ATOM 2686 O O . ASP A 1 344 ? -23.999 11.445 6.188 1.00 90.00 344 ASP A O 1
ATOM 2690 N N . LYS A 1 345 ? -23.170 10.814 4.192 1.00 92.31 345 LYS A N 1
ATOM 2691 C CA . LYS A 1 345 ? -23.106 12.164 3.605 1.00 92.31 345 LYS A CA 1
ATOM 2692 C C . LYS A 1 345 ? -24.077 12.374 2.451 1.00 92.31 345 LYS A C 1
ATOM 2694 O O . LYS A 1 345 ? -24.635 13.463 2.329 1.00 92.31 345 LYS A O 1
ATOM 2699 N N . ASP A 1 346 ? -24.280 11.356 1.626 1.00 90.88 346 ASP A N 1
ATOM 2700 C CA . ASP A 1 346 ? -25.026 11.505 0.384 1.00 90.88 346 ASP A CA 1
ATOM 2701 C C . ASP A 1 346 ? -26.536 11.556 0.629 1.00 90.88 346 ASP A C 1
ATOM 2703 O O . ASP A 1 346 ? -27.079 10.990 1.590 1.00 90.88 346 ASP A O 1
ATOM 2707 N N . ASN A 1 347 ? -27.232 12.230 -0.286 1.00 91.38 347 ASN A N 1
ATOM 2708 C CA . ASN A 1 347 ? -28.686 12.239 -0.322 1.00 91.38 347 ASN A CA 1
ATOM 2709 C C . ASN A 1 347 ? -29.195 10.892 -0.879 1.00 91.38 347 ASN A C 1
ATOM 2711 O O . ASN A 1 347 ? -28.732 10.476 -1.941 1.00 91.38 347 ASN A O 1
ATOM 2715 N N . PRO A 1 348 ? -30.149 10.208 -0.210 1.00 90.88 348 PRO A N 1
ATOM 2716 C CA . PRO A 1 348 ? -30.815 9.019 -0.753 1.00 90.88 348 PRO A CA 1
ATOM 2717 C C . PRO A 1 348 ? -31.389 9.194 -2.165 1.00 90.88 348 PRO A C 1
ATOM 2719 O O . PRO A 1 348 ? -31.467 8.226 -2.922 1.00 90.88 348 PRO A O 1
ATOM 2722 N N . ASP A 1 349 ? -31.787 10.410 -2.532 1.00 92.75 349 ASP A N 1
ATOM 2723 C CA . ASP A 1 349 ? -32.140 10.751 -3.906 1.00 92.75 349 ASP A CA 1
ATOM 2724 C C . ASP A 1 349 ? -31.008 11.561 -4.549 1.00 92.75 349 ASP A C 1
ATOM 2726 O O . ASP A 1 349 ? -30.782 12.723 -4.204 1.00 92.75 349 ASP A O 1
ATOM 2730 N N . LEU A 1 350 ? -30.287 10.932 -5.479 1.00 89.19 350 LEU A N 1
ATOM 2731 C CA . LEU A 1 350 ? -29.198 11.558 -6.235 1.00 89.19 350 LEU A CA 1
ATOM 2732 C C . LEU A 1 350 ? -29.713 12.337 -7.453 1.00 89.19 350 LEU A C 1
ATOM 2734 O O . LEU A 1 350 ? -28.925 12.952 -8.170 1.00 89.19 350 LEU A O 1
ATOM 2738 N N . GLY A 1 351 ? -31.024 12.312 -7.699 1.00 87.38 351 GLY A N 1
ATOM 2739 C CA . GLY A 1 351 ? -31.672 13.064 -8.759 1.00 87.38 351 GLY A CA 1
ATOM 2740 C C . GLY A 1 351 ? -31.617 12.400 -10.136 1.00 87.38 351 GLY A C 1
ATOM 2741 O O . GLY A 1 351 ? -31.483 11.177 -10.289 1.00 87.38 351 GLY A O 1
ATOM 2742 N N . ILE A 1 352 ? -31.797 13.246 -11.154 1.00 88.94 352 ILE A N 1
ATOM 2743 C CA . ILE A 1 352 ? -31.984 12.851 -12.551 1.00 88.94 352 ILE A CA 1
ATOM 2744 C C . ILE A 1 352 ? -30.788 13.301 -13.392 1.00 88.94 352 ILE A C 1
ATOM 2746 O O . ILE A 1 352 ? -30.485 14.490 -13.455 1.00 88.94 352 ILE A O 1
ATOM 2750 N N . VAL A 1 353 ? -30.172 12.357 -14.103 1.00 90.94 353 VAL A N 1
ATOM 2751 C CA . VAL A 1 353 ? -29.227 12.636 -15.193 1.00 90.94 353 VAL A CA 1
ATOM 2752 C C . VAL A 1 353 ? -29.997 12.577 -16.507 1.00 90.94 353 VAL A C 1
ATOM 2754 O O . VAL A 1 353 ? -30.671 11.586 -16.775 1.00 90.94 353 VAL A O 1
ATOM 2757 N N . THR A 1 354 ? -29.927 13.630 -17.319 1.00 91.81 354 THR A N 1
ATOM 2758 C CA . THR A 1 354 ? -30.601 13.666 -18.626 1.00 91.81 354 THR A CA 1
ATOM 2759 C C . THR A 1 354 ? -29.580 13.461 -19.732 1.00 91.81 354 THR A C 1
ATOM 2761 O O . THR A 1 354 ? -28.634 14.233 -19.815 1.00 91.81 354 THR A O 1
ATOM 2764 N N . VAL A 1 355 ? -29.796 12.444 -20.564 1.00 95.44 355 VAL A N 1
ATOM 2765 C CA . VAL A 1 355 ? -29.027 12.162 -21.782 1.00 95.44 355 VAL A CA 1
ATOM 2766 C C . VAL A 1 355 ? -29.863 12.596 -22.981 1.00 95.44 355 VAL A C 1
ATOM 2768 O O . VAL A 1 355 ? -31.030 12.205 -23.105 1.00 95.44 355 VAL A O 1
ATOM 2771 N N . THR A 1 356 ? -29.276 13.403 -23.854 1.00 94.69 356 THR A N 1
ATOM 2772 C CA . THR A 1 356 ? -29.920 14.003 -25.020 1.00 94.69 356 THR A CA 1
ATOM 2773 C C . THR A 1 356 ? -29.283 13.495 -26.310 1.00 94.69 356 THR A C 1
ATOM 2775 O O . THR A 1 356 ? -28.074 13.594 -26.507 1.00 94.69 356 THR A O 1
ATOM 2778 N N . TYR A 1 357 ? -30.119 12.974 -27.206 1.00 95.44 357 TYR A N 1
ATOM 2779 C CA . TYR A 1 357 ? -29.749 12.612 -28.570 1.00 95.44 357 TYR A CA 1
ATOM 2780 C C . TYR A 1 357 ? -30.160 13.696 -29.570 1.00 95.44 357 TYR A C 1
ATOM 2782 O O . TYR A 1 357 ? -31.242 14.272 -29.448 1.00 95.44 357 TYR A O 1
ATOM 2790 N N . GLU A 1 358 ? -29.338 13.940 -30.589 1.00 93.56 358 GLU A N 1
ATOM 2791 C CA . GLU A 1 358 ? -29.576 15.010 -31.566 1.00 93.56 358 GLU A CA 1
ATOM 2792 C C . GLU A 1 358 ? -29.381 14.528 -33.010 1.00 93.56 358 GLU A C 1
ATOM 2794 O O . GLU A 1 358 ? -28.518 13.691 -33.294 1.00 93.56 358 GLU A O 1
ATOM 2799 N N . THR A 1 359 ? -30.196 15.045 -33.934 1.00 89.31 359 THR A N 1
ATOM 2800 C CA . THR A 1 359 ? -29.928 14.990 -35.383 1.00 89.31 359 THR A CA 1
ATOM 2801 C C . THR A 1 359 ? -29.582 16.381 -35.881 1.00 89.31 359 THR A C 1
ATOM 2803 O O . THR A 1 359 ? -30.218 17.355 -35.471 1.00 89.31 359 THR A O 1
ATOM 2806 N N . THR A 1 360 ? -28.649 16.481 -36.824 1.00 72.62 360 THR A N 1
ATOM 2807 C CA . THR A 1 360 ? -28.418 17.736 -37.537 1.00 72.62 360 THR A CA 1
ATOM 2808 C C . THR A 1 360 ? -29.705 18.116 -38.279 1.00 72.62 360 THR A C 1
ATOM 2810 O O . THR A 1 360 ? -30.248 17.278 -39.005 1.00 72.62 360 THR A O 1
ATOM 2813 N N . PRO A 1 361 ? -30.250 19.335 -38.111 1.00 60.53 361 PRO A N 1
ATOM 2814 C CA . PRO A 1 361 ? -31.468 19.719 -38.806 1.00 60.53 361 PRO A CA 1
ATOM 2815 C C . PRO A 1 361 ? -31.221 19.666 -40.315 1.00 60.53 361 PRO A C 1
ATOM 2817 O O . PRO A 1 361 ? -30.399 20.410 -40.852 1.00 60.53 361 PRO A O 1
ATOM 2820 N N . THR A 1 362 ? -31.943 18.795 -41.021 1.00 50.19 362 THR A N 1
ATOM 2821 C CA . THR A 1 362 ? -32.047 18.898 -42.476 1.00 50.19 362 THR A CA 1
ATOM 2822 C C . THR A 1 362 ? -32.708 20.229 -42.789 1.00 50.19 362 THR A C 1
ATOM 2824 O O . THR A 1 362 ? -33.900 20.411 -42.533 1.00 50.19 362 THR A O 1
ATOM 2827 N N . GLN A 1 363 ? -31.920 21.163 -43.321 1.00 43.91 363 GLN A N 1
ATOM 2828 C CA . GLN A 1 363 ? -32.420 22.399 -43.905 1.00 43.91 363 GLN A CA 1
ATOM 2829 C C . GLN A 1 363 ? -33.584 22.055 -44.855 1.00 43.91 363 GLN A C 1
ATOM 2831 O O . GLN A 1 363 ? -33.412 21.185 -45.717 1.00 43.91 363 GLN A O 1
ATOM 2836 N N . PRO A 1 364 ? -34.768 22.678 -44.712 1.00 37.38 364 PRO A N 1
ATOM 2837 C CA . PRO A 1 364 ? -35.892 22.389 -45.587 1.00 37.38 364 PRO A CA 1
ATOM 2838 C C . PRO A 1 364 ? -35.510 22.660 -47.042 1.00 37.38 364 PRO A C 1
ATOM 2840 O O . PRO A 1 364 ? -34.971 23.715 -47.376 1.00 37.38 364 PRO A O 1
ATOM 2843 N N . THR A 1 365 ? -35.786 21.692 -47.910 1.00 38.31 365 THR A N 1
ATOM 2844 C CA . THR A 1 365 ? -35.715 21.857 -49.359 1.00 38.31 365 THR A CA 1
ATOM 2845 C C . THR A 1 365 ? -36.790 22.860 -49.784 1.00 38.31 365 THR A C 1
ATOM 2847 O O . THR A 1 365 ? -37.970 22.517 -49.821 1.00 38.31 365 THR A O 1
ATOM 2850 N N . GLU A 1 366 ? -36.412 24.099 -50.097 1.00 32.31 366 GLU A N 1
ATOM 2851 C CA . GLU A 1 366 ? -37.307 25.028 -50.793 1.00 32.31 366 GLU A CA 1
ATOM 2852 C C . GLU A 1 366 ? -37.361 24.675 -52.288 1.00 32.31 366 GLU A C 1
ATOM 2854 O O . GLU A 1 366 ? -36.369 24.758 -53.014 1.00 32.31 366 GLU A O 1
ATOM 2859 N N . GLN A 1 367 ? -38.549 24.262 -52.741 1.00 31.48 367 GLN A N 1
ATOM 2860 C CA . GLN A 1 367 ? -38.975 24.317 -54.144 1.00 31.48 367 GLN A CA 1
ATOM 2861 C C . GLN A 1 367 ? -39.479 25.743 -54.480 1.00 31.48 367 GLN A C 1
ATOM 2863 O O . GLN A 1 367 ? -39.857 26.482 -53.574 1.00 31.48 367 GLN A O 1
ATOM 2868 N N . PRO A 1 368 ? -39.490 26.144 -55.765 1.00 42.66 368 PRO A N 1
ATOM 2869 C CA . PRO A 1 368 ? -39.254 27.522 -56.193 1.00 42.66 368 PRO A CA 1
ATOM 2870 C C . PRO A 1 368 ? -40.514 28.396 -56.209 1.00 42.66 368 PRO A C 1
ATOM 2872 O O . PRO A 1 368 ? -41.597 27.928 -56.562 1.00 42.66 368 PRO A O 1
ATOM 2875 N N . SER A 1 369 ? -40.345 29.698 -55.968 1.00 29.48 369 SER A N 1
ATOM 2876 C CA . SER A 1 369 ? -41.343 30.715 -56.318 1.00 29.48 369 SER A CA 1
ATOM 2877 C C . SER A 1 369 ? -40.707 31.963 -56.938 1.00 29.48 369 SER A C 1
ATOM 2879 O O . SER A 1 369 ? -39.691 32.472 -56.468 1.00 29.48 369 SER A O 1
ATOM 2881 N N . GLU A 1 370 ? -41.340 32.410 -58.021 1.00 31.56 370 GLU A N 1
ATOM 2882 C CA . GLU A 1 370 ? -41.007 33.513 -58.925 1.00 31.56 370 GLU A CA 1
ATOM 2883 C C . GLU A 1 370 ? -41.054 34.931 -58.310 1.00 31.56 370 GLU A C 1
ATOM 2885 O O . GLU A 1 370 ? -41.901 35.242 -57.480 1.00 31.56 370 GLU A O 1
ATOM 2890 N N . GLN A 1 371 ? -40.153 35.783 -58.830 1.00 28.33 371 GLN A N 1
ATOM 2891 C CA . GLN A 1 371 ? -40.210 37.238 -59.113 1.00 28.33 371 GLN A CA 1
ATOM 2892 C C . GLN A 1 371 ? -41.100 38.199 -58.283 1.00 28.33 371 GLN A C 1
ATOM 2894 O O . GLN A 1 371 ? -42.323 38.141 -58.369 1.00 28.33 371 GLN A O 1
ATOM 2899 N N . LYS A 1 372 ? -40.499 39.307 -57.784 1.00 26.44 372 LYS A N 1
ATOM 2900 C CA . LYS A 1 372 ? -40.392 40.625 -58.491 1.00 26.44 372 LYS A CA 1
ATOM 2901 C C . LYS A 1 372 ? -39.934 41.802 -57.575 1.00 26.44 372 LYS A C 1
ATOM 2903 O O . LYS A 1 372 ? -40.540 41.984 -56.532 1.00 26.44 372 LYS A O 1
ATOM 2908 N N . ASN A 1 373 ? -38.948 42.592 -58.068 1.00 27.70 373 ASN A N 1
ATOM 2909 C CA . ASN A 1 373 ? -38.529 44.017 -57.845 1.00 27.70 373 ASN A CA 1
ATOM 2910 C C . ASN A 1 373 ? -38.610 44.675 -56.441 1.00 27.70 373 ASN A C 1
ATOM 2912 O O . ASN A 1 373 ? -39.575 44.476 -55.726 1.00 27.70 373 ASN A O 1
ATOM 2916 N N . GLU A 1 374 ? -37.728 45.591 -56.007 1.00 29.47 374 GLU A N 1
ATOM 2917 C CA . GLU A 1 374 ? -36.686 46.423 -56.646 1.00 29.47 374 GLU A CA 1
ATOM 2918 C C . GLU A 1 374 ? -35.716 46.990 -55.568 1.00 29.47 374 GLU A C 1
ATOM 2920 O O . GLU A 1 374 ? -36.052 47.041 -54.389 1.00 29.47 374 GLU A O 1
ATOM 2925 N N . GLU A 1 375 ? -34.530 47.400 -56.032 1.00 28.06 375 GLU A N 1
ATOM 2926 C CA . GLU A 1 375 ? -33.304 47.992 -55.429 1.00 28.06 375 GLU A CA 1
ATOM 2927 C C . GLU A 1 375 ? -33.438 49.291 -54.560 1.00 28.06 375 GLU A C 1
ATOM 2929 O O . GLU A 1 375 ? -34.563 49.781 -54.452 1.00 28.06 375 GLU A O 1
ATOM 2934 N N . PRO A 1 376 ? -32.354 49.931 -53.993 1.00 39.03 376 PRO A N 1
ATOM 2935 C CA . PRO A 1 376 ? -30.927 49.904 -54.415 1.00 39.03 376 PRO A CA 1
ATOM 2936 C C . PRO A 1 376 ? -29.774 49.810 -53.375 1.00 39.03 376 PRO A C 1
ATOM 2938 O O . PRO A 1 376 ? -29.853 50.365 -52.285 1.00 39.03 376 PRO A O 1
ATOM 2941 N N . GLN A 1 377 ? -28.662 49.218 -53.867 1.00 28.94 377 GLN A N 1
ATOM 2942 C CA . GLN A 1 377 ? -27.210 49.558 -53.752 1.00 28.94 377 GLN A CA 1
ATOM 2943 C C . GLN A 1 377 ? -26.531 49.666 -52.358 1.00 28.94 377 GLN A C 1
ATOM 2945 O O . GLN A 1 377 ? -27.118 50.132 -51.398 1.00 28.94 377 GLN A O 1
ATOM 2950 N N . SER A 1 378 ? -25.251 49.316 -52.128 1.00 25.45 378 SER A N 1
ATOM 2951 C CA . SER A 1 378 ? -24.076 49.167 -53.006 1.00 25.45 378 SER A CA 1
ATOM 2952 C C . SER A 1 378 ? -22.987 48.254 -52.392 1.00 25.45 378 SER A C 1
ATOM 2954 O O . SER A 1 378 ? -22.991 47.950 -51.203 1.00 25.45 378 SER A O 1
ATOM 2956 N N . MET A 1 379 ? -22.048 47.858 -53.252 1.00 25.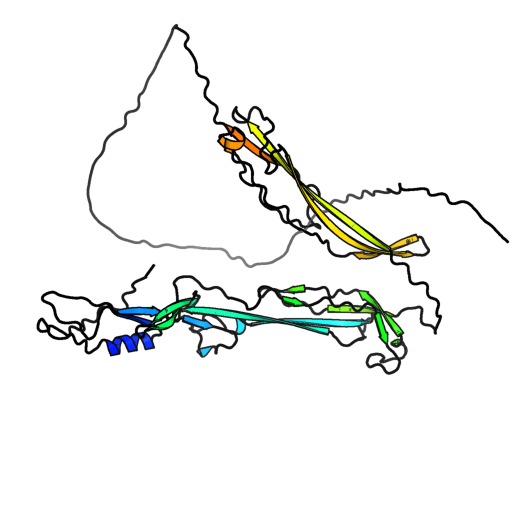95 379 MET A N 1
ATOM 2957 C CA . MET A 1 379 ? -20.999 46.834 -53.147 1.00 25.95 379 MET A CA 1
ATOM 2958 C C . MET A 1 379 ? -19.818 47.183 -52.217 1.00 25.95 379 MET A C 1
ATOM 2960 O O . MET A 1 379 ? -19.520 48.358 -52.024 1.00 25.95 379 MET A O 1
ATOM 2964 N N . THR A 1 380 ? -19.036 46.176 -51.788 1.00 26.23 380 THR A N 1
ATOM 2965 C CA . THR A 1 380 ? -17.619 46.004 -52.208 1.00 26.23 380 THR A CA 1
ATOM 2966 C C . THR A 1 380 ? -17.098 44.594 -51.870 1.00 26.23 380 THR A C 1
ATOM 2968 O O . THR A 1 380 ? -17.383 44.023 -50.821 1.00 26.23 380 THR A O 1
ATOM 2971 N N . THR A 1 381 ? -16.343 44.058 -52.825 1.00 27.69 381 THR A N 1
ATOM 2972 C CA . THR A 1 381 ? -15.884 42.681 -53.039 1.00 27.69 381 THR A CA 1
ATOM 2973 C C . THR A 1 381 ? -14.524 42.371 -52.391 1.00 27.69 381 THR A C 1
ATOM 2975 O O . THR A 1 381 ? -13.647 43.228 -52.321 1.00 27.69 381 THR A O 1
ATOM 2978 N N . GLN A 1 382 ? -14.343 41.109 -51.983 1.00 29.62 382 GLN A N 1
ATOM 2979 C CA . GLN A 1 382 ? -13.073 40.456 -51.624 1.00 29.62 382 GLN A CA 1
ATOM 2980 C C . GLN A 1 382 ? -12.185 40.209 -52.853 1.00 29.62 382 GLN A C 1
ATOM 2982 O O . GLN A 1 382 ? -12.718 39.796 -53.876 1.00 29.62 382 GLN A O 1
ATOM 2987 N N . VAL A 1 383 ? -10.851 40.255 -52.727 1.00 25.66 383 VAL A N 1
ATOM 2988 C CA . VAL A 1 383 ? -9.955 39.402 -53.540 1.00 25.66 383 VAL A CA 1
ATOM 2989 C C . VAL A 1 383 ? -8.714 38.993 -52.735 1.00 25.66 383 VAL A C 1
ATOM 2991 O O . VAL A 1 383 ? -7.981 39.833 -52.220 1.00 25.66 383 VAL A O 1
ATOM 2994 N N . ILE A 1 384 ? -8.479 37.681 -52.679 1.00 28.11 384 ILE A N 1
ATOM 2995 C CA . ILE A 1 384 ? -7.243 37.002 -52.265 1.00 28.11 384 ILE A CA 1
ATOM 2996 C C . ILE A 1 384 ? -6.389 36.740 -53.516 1.00 28.11 384 ILE A C 1
ATOM 2998 O O . ILE A 1 384 ? -6.948 36.383 -54.552 1.00 28.11 384 ILE A O 1
ATOM 3002 N N . ALA A 1 385 ? -5.058 36.840 -53.389 1.00 26.33 385 ALA A N 1
ATOM 3003 C CA . ALA A 1 385 ? -4.061 35.821 -53.787 1.00 26.33 385 ALA A CA 1
ATOM 3004 C C . ALA A 1 385 ? -2.744 36.434 -54.301 1.00 26.33 385 ALA A C 1
ATOM 3006 O O . ALA A 1 385 ? -2.755 37.187 -55.271 1.00 26.33 385 ALA A O 1
ATOM 3007 N N . LYS A 1 386 ? -1.595 36.001 -53.758 1.00 27.58 386 LYS A N 1
ATOM 3008 C CA . LYS A 1 386 ? -0.655 35.060 -54.412 1.00 27.58 386 LYS A CA 1
ATOM 3009 C C . LYS A 1 386 ? 0.688 34.952 -53.666 1.00 27.58 386 LYS A C 1
ATOM 3011 O O . LYS A 1 386 ? 0.961 35.665 -52.714 1.00 27.58 386 LYS A O 1
ATOM 3016 N N . GLN A 1 387 ? 1.441 33.955 -54.109 1.00 26.97 387 GLN A N 1
ATOM 3017 C CA . GLN A 1 387 ? 2.411 33.083 -53.453 1.00 26.97 387 GLN A CA 1
ATOM 3018 C C . GLN A 1 387 ? 3.869 33.370 -53.885 1.00 26.97 387 GLN A C 1
ATOM 3020 O O . GLN A 1 387 ? 4.071 33.876 -54.986 1.00 26.97 387 GLN A O 1
ATOM 3025 N N . GLY A 1 388 ? 4.847 32.936 -53.067 1.00 24.56 388 GLY A N 1
ATOM 3026 C CA . GLY A 1 388 ? 6.291 32.793 -53.382 1.00 24.56 388 GLY A CA 1
ATOM 3027 C C . GLY A 1 388 ? 7.181 33.950 -52.893 1.00 24.56 388 GLY A C 1
ATOM 3028 O O . GLY A 1 388 ? 6.717 35.077 -52.818 1.00 24.56 388 GLY A O 1
ATOM 3029 N N . GLU A 1 389 ? 8.462 33.804 -52.548 1.00 28.47 389 GLU A N 1
ATOM 3030 C CA . GLU A 1 389 ? 9.366 32.665 -52.318 1.00 28.47 389 GLU A CA 1
ATOM 3031 C C . GLU A 1 389 ? 10.666 33.249 -51.683 1.00 28.47 389 GLU A C 1
ATOM 3033 O O . GLU A 1 389 ? 11.044 34.375 -51.993 1.00 28.47 389 GLU A O 1
ATOM 3038 N N . THR A 1 390 ? 11.371 32.463 -50.855 1.00 25.61 390 THR A N 1
ATOM 3039 C CA . THR A 1 390 ? 12.834 32.482 -50.551 1.00 25.61 390 THR A CA 1
ATOM 3040 C C . THR A 1 390 ? 13.596 33.673 -49.910 1.00 25.61 390 THR A C 1
ATOM 3042 O O . THR A 1 390 ? 13.707 34.759 -50.464 1.00 25.61 390 THR A O 1
ATOM 3045 N N . SER A 1 391 ? 14.335 33.304 -48.844 1.00 26.25 391 SER A N 1
ATOM 3046 C CA . SER A 1 391 ? 15.800 33.454 -48.631 1.00 26.25 391 SER A CA 1
ATOM 3047 C C . SER A 1 391 ? 16.360 34.357 -47.507 1.00 26.25 391 SER A C 1
ATOM 3049 O O . SER A 1 391 ? 16.356 35.574 -47.601 1.00 26.25 391 SER A O 1
ATOM 3051 N N . ILE A 1 392 ? 16.931 33.658 -46.505 1.00 26.20 392 ILE A N 1
ATOM 3052 C CA . ILE A 1 392 ? 18.251 33.781 -45.831 1.00 26.20 392 ILE A CA 1
ATOM 3053 C C . ILE A 1 392 ? 18.752 35.170 -45.346 1.00 26.20 392 ILE A C 1
ATOM 3055 O O . ILE A 1 392 ? 18.962 36.074 -46.144 1.00 26.20 392 ILE A O 1
ATOM 3059 N N . ILE A 1 393 ? 19.105 35.262 -44.050 1.00 26.52 393 ILE A N 1
ATOM 3060 C CA . ILE A 1 393 ? 20.459 35.513 -43.471 1.00 26.52 393 ILE A CA 1
ATOM 3061 C C . ILE A 1 393 ? 20.356 36.157 -42.067 1.00 26.52 393 ILE A C 1
ATOM 3063 O O . ILE A 1 393 ? 19.806 37.235 -41.883 1.00 26.52 393 ILE A O 1
ATOM 3067 N N . GLU A 1 394 ? 20.905 35.402 -41.110 1.00 24.66 394 GLU A N 1
ATOM 3068 C CA . GLU A 1 394 ? 21.698 35.726 -39.911 1.00 24.66 394 GLU A CA 1
ATOM 3069 C C . GLU A 1 394 ? 21.563 37.036 -39.101 1.00 24.66 394 GLU A C 1
ATOM 3071 O O . GLU A 1 394 ? 21.790 38.143 -39.573 1.00 24.66 394 GLU A O 1
ATOM 3076 N N . SER A 1 395 ? 21.465 36.779 -37.786 1.00 24.14 395 SER A N 1
ATOM 3077 C CA . SER A 1 395 ? 22.296 37.316 -36.692 1.00 24.14 395 SER A CA 1
ATOM 3078 C C . SER A 1 395 ? 22.122 38.774 -36.258 1.00 24.14 395 SER A C 1
ATOM 3080 O O . SER A 1 395 ? 22.459 39.711 -36.967 1.00 24.14 395 SER A O 1
ATOM 3082 N N . THR A 1 396 ? 21.801 38.983 -34.975 1.00 23.66 396 THR A N 1
ATOM 3083 C CA . THR A 1 396 ? 22.824 39.253 -33.936 1.00 23.66 396 THR A CA 1
ATOM 3084 C C . THR A 1 396 ? 22.207 39.554 -32.556 1.00 23.66 396 THR A C 1
ATOM 3086 O O . THR A 1 396 ? 21.378 40.437 -32.391 1.00 23.66 396 THR A O 1
ATOM 3089 N N . ASN A 1 397 ? 22.649 38.767 -31.573 1.00 25.34 397 ASN A N 1
ATOM 3090 C CA . ASN A 1 397 ? 23.148 39.129 -30.240 1.00 25.34 397 ASN A CA 1
ATOM 3091 C C . ASN A 1 397 ? 22.592 40.324 -29.420 1.00 25.34 397 ASN A C 1
ATOM 3093 O O . ASN A 1 397 ? 22.839 41.486 -29.716 1.00 25.34 397 ASN A O 1
ATOM 3097 N N . SER A 1 398 ? 22.121 39.937 -28.224 1.00 25.22 398 SER A N 1
ATOM 3098 C CA . SER A 1 398 ? 22.668 40.295 -26.894 1.00 25.22 398 SER A CA 1
ATOM 3099 C C . SER A 1 398 ? 22.155 41.513 -26.105 1.00 25.22 398 SER A C 1
ATOM 3101 O O . SER A 1 398 ? 22.378 42.662 -26.454 1.00 25.22 398 SER A O 1
ATOM 3103 N N . SER A 1 399 ? 21.654 41.158 -24.910 1.00 26.94 399 SER A N 1
ATOM 3104 C CA . SER A 1 399 ? 21.907 41.717 -23.565 1.00 26.94 399 SER A CA 1
ATOM 3105 C C . SER A 1 399 ? 21.639 43.189 -23.238 1.00 26.94 399 SER A C 1
ATOM 3107 O O . SER A 1 399 ? 22.287 44.091 -23.750 1.00 26.94 399 SER A O 1
ATOM 3109 N N . SER A 1 400 ? 20.830 43.397 -22.190 1.00 25.66 400 SER A N 1
ATOM 3110 C CA . SER A 1 400 ? 20.954 44.487 -21.200 1.00 25.66 400 SER A CA 1
ATOM 3111 C C . SER A 1 400 ? 19.945 44.231 -20.064 1.00 25.66 400 SER A C 1
ATOM 3113 O O . SER A 1 400 ? 18.751 44.128 -20.317 1.00 25.66 400 SER A O 1
ATOM 3115 N N . THR A 1 401 ? 20.382 43.772 -18.887 1.00 24.91 401 THR A N 1
ATOM 3116 C CA . THR A 1 401 ? 20.672 44.543 -17.654 1.00 24.91 401 THR A CA 1
ATOM 3117 C C . THR A 1 401 ? 19.524 45.373 -17.053 1.00 24.91 401 THR A C 1
ATOM 3119 O O . THR A 1 401 ? 18.953 46.261 -17.673 1.00 24.91 401 THR A O 1
ATOM 3122 N N . GLN A 1 402 ? 19.265 45.056 -15.780 1.00 26.75 402 GLN A N 1
ATOM 3123 C CA . GLN A 1 402 ? 18.391 45.677 -14.773 1.00 26.75 402 GLN A CA 1
ATOM 3124 C C . GLN A 1 402 ? 18.706 47.171 -14.516 1.00 26.75 402 GLN A C 1
ATOM 3126 O O . GLN A 1 402 ? 19.799 47.627 -14.857 1.00 26.75 402 GLN A O 1
ATOM 3131 N N . PRO A 1 403 ? 17.828 47.919 -13.806 1.00 31.33 403 PRO A N 1
ATOM 3132 C CA . PRO A 1 403 ? 18.141 48.217 -12.396 1.00 31.33 403 PRO A CA 1
ATOM 3133 C C . PRO A 1 403 ? 16.947 48.286 -11.405 1.00 31.33 403 PRO A C 1
ATOM 3135 O O . PRO A 1 403 ? 15.794 48.512 -11.749 1.00 31.33 403 PRO A O 1
ATOM 3138 N N . THR A 1 404 ? 17.307 48.075 -10.133 1.00 25.34 404 THR A N 1
ATOM 3139 C CA . THR A 1 404 ? 16.604 48.175 -8.826 1.00 25.34 404 THR A CA 1
ATOM 3140 C C . THR A 1 404 ? 15.964 49.548 -8.505 1.00 25.34 404 THR A C 1
ATOM 3142 O O . THR A 1 404 ? 16.490 50.564 -8.945 1.00 25.34 404 THR A O 1
ATOM 3145 N N . THR A 1 405 ? 14.943 49.690 -7.631 1.00 26.09 405 THR A N 1
ATOM 3146 C CA . THR A 1 405 ? 15.089 49.744 -6.145 1.00 26.09 405 THR A CA 1
ATOM 3147 C C . THR A 1 405 ? 13.762 49.897 -5.346 1.00 26.09 405 THR A C 1
ATOM 3149 O O . THR A 1 405 ? 12.935 50.714 -5.723 1.00 26.09 405 THR A O 1
ATOM 3152 N N . LYS A 1 406 ? 13.716 49.224 -4.163 1.00 27.41 406 LYS A N 1
ATOM 3153 C CA . LYS A 1 406 ? 13.139 49.579 -2.817 1.00 27.41 406 LYS A CA 1
ATOM 3154 C C . LYS A 1 406 ? 11.598 49.732 -2.677 1.00 27.41 406 LYS A C 1
ATOM 3156 O O . LYS A 1 406 ? 10.962 50.237 -3.577 1.00 27.41 406 LYS A O 1
ATOM 3161 N N . GLN A 1 407 ? 10.895 49.378 -1.586 1.00 24.20 407 GLN A N 1
ATOM 3162 C CA . GLN A 1 407 ? 11.187 49.121 -0.158 1.00 24.20 407 GLN A CA 1
ATOM 3163 C C . GLN A 1 407 ? 9.914 48.516 0.508 1.00 24.20 407 GLN A C 1
ATOM 3165 O O . GLN A 1 407 ? 8.820 48.872 0.082 1.00 24.20 407 GLN A O 1
ATOM 3170 N N . GLY A 1 408 ? 10.019 47.725 1.592 1.00 24.53 408 GLY A N 1
ATOM 3171 C CA . GLY A 1 408 ? 8.901 47.554 2.550 1.00 24.53 408 GLY A CA 1
ATOM 3172 C C . GLY A 1 408 ? 8.707 46.165 3.177 1.00 24.53 408 GLY A C 1
ATOM 3173 O O . GLY A 1 408 ? 8.117 45.282 2.578 1.00 24.53 408 GLY A O 1
ATOM 3174 N N . THR A 1 409 ? 9.171 46.028 4.416 1.00 24.89 409 THR A N 1
ATOM 3175 C CA . THR A 1 409 ? 9.006 44.952 5.418 1.00 24.89 409 THR A CA 1
ATOM 3176 C C . THR A 1 409 ? 7.613 44.319 5.559 1.00 24.89 409 THR A C 1
ATOM 3178 O O . THR A 1 409 ? 6.636 45.054 5.680 1.00 24.89 409 THR A O 1
ATOM 3181 N N . GLN A 1 410 ? 7.545 42.994 5.772 1.00 28.23 410 GLN A N 1
ATOM 3182 C CA . GLN A 1 410 ? 6.442 42.356 6.508 1.00 28.23 410 GLN A CA 1
ATOM 3183 C C . GLN A 1 410 ? 6.906 41.161 7.360 1.00 28.23 410 GLN A C 1
ATOM 3185 O O . GLN A 1 410 ? 7.495 40.199 6.876 1.00 28.23 410 GLN A O 1
ATOM 3190 N N . GLN A 1 411 ? 6.608 41.277 8.652 1.00 27.12 411 GLN A N 1
ATOM 3191 C CA . GLN A 1 411 ? 6.644 40.262 9.700 1.00 27.12 411 GLN A CA 1
ATOM 3192 C C . GLN A 1 411 ? 5.230 39.662 9.823 1.00 27.12 411 GLN A C 1
ATOM 3194 O O . GLN A 1 411 ? 4.250 40.404 9.731 1.00 27.12 411 GLN A O 1
ATOM 3199 N N . LEU A 1 412 ? 5.115 38.345 10.039 1.00 28.44 412 LEU A N 1
ATOM 3200 C CA . LEU A 1 412 ? 3.838 37.680 10.348 1.00 28.44 412 LEU A CA 1
ATOM 3201 C C . LEU A 1 412 ? 3.264 38.142 11.698 1.00 28.44 412 LEU A C 1
ATOM 3203 O O . LEU A 1 412 ? 4.017 38.391 12.643 1.00 28.44 412 LEU A O 1
ATOM 3207 N N . PRO A 1 413 ? 1.926 38.117 11.829 1.00 30.86 413 PRO A N 1
ATOM 3208 C CA . PRO A 1 413 ? 1.351 37.207 12.820 1.00 30.86 413 PRO A CA 1
ATOM 3209 C C . PRO A 1 413 ? 0.077 36.478 12.356 1.00 30.86 413 PRO A C 1
ATOM 3211 O O . PRO A 1 413 ? -0.651 36.910 11.466 1.00 30.86 413 PRO A O 1
ATOM 3214 N N . GLN A 1 414 ? -0.193 35.362 13.035 1.00 31.28 414 GLN A N 1
ATOM 3215 C CA . GLN A 1 414 ? -1.472 34.655 13.033 1.00 31.28 414 GLN A CA 1
ATOM 3216 C C . GLN A 1 414 ? -2.595 35.454 13.719 1.00 31.28 414 GLN A C 1
ATOM 3218 O O . GLN A 1 414 ? -2.333 36.186 14.671 1.00 31.28 414 GLN A O 1
ATOM 3223 N N . THR A 1 415 ? -3.848 35.238 13.300 1.00 25.62 415 THR A N 1
ATOM 3224 C CA . THR A 1 415 ? -5.029 34.843 14.114 1.00 25.62 415 THR A CA 1
ATOM 3225 C C . THR A 1 415 ? -6.310 34.959 13.275 1.00 25.62 415 THR A C 1
ATOM 3227 O O . THR A 1 415 ? -6.393 35.761 12.349 1.00 25.62 415 THR A O 1
ATOM 3230 N N . GLY A 1 416 ? -7.281 34.082 13.551 1.00 24.16 416 GLY A N 1
ATOM 3231 C CA . GLY A 1 416 ? -8.497 33.910 12.756 1.00 24.16 416 GLY A CA 1
ATOM 3232 C C . GLY A 1 416 ? -9.583 34.965 12.971 1.00 24.16 416 GLY A C 1
ATOM 3233 O O . GLY A 1 416 ? -9.442 35.884 13.773 1.00 24.16 416 GLY A O 1
ATOM 3234 N N . ASN A 1 417 ? -10.715 34.780 12.285 1.00 25.89 417 ASN A N 1
ATOM 3235 C CA . ASN A 1 417 ? -11.958 35.425 12.683 1.00 25.89 417 ASN A CA 1
ATOM 3236 C C . ASN A 1 417 ? -13.197 34.580 12.355 1.00 25.89 417 ASN A C 1
ATOM 3238 O O . ASN A 1 417 ? -13.307 33.959 11.301 1.00 25.89 417 ASN A O 1
ATOM 3242 N N . GLN A 1 418 ? -14.102 34.584 13.328 1.00 28.20 418 GLN A N 1
ATOM 3243 C CA . GLN A 1 418 ? -15.399 33.919 13.406 1.00 28.20 418 GLN A CA 1
ATOM 3244 C C . GLN A 1 418 ? -16.557 34.845 12.989 1.00 28.20 418 GLN A C 1
ATOM 3246 O O . GLN A 1 418 ? -16.375 36.062 12.930 1.00 28.20 418 GLN A O 1
ATOM 3251 N N . LYS A 1 419 ? -17.757 34.230 12.913 1.00 27.91 419 LYS A N 1
ATOM 3252 C CA . LYS A 1 419 ? -19.152 34.721 13.110 1.00 27.91 419 LYS A CA 1
ATOM 3253 C C . LYS A 1 419 ? -20.016 34.523 11.846 1.00 27.91 419 LYS A C 1
ATOM 3255 O O . LYS A 1 419 ? -19.535 34.762 10.753 1.00 27.91 419 LYS A O 1
ATOM 3260 N N . SER A 1 420 ? -21.274 34.072 11.897 1.00 26.33 420 SER A N 1
ATOM 3261 C CA . SER A 1 420 ? -22.280 34.082 12.974 1.00 26.33 420 SER A CA 1
ATOM 3262 C C . SER A 1 420 ? -23.387 33.030 12.778 1.00 26.33 420 SER A C 1
ATOM 3264 O O . SER A 1 420 ? -23.702 32.630 11.663 1.00 26.33 420 SER A O 1
ATOM 3266 N N . SER A 1 421 ? -24.008 32.673 13.900 1.00 28.56 421 SER A N 1
ATOM 3267 C CA . SER A 1 421 ? -25.129 31.759 14.126 1.00 28.56 421 SER A CA 1
ATOM 3268 C C . SER A 1 421 ? -26.424 32.051 13.351 1.00 28.56 421 SER A C 1
ATOM 3270 O O . SER A 1 421 ? -26.804 33.204 13.167 1.00 28.56 421 SER A O 1
ATOM 3272 N N . SER A 1 422 ? -27.187 30.990 13.073 1.00 25.80 422 SER A N 1
ATOM 3273 C CA . SER A 1 422 ? -28.647 31.029 12.947 1.00 25.80 422 SER A CA 1
ATOM 3274 C C . SER A 1 422 ? -29.237 29.818 13.674 1.00 25.80 422 SER A C 1
ATOM 3276 O O . SER A 1 422 ? -28.920 28.668 13.382 1.00 25.80 422 SER A O 1
ATOM 3278 N N . LEU A 1 423 ? -30.037 30.125 14.691 1.00 27.42 423 LEU A N 1
ATOM 3279 C CA . LEU A 1 423 ? -30.888 29.226 15.455 1.00 27.42 423 LEU A CA 1
ATOM 3280 C C . LEU A 1 423 ? -32.127 28.911 14.599 1.00 27.42 423 LEU A C 1
ATOM 3282 O O . LEU A 1 423 ? -32.860 29.839 14.265 1.00 27.42 423 LEU A O 1
ATOM 3286 N N . ILE A 1 424 ? -32.419 27.641 14.314 1.00 29.14 424 ILE A N 1
ATOM 3287 C CA . ILE A 1 424 ? -33.788 27.198 14.011 1.00 29.14 424 ILE A CA 1
ATOM 3288 C C . ILE A 1 424 ? -34.027 25.909 14.791 1.00 29.14 424 ILE A C 1
ATOM 3290 O O . ILE A 1 424 ? -33.542 24.839 14.434 1.00 29.14 424 ILE A O 1
ATOM 3294 N N . GLY A 1 425 ? -34.765 26.035 15.891 1.00 27.83 425 GLY A N 1
ATOM 3295 C CA . GLY A 1 425 ? -35.466 24.910 16.484 1.00 27.83 425 GLY A CA 1
ATOM 3296 C C . GLY A 1 425 ? -36.745 24.656 15.697 1.00 27.83 425 GLY A C 1
ATOM 3297 O O . GLY A 1 425 ? -37.534 25.576 15.514 1.00 27.83 425 GLY A O 1
ATOM 3298 N N . LEU A 1 426 ? -36.960 23.416 15.272 1.00 28.86 426 LEU A N 1
ATOM 3299 C CA . LEU A 1 426 ? -38.273 22.872 14.937 1.00 28.86 426 LEU A CA 1
ATOM 3300 C C . LEU A 1 426 ? -38.268 21.409 15.374 1.00 28.86 426 LEU A C 1
ATOM 3302 O O . LEU A 1 426 ? -37.511 20.590 14.857 1.00 28.86 426 LEU A O 1
ATOM 3306 N N . GLY A 1 427 ? -39.073 21.117 16.392 1.00 26.34 427 GLY A N 1
ATOM 3307 C CA . GLY A 1 427 ? -39.375 19.753 16.789 1.00 26.34 427 GLY A CA 1
ATOM 3308 C C . GLY A 1 427 ? -40.218 19.058 15.729 1.00 26.34 427 GLY A C 1
ATOM 3309 O O . GLY A 1 427 ? -40.991 19.706 15.030 1.00 26.34 427 GLY A O 1
ATOM 3310 N N . PHE A 1 428 ? -40.117 17.735 15.673 1.00 28.78 428 PHE A N 1
ATOM 3311 C CA . PHE A 1 428 ? -41.173 16.902 15.118 1.00 28.78 428 PHE A CA 1
ATOM 3312 C C . PHE A 1 428 ? -41.410 15.719 16.047 1.00 28.78 428 PHE A C 1
ATOM 3314 O O . PHE A 1 428 ? -40.534 14.890 16.288 1.00 28.78 428 PHE A O 1
ATOM 3321 N N . ALA A 1 429 ? -42.613 15.740 16.610 1.00 31.48 429 ALA A N 1
ATOM 3322 C CA . ALA A 1 429 ? -43.279 14.634 17.256 1.00 31.48 429 ALA A CA 1
ATOM 3323 C C . ALA A 1 429 ? -43.773 13.615 16.214 1.00 31.48 429 ALA A C 1
ATOM 3325 O O . ALA A 1 429 ? -43.961 13.945 15.045 1.00 31.48 429 ALA A O 1
ATOM 3326 N N . ASP A 1 430 ? -44.024 12.412 16.723 1.00 28.45 430 ASP A N 1
ATOM 3327 C CA . ASP A 1 430 ? -44.973 11.402 16.257 1.00 28.45 430 ASP A CA 1
ATOM 3328 C C . ASP A 1 430 ? -44.848 10.823 14.842 1.00 28.45 430 ASP A C 1
ATOM 3330 O O . ASP A 1 430 ? -45.291 11.392 13.850 1.00 28.45 430 ASP A O 1
ATOM 3334 N N . LEU A 1 431 ? -44.451 9.545 14.802 1.00 29.97 431 LEU A N 1
ATOM 3335 C CA . LEU A 1 431 ? -45.161 8.558 13.984 1.00 29.97 431 LEU A CA 1
ATOM 3336 C C . LEU A 1 431 ? -45.122 7.168 14.642 1.00 29.97 431 LEU A C 1
ATOM 3338 O O . LEU A 1 431 ? -44.410 6.251 14.238 1.00 29.97 431 LEU A O 1
ATOM 3342 N N . LEU A 1 432 ? -45.938 7.018 15.688 1.00 33.81 432 LEU A N 1
ATOM 3343 C CA . LEU A 1 432 ? -46.592 5.750 15.999 1.00 33.81 432 LEU A CA 1
ATOM 3344 C C . LEU A 1 432 ? -47.760 5.593 15.023 1.00 33.81 432 LEU A C 1
ATOM 3346 O O . LEU A 1 432 ? -48.658 6.432 15.038 1.00 33.81 432 LEU A O 1
ATOM 3350 N N . SER A 1 433 ? -47.759 4.532 14.210 1.00 29.23 433 SER A N 1
ATOM 3351 C CA . SER A 1 433 ? -48.934 3.708 13.860 1.00 29.23 433 SER A CA 1
ATOM 3352 C C . SER A 1 433 ? -48.646 2.834 12.639 1.00 29.23 433 SER A C 1
ATOM 3354 O O . SER A 1 433 ? -48.474 3.354 11.543 1.00 29.23 433 SER A O 1
ATOM 3356 N N . ALA A 1 434 ? -48.671 1.512 12.828 1.00 31.19 434 ALA A N 1
ATOM 3357 C CA . ALA A 1 434 ? -49.493 0.547 12.080 1.00 31.19 434 ALA A CA 1
ATOM 3358 C C . ALA A 1 434 ? -48.848 -0.851 12.081 1.00 31.19 434 ALA A C 1
ATOM 3360 O O . ALA A 1 434 ? -47.632 -0.974 12.001 1.00 31.19 434 ALA A O 1
ATOM 3361 N N . LEU A 1 435 ? -49.713 -1.878 12.069 1.00 33.28 435 LEU A N 1
ATOM 3362 C CA . LEU A 1 435 ? -49.470 -3.334 12.113 1.00 33.28 435 LEU A CA 1
ATOM 3363 C C . LEU A 1 435 ? -49.345 -3.883 13.546 1.00 33.28 435 LEU A C 1
ATOM 3365 O O . LEU A 1 435 ? -48.384 -3.619 14.247 1.00 33.28 435 LEU A O 1
ATOM 3369 N N . GLY A 1 436 ? -50.267 -4.677 14.080 1.00 29.25 436 GLY A N 1
ATOM 3370 C CA . GLY A 1 436 ? -51.504 -5.240 13.560 1.00 29.25 436 GLY A CA 1
ATOM 3371 C C . GLY A 1 436 ? -52.100 -6.114 14.666 1.00 29.25 436 GLY A C 1
ATOM 3372 O O . GLY A 1 436 ? -51.386 -6.864 15.330 1.00 29.25 436 GLY A O 1
ATOM 3373 N N . LEU A 1 437 ? -53.406 -5.982 14.899 1.00 33.16 437 LEU A N 1
ATOM 3374 C CA . LEU A 1 437 ? -54.146 -6.827 15.829 1.00 33.16 437 LEU A CA 1
ATOM 3375 C C . LEU A 1 437 ? -54.043 -8.300 15.412 1.00 33.16 437 LEU A C 1
ATOM 3377 O O . LEU A 1 437 ? -54.515 -8.667 14.340 1.00 33.16 437 LEU A O 1
ATOM 3381 N N . THR A 1 438 ? -53.581 -9.166 16.313 1.00 32.84 438 THR A N 1
ATOM 3382 C CA . THR A 1 438 ? -54.102 -10.536 16.385 1.00 32.84 438 THR A CA 1
ATOM 3383 C C . THR A 1 438 ? -54.620 -10.812 17.788 1.00 32.84 438 THR A C 1
ATOM 3385 O O . THR A 1 438 ? -53.946 -10.697 18.806 1.00 32.84 438 THR A O 1
ATOM 3388 N N . LYS A 1 439 ? -55.914 -11.099 17.803 1.00 32.97 439 LYS A N 1
ATOM 3389 C CA . LYS A 1 439 ? -56.766 -11.378 18.945 1.00 32.97 439 LYS A CA 1
ATOM 3390 C C . LYS A 1 439 ? -56.681 -12.885 19.186 1.00 32.97 439 LYS A C 1
ATOM 3392 O O . LYS A 1 439 ? -57.146 -13.640 18.339 1.00 32.97 439 LYS A O 1
ATOM 3397 N N . VAL A 1 440 ? -56.143 -13.333 20.320 1.00 34.66 440 VAL A N 1
ATOM 3398 C CA . VAL A 1 440 ? -56.358 -14.710 20.795 1.00 34.66 440 VAL A CA 1
ATOM 3399 C C . VAL A 1 440 ? -57.008 -14.660 22.167 1.00 34.66 440 VAL A C 1
ATOM 3401 O O . VAL A 1 440 ? -56.547 -14.021 23.107 1.00 34.66 440 VAL A O 1
ATOM 3404 N N . ASN A 1 441 ? -58.167 -15.299 22.213 1.00 33.00 441 ASN A N 1
ATOM 3405 C CA . ASN A 1 441 ? -59.115 -15.300 23.303 1.00 33.00 441 ASN A CA 1
ATOM 3406 C C . ASN A 1 441 ? -58.778 -16.435 24.285 1.00 33.00 441 ASN A C 1
ATOM 3408 O O . ASN A 1 441 ? -58.677 -17.586 23.876 1.00 33.00 441 ASN A O 1
ATOM 3412 N N . LYS A 1 442 ? -58.779 -16.089 25.577 1.00 37.00 442 LYS A N 1
ATOM 3413 C CA . LYS A 1 442 ? -59.390 -16.847 26.684 1.00 37.00 442 LYS A CA 1
ATOM 3414 C C . LYS A 1 442 ? -58.797 -18.224 27.048 1.00 37.00 442 LYS A C 1
ATOM 3416 O O . LYS A 1 442 ? -59.078 -19.225 26.402 1.00 37.00 442 LYS A O 1
ATOM 3421 N N . LYS A 1 443 ? -58.261 -18.305 28.272 1.00 34.56 443 LYS A N 1
ATOM 3422 C CA . LYS A 1 443 ? -58.904 -19.041 29.383 1.00 34.56 443 LYS A CA 1
ATOM 3423 C C . LYS A 1 443 ? -58.272 -18.661 30.725 1.00 34.56 443 LYS A C 1
ATOM 3425 O O . LYS A 1 443 ? -57.091 -18.880 30.944 1.00 34.56 443 LYS A O 1
ATOM 3430 N N . ARG A 1 444 ? -59.103 -18.112 31.618 1.00 39.06 444 ARG A N 1
ATOM 3431 C CA . ARG A 1 444 ? -58.888 -18.184 33.067 1.00 39.06 444 ARG A CA 1
ATOM 3432 C C . ARG A 1 444 ? -59.145 -19.623 33.508 1.00 39.06 444 ARG A C 1
ATOM 3434 O O . ARG A 1 444 ? -60.126 -20.218 33.050 1.00 39.06 444 ARG A O 1
ATOM 3441 N N . LYS A 1 445 ? -58.328 -20.116 34.426 1.00 44.69 445 LYS A N 1
ATOM 3442 C CA . LYS A 1 445 ? -58.745 -21.081 35.435 1.00 44.69 445 LYS A CA 1
ATOM 3443 C C . LYS A 1 445 ? -57.926 -20.805 36.692 1.00 44.69 445 LYS A C 1
ATOM 3445 O O . LYS A 1 445 ? -56.706 -20.818 36.592 1.00 44.69 445 LYS A O 1
ATOM 3450 N N . ASP A 1 446 ? -58.679 -20.446 37.727 1.00 46.50 446 ASP A N 1
ATOM 3451 C CA . ASP A 1 446 ? -58.473 -20.551 39.178 1.00 46.50 446 ASP A CA 1
ATOM 3452 C C . ASP A 1 446 ? -57.063 -20.400 39.753 1.00 46.50 446 ASP A C 1
ATOM 3454 O O . ASP A 1 446 ? -56.195 -21.257 39.476 1.00 46.50 446 ASP A O 1
#